Protein AF-E2ACQ6-F1 (afdb_monomer_lite)

pLDDT: mean 73.55, std 26.19, range [20.95, 98.81]

Structure (mmCIF, N/CA/C/O backbone):
data_AF-E2ACQ6-F1
#
_entry.id   AF-E2ACQ6-F1
#
loop_
_atom_site.group_PDB
_atom_site.id
_atom_site.type_symbol
_atom_site.label_atom_id
_atom_site.label_alt_id
_atom_site.label_comp_id
_atom_site.label_asym_id
_atom_site.label_entity_id
_atom_site.label_seq_id
_atom_site.pdbx_PDB_ins_code
_atom_site.Cartn_x
_atom_site.Cartn_y
_atom_site.Cartn_z
_atom_site.occupancy
_atom_site.B_iso_or_equiv
_atom_site.auth_seq_id
_atom_site.auth_comp_id
_atom_site.auth_asym_id
_atom_site.auth_atom_id
_atom_site.pdbx_PDB_model_num
ATOM 1 N N . MET A 1 1 ? 16.899 -20.285 -3.193 1.00 39.41 1 MET A N 1
ATOM 2 C CA . MET A 1 1 ? 17.274 -19.202 -4.132 1.00 39.41 1 MET A CA 1
ATOM 3 C C . MET A 1 1 ? 16.996 -17.847 -3.493 1.00 39.41 1 MET A C 1
ATOM 5 O O . MET A 1 1 ? 17.863 -16.987 -3.509 1.00 39.41 1 MET A O 1
ATOM 9 N N . ASP A 1 2 ? 15.837 -17.694 -2.857 1.00 50.16 2 ASP A N 1
ATOM 10 C CA . ASP A 1 2 ? 15.382 -16.462 -2.199 1.00 50.16 2 ASP A CA 1
ATOM 11 C C . ASP A 1 2 ? 16.262 -16.017 -1.019 1.00 50.16 2 ASP A C 1
ATOM 13 O O . ASP A 1 2 ? 16.439 -14.825 -0.810 1.00 50.16 2 ASP A O 1
ATOM 17 N N . GLU A 1 3 ? 16.922 -16.945 -0.321 1.00 45.78 3 GLU A N 1
ATOM 18 C CA . GLU A 1 3 ? 17.909 -16.608 0.717 1.00 45.78 3 GLU A CA 1
ATOM 19 C C . GLU A 1 3 ? 19.062 -15.728 0.199 1.00 45.78 3 GLU A C 1
ATOM 21 O O . GLU A 1 3 ? 19.448 -14.768 0.864 1.00 45.78 3 GLU A O 1
ATOM 26 N N . LEU A 1 4 ? 19.560 -15.985 -1.020 1.00 48.28 4 LEU A N 1
ATOM 27 C CA . LEU A 1 4 ? 20.562 -15.117 -1.649 1.00 48.28 4 LEU A CA 1
ATOM 28 C C . LEU A 1 4 ? 19.979 -13.739 -1.989 1.00 48.28 4 LEU A C 1
ATOM 30 O O . LEU A 1 4 ? 20.682 -12.736 -1.843 1.00 48.28 4 LEU A O 1
ATOM 34 N N . LYS A 1 5 ? 18.707 -13.686 -2.423 1.00 57.31 5 LYS A N 1
ATOM 35 C CA . LYS A 1 5 ? 18.014 -12.428 -2.749 1.00 57.31 5 LYS A CA 1
ATOM 36 C C . LYS A 1 5 ? 17.922 -11.506 -1.528 1.00 57.31 5 LYS A C 1
ATOM 38 O O . LYS A 1 5 ? 18.097 -10.305 -1.670 1.00 57.31 5 LYS A O 1
ATOM 43 N N . LEU A 1 6 ? 17.689 -12.074 -0.345 1.00 57.91 6 LEU A N 1
ATOM 44 C CA . LEU A 1 6 ? 17.493 -11.318 0.896 1.00 57.91 6 LEU A CA 1
ATOM 45 C C . LEU A 1 6 ? 18.795 -10.920 1.606 1.00 57.91 6 LEU A C 1
ATOM 47 O O . LEU A 1 6 ? 18.829 -9.876 2.253 1.00 57.91 6 LEU A O 1
ATOM 51 N N . LYS A 1 7 ? 19.859 -11.734 1.506 1.00 50.78 7 LYS A N 1
ATOM 52 C CA . LYS A 1 7 ? 21.101 -11.525 2.277 1.00 50.78 7 LYS A CA 1
ATOM 53 C C . LYS A 1 7 ? 22.162 -10.675 1.566 1.00 50.78 7 LYS A C 1
ATOM 55 O O . LYS A 1 7 ? 22.770 -9.831 2.213 1.00 50.78 7 LYS A O 1
ATOM 60 N N . GLU A 1 8 ? 22.395 -10.873 0.265 1.00 49.66 8 GLU A N 1
ATOM 61 C CA . GLU A 1 8 ? 23.574 -10.297 -0.428 1.00 49.66 8 GLU A CA 1
ATOM 62 C C . GLU A 1 8 ? 23.274 -9.678 -1.807 1.00 49.66 8 GLU A C 1
ATOM 64 O O . GLU A 1 8 ? 24.173 -9.188 -2.491 1.00 49.66 8 GLU A O 1
ATOM 69 N N . THR A 1 9 ? 22.017 -9.702 -2.247 1.00 54.69 9 THR A N 1
ATOM 70 C CA . THR A 1 9 ? 21.634 -9.291 -3.602 1.00 54.69 9 THR A CA 1
ATOM 71 C C . THR A 1 9 ? 21.101 -7.865 -3.618 1.00 54.69 9 THR A C 1
ATOM 73 O O . THR A 1 9 ? 20.171 -7.541 -2.884 1.00 54.69 9 THR A O 1
ATOM 76 N N . TYR A 1 10 ? 21.627 -7.035 -4.519 1.00 55.59 10 TYR A N 1
ATOM 77 C CA . TYR A 1 10 ? 20.922 -5.828 -4.944 1.00 55.59 10 TYR A CA 1
ATOM 78 C C . TYR A 1 10 ? 20.079 -6.205 -6.162 1.00 55.59 10 TYR A C 1
ATOM 80 O O . TYR A 1 10 ? 20.540 -6.951 -7.032 1.00 55.59 10 TYR A O 1
ATOM 88 N N . LEU A 1 11 ? 18.862 -5.680 -6.248 1.00 61.53 11 LEU A N 1
ATOM 89 C CA . LEU A 1 11 ? 18.052 -5.794 -7.458 1.00 61.53 11 LEU A CA 1
ATOM 90 C C . LEU A 1 11 ? 17.912 -4.425 -8.101 1.00 61.53 11 LEU A C 1
ATOM 92 O O . LEU A 1 11 ? 17.827 -3.418 -7.398 1.00 61.53 11 LEU A O 1
ATOM 96 N N . VAL A 1 12 ? 17.864 -4.392 -9.428 1.00 56.94 12 VAL A N 1
ATOM 97 C CA . VAL A 1 12 ? 17.440 -3.196 -10.155 1.00 56.94 12 VAL A CA 1
ATOM 98 C C . VAL A 1 12 ? 16.163 -3.522 -10.900 1.00 56.94 12 VAL A C 1
ATOM 100 O O . VAL A 1 12 ? 16.130 -4.475 -11.678 1.00 56.94 12 VAL A O 1
ATOM 103 N N . LEU A 1 13 ? 15.130 -2.722 -10.641 1.00 61.12 13 LEU A N 1
ATOM 104 C CA . LEU A 1 13 ? 13.957 -2.634 -11.501 1.00 61.12 13 LEU A CA 1
ATOM 105 C C . LEU A 1 13 ? 14.277 -1.593 -12.572 1.00 61.12 13 LEU A C 1
ATOM 107 O O . LEU A 1 13 ? 14.559 -0.443 -12.225 1.00 61.12 13 LEU A O 1
ATOM 111 N N . PHE A 1 14 ? 14.224 -1.966 -13.846 1.00 62.31 14 PHE A N 1
ATOM 112 C CA . PHE A 1 14 ? 14.268 -1.023 -14.963 1.00 62.31 14 PHE A CA 1
ATOM 113 C C . PHE A 1 14 ? 12.875 -0.873 -15.572 1.00 62.31 14 PHE A C 1
ATOM 115 O O . PHE A 1 14 ? 12.254 -1.865 -15.963 1.00 62.31 14 PHE A O 1
ATOM 122 N N . LYS A 1 15 ? 12.400 0.371 -15.698 1.00 60.16 15 LYS A N 1
ATOM 123 C CA . LYS A 1 15 ? 11.162 0.692 -16.417 1.00 60.16 15 LYS A CA 1
ATOM 124 C C . LYS A 1 15 ? 11.495 1.179 -17.822 1.00 60.16 15 LYS A C 1
ATOM 126 O O . LYS A 1 15 ? 12.148 2.207 -17.995 1.00 60.16 15 LYS A O 1
ATOM 131 N N . ILE A 1 16 ? 11.000 0.459 -18.820 1.00 55.34 16 ILE A N 1
ATOM 132 C CA . ILE A 1 16 ? 10.985 0.872 -20.228 1.00 55.34 16 ILE A CA 1
ATOM 133 C C . ILE A 1 16 ? 9.507 1.034 -20.621 1.00 55.34 16 ILE A C 1
ATOM 135 O O . ILE A 1 16 ? 8.648 0.403 -20.011 1.00 55.34 16 ILE A O 1
ATOM 139 N N . CYS A 1 17 ? 9.184 1.879 -21.605 1.00 41.31 17 CYS A N 1
ATOM 140 C CA . CYS A 1 17 ? 7.843 2.449 -21.842 1.00 41.31 17 CYS A CA 1
ATOM 141 C C . CYS A 1 17 ? 6.632 1.484 -21.821 1.00 41.31 17 CYS A C 1
ATOM 143 O O . CYS A 1 17 ? 5.514 1.941 -21.597 1.00 41.31 17 CYS A O 1
ATOM 145 N N . GLN A 1 18 ? 6.819 0.176 -22.045 1.00 35.56 18 GLN A N 1
ATOM 146 C CA . GLN A 1 18 ? 5.760 -0.842 -21.943 1.00 35.56 18 GLN A CA 1
ATOM 147 C C . GLN A 1 18 ? 6.164 -2.116 -21.159 1.00 35.56 18 GLN A C 1
ATOM 149 O O . GLN A 1 18 ? 5.490 -3.140 -21.275 1.00 35.56 18 GLN A O 1
ATOM 154 N N . GLY A 1 19 ? 7.239 -2.094 -20.358 1.00 42.75 19 GLY A N 1
ATOM 155 C CA . GLY A 1 19 ? 7.732 -3.286 -19.653 1.00 42.75 19 GLY A CA 1
ATOM 156 C C . GLY A 1 19 ? 8.602 -3.017 -18.418 1.00 42.75 19 GLY A C 1
ATOM 157 O O . GLY A 1 19 ? 9.327 -2.025 -18.348 1.00 42.75 19 GLY A O 1
ATOM 158 N N . LEU A 1 20 ? 8.530 -3.947 -17.461 1.00 43.78 20 LEU A N 1
ATOM 159 C CA . LEU A 1 20 ? 9.431 -4.051 -16.310 1.00 43.78 20 LEU A CA 1
ATOM 160 C C . LEU A 1 20 ? 10.479 -5.133 -16.576 1.00 43.78 20 LEU A C 1
ATOM 162 O O . LEU A 1 20 ? 10.138 -6.200 -17.091 1.00 43.78 20 LEU A O 1
ATOM 166 N N . PHE A 1 21 ? 11.722 -4.867 -16.184 1.00 49.78 21 PHE A N 1
ATOM 167 C CA . PHE A 1 21 ? 12.794 -5.857 -16.132 1.00 49.78 21 PHE A CA 1
ATOM 168 C C . PHE A 1 21 ? 13.445 -5.844 -14.748 1.00 49.78 21 PHE A C 1
ATOM 170 O O . PHE A 1 21 ? 13.995 -4.824 -14.330 1.00 49.78 21 PHE A O 1
ATOM 177 N N . ASP A 1 22 ? 13.412 -6.998 -14.083 1.00 43.91 22 ASP A N 1
ATOM 178 C CA . ASP A 1 22 ? 13.878 -7.195 -12.712 1.00 43.91 22 ASP A CA 1
ATOM 179 C C . ASP A 1 22 ? 15.041 -8.205 -12.728 1.00 43.91 22 ASP A C 1
ATOM 181 O O . ASP A 1 22 ? 14.831 -9.384 -13.025 1.00 43.91 22 ASP A O 1
ATOM 185 N N . GLU A 1 23 ? 16.267 -7.782 -12.397 1.00 47.97 23 GLU A N 1
ATOM 186 C CA . GLU A 1 23 ? 17.427 -8.692 -12.326 1.00 47.97 23 GLU A CA 1
ATOM 187 C C . GLU A 1 23 ? 18.035 -8.750 -10.915 1.00 47.97 23 GLU A C 1
ATOM 189 O O . GLU A 1 23 ? 18.249 -7.730 -10.256 1.00 47.97 23 GLU A O 1
ATOM 194 N N . ALA A 1 24 ? 18.319 -9.969 -10.446 1.00 47.28 24 ALA A N 1
ATOM 195 C CA . ALA A 1 24 ? 18.793 -10.261 -9.096 1.00 47.28 24 ALA A CA 1
ATOM 196 C C . ALA A 1 24 ? 20.322 -10.428 -9.060 1.00 47.28 24 ALA A C 1
ATOM 198 O O . ALA A 1 24 ? 20.832 -11.519 -9.322 1.00 47.28 24 ALA A O 1
ATOM 199 N N . LEU A 1 25 ? 21.061 -9.359 -8.733 1.00 51.75 25 LEU A N 1
ATOM 200 C CA . LEU A 1 25 ? 22.525 -9.336 -8.812 1.00 51.75 25 LEU A CA 1
ATOM 201 C C . LEU A 1 25 ? 23.232 -9.449 -7.452 1.00 51.75 25 LEU A C 1
ATOM 203 O O . LEU A 1 25 ? 23.317 -8.493 -6.679 1.00 51.75 25 LEU A O 1
ATOM 207 N N . SER A 1 26 ? 23.884 -10.589 -7.220 1.00 44.91 26 SER A N 1
ATOM 208 C CA . SER A 1 26 ? 24.782 -10.814 -6.071 1.00 44.91 26 SER A CA 1
ATOM 209 C C . SER A 1 26 ? 26.111 -10.044 -6.149 1.00 44.91 26 SER A C 1
ATOM 211 O O . SER A 1 26 ? 26.920 -10.098 -5.225 1.00 44.91 26 SER A O 1
ATOM 213 N N . ARG A 1 27 ? 26.382 -9.340 -7.261 1.00 54.47 27 ARG A N 1
ATOM 214 C CA . ARG A 1 27 ? 27.607 -8.544 -7.488 1.00 54.47 27 ARG A CA 1
ATOM 215 C C . ARG A 1 27 ? 27.341 -7.229 -8.223 1.00 54.47 27 ARG A C 1
ATOM 217 O O . ARG A 1 27 ? 28.129 -6.827 -9.074 1.00 54.47 27 ARG A O 1
ATOM 224 N N . PHE A 1 28 ? 26.245 -6.558 -7.874 1.00 59.03 28 PHE A N 1
ATOM 225 C CA . PHE A 1 28 ? 25.757 -5.328 -8.508 1.00 59.03 28 PHE A CA 1
ATOM 226 C C . PHE A 1 28 ? 26.843 -4.331 -8.942 1.00 59.03 28 PHE A C 1
ATOM 228 O O . PHE A 1 28 ? 26.914 -4.017 -10.121 1.00 59.03 28 PHE A O 1
ATOM 235 N N . PHE A 1 29 ? 27.757 -3.915 -8.057 1.00 59.25 29 PHE A N 1
ATOM 236 C CA . PHE A 1 29 ? 28.816 -2.943 -8.388 1.00 59.25 29 PHE A CA 1
ATOM 237 C C . PHE A 1 29 ? 29.813 -3.376 -9.487 1.00 59.25 29 PHE A C 1
ATOM 239 O O . PHE A 1 29 ? 30.601 -2.549 -9.944 1.00 59.25 29 PHE A O 1
ATOM 246 N N . PHE A 1 30 ? 29.796 -4.641 -9.917 1.00 65.19 30 PHE A N 1
ATOM 247 C CA . PHE A 1 30 ? 30.743 -5.222 -10.875 1.00 65.19 30 PHE A CA 1
ATOM 248 C C . PHE A 1 30 ? 30.092 -5.750 -12.165 1.00 65.19 30 PHE A C 1
ATOM 250 O O . PHE A 1 30 ? 30.806 -6.267 -13.024 1.00 65.19 30 PHE A O 1
ATOM 257 N N . GLN A 1 31 ? 28.769 -5.639 -12.318 1.00 70.75 31 GLN A N 1
ATOM 258 C CA . GLN A 1 31 ? 28.032 -6.190 -13.458 1.00 70.75 31 GLN A CA 1
ATOM 259 C C . GLN A 1 31 ? 27.314 -5.078 -14.229 1.00 70.75 31 GLN A C 1
ATOM 261 O O . GLN A 1 31 ? 26.467 -4.377 -13.689 1.00 70.75 31 GLN A O 1
ATOM 266 N N . ALA A 1 32 ? 27.672 -4.912 -15.502 1.00 79.31 32 ALA A N 1
ATOM 267 C CA . ALA A 1 32 ? 26.996 -4.000 -16.417 1.00 79.31 32 ALA A CA 1
ATOM 268 C C . ALA A 1 32 ? 25.812 -4.695 -17.097 1.00 79.31 32 ALA A C 1
ATOM 270 O O . ALA A 1 32 ? 25.926 -5.855 -17.495 1.00 79.31 32 ALA A O 1
ATOM 271 N N . TYR A 1 33 ? 24.721 -3.961 -17.296 1.00 83.19 33 TYR A N 1
ATOM 272 C CA . TYR A 1 33 ? 23.581 -4.424 -18.083 1.00 83.19 33 TYR A CA 1
ATOM 273 C C . TYR A 1 33 ? 23.808 -4.092 -19.560 1.00 83.19 33 TYR A C 1
ATOM 275 O O . TYR A 1 33 ? 24.227 -2.977 -19.888 1.00 83.19 33 TYR A O 1
ATOM 283 N N . LEU A 1 34 ? 23.520 -5.050 -20.440 1.00 87.88 34 LEU A N 1
ATOM 284 C CA . LEU A 1 34 ? 23.541 -4.893 -21.894 1.00 87.88 34 LEU A CA 1
ATOM 285 C C . LEU A 1 34 ? 22.098 -4.883 -22.408 1.00 87.88 34 LEU A C 1
ATOM 287 O O . LEU A 1 34 ? 21.354 -5.830 -22.168 1.00 87.88 34 LEU A O 1
ATOM 291 N N . VAL A 1 35 ? 21.718 -3.824 -23.121 1.00 89.25 35 VAL A N 1
ATOM 292 C CA . VAL A 1 35 ? 20.423 -3.710 -23.803 1.00 89.25 35 VAL A CA 1
ATOM 293 C C . VAL A 1 35 ? 20.677 -3.745 -25.306 1.00 89.25 35 VAL A C 1
ATOM 295 O O . VAL A 1 35 ? 21.198 -2.775 -25.853 1.00 89.25 35 VAL A O 1
ATOM 298 N N . ASP A 1 36 ? 20.329 -4.852 -25.961 1.00 91.38 36 ASP A N 1
ATOM 299 C CA . ASP A 1 36 ? 20.443 -5.029 -27.415 1.00 91.38 36 ASP A CA 1
ATOM 300 C C . ASP A 1 36 ? 19.121 -4.651 -28.112 1.00 91.38 36 ASP A C 1
ATOM 302 O O . ASP A 1 36 ? 18.038 -5.055 -27.683 1.00 91.38 36 ASP A O 1
ATOM 306 N N . TYR A 1 37 ? 19.194 -3.896 -29.212 1.00 90.25 37 TYR A N 1
ATOM 307 C CA . TYR A 1 37 ? 18.022 -3.388 -29.938 1.00 90.25 37 TYR A CA 1
ATOM 308 C C . TYR A 1 37 ? 17.845 -4.092 -31.283 1.00 90.25 37 TYR A C 1
ATOM 310 O O . TYR A 1 37 ? 18.748 -4.112 -32.127 1.00 90.25 37 TYR A O 1
ATOM 318 N N . TYR A 1 38 ? 16.637 -4.604 -31.517 1.00 91.19 38 TYR A N 1
ATOM 319 C CA . TYR A 1 38 ? 16.274 -5.354 -32.715 1.00 91.19 38 TYR A CA 1
ATOM 320 C C . TYR A 1 38 ? 15.112 -4.677 -33.443 1.00 91.19 38 TYR A C 1
ATOM 322 O O . TYR A 1 38 ? 14.120 -4.311 -32.819 1.00 91.19 38 TYR A O 1
ATOM 330 N N . VAL A 1 39 ? 15.218 -4.523 -34.766 1.00 88.88 39 VAL A N 1
ATOM 331 C CA . VAL A 1 39 ? 14.211 -3.840 -35.595 1.00 88.88 39 VAL A CA 1
ATOM 332 C C . VAL A 1 39 ? 13.865 -4.676 -36.827 1.00 88.88 39 VAL A C 1
ATOM 334 O O . VAL A 1 39 ? 14.745 -5.165 -37.543 1.00 88.88 39 VAL A O 1
ATOM 337 N N . TYR A 1 40 ? 12.568 -4.842 -37.091 1.00 89.31 40 TYR A N 1
ATOM 338 C CA . TYR A 1 40 ? 12.080 -5.442 -38.332 1.00 89.31 40 TYR A CA 1
ATOM 339 C C . TYR A 1 40 ? 12.304 -4.490 -39.513 1.00 89.31 40 TYR A C 1
ATOM 341 O O . TYR A 1 40 ? 12.095 -3.283 -39.415 1.00 89.31 40 TYR A O 1
ATOM 349 N N . SER A 1 41 ? 12.722 -5.039 -40.653 1.00 83.56 41 SER A N 1
ATOM 350 C CA . SER A 1 41 ? 12.793 -4.277 -41.902 1.00 83.56 41 SER A CA 1
ATOM 351 C C . SER A 1 41 ? 11.391 -3.829 -42.322 1.00 83.56 41 SER A C 1
ATOM 353 O O . SER A 1 41 ? 10.463 -4.631 -42.279 1.00 83.56 41 SER A O 1
ATOM 355 N N . SER A 1 42 ? 11.238 -2.617 -42.864 1.00 81.19 42 SER A N 1
ATOM 356 C CA . SER A 1 42 ? 9.979 -2.156 -43.486 1.00 81.19 42 SER A CA 1
ATOM 357 C C . SER A 1 42 ? 9.575 -2.938 -44.751 1.00 81.19 42 SER A C 1
ATOM 359 O O . SER A 1 42 ? 8.589 -2.613 -45.408 1.00 81.19 42 SER A O 1
ATOM 361 N N . LYS A 1 43 ? 10.350 -3.970 -45.106 1.00 83.88 43 LYS A N 1
ATOM 362 C CA . LYS A 1 43 ? 10.097 -4.937 -46.181 1.00 83.88 43 LYS A CA 1
ATOM 363 C C . LYS A 1 43 ? 10.148 -6.391 -45.687 1.00 83.88 43 LYS A C 1
ATOM 365 O O . LYS A 1 43 ? 10.417 -7.273 -46.495 1.00 83.88 43 LYS A O 1
ATOM 370 N N . CYS A 1 44 ? 9.987 -6.640 -44.383 1.00 82.38 44 CYS A N 1
ATOM 371 C CA . CYS A 1 44 ? 10.094 -7.992 -43.837 1.00 82.38 44 CYS A CA 1
ATOM 372 C C . CYS A 1 44 ? 8.980 -8.918 -44.348 1.00 82.38 44 CYS A C 1
ATOM 374 O O . CYS A 1 44 ? 7.814 -8.523 -44.441 1.00 82.38 44 CYS A O 1
ATOM 376 N N . PHE A 1 45 ? 9.329 -10.171 -44.621 1.00 82.62 45 PHE A N 1
ATOM 377 C CA . PHE A 1 45 ? 8.367 -11.227 -44.923 1.00 82.62 45 PHE A CA 1
ATOM 378 C C . PHE A 1 45 ? 7.863 -11.905 -43.633 1.00 82.62 45 PHE A C 1
ATOM 380 O O . PHE A 1 45 ? 8.591 -11.953 -42.637 1.00 82.62 45 PHE A O 1
ATOM 387 N N . PRO A 1 46 ? 6.636 -12.467 -43.620 1.00 82.31 46 PRO A N 1
ATOM 388 C CA . PRO A 1 46 ? 6.117 -13.190 -42.460 1.00 82.31 46 PRO A CA 1
ATOM 389 C C . PRO A 1 46 ? 7.048 -14.337 -42.035 1.00 82.31 46 PRO A C 1
ATOM 391 O O . PRO A 1 46 ? 7.246 -15.292 -42.783 1.00 82.31 46 PRO A O 1
ATOM 394 N N . GLY A 1 47 ? 7.604 -14.237 -40.824 1.00 83.62 47 GLY A N 1
ATOM 395 C CA . GLY A 1 47 ? 8.547 -15.211 -40.264 1.00 83.62 47 GLY A CA 1
ATOM 396 C C . GLY A 1 47 ? 10.031 -14.832 -40.362 1.00 83.62 47 GLY A C 1
ATOM 397 O O . GLY A 1 47 ? 10.860 -15.564 -39.825 1.00 83.62 47 GLY A O 1
ATOM 398 N N . GLU A 1 48 ? 10.396 -13.705 -40.985 1.00 89.62 48 GLU A N 1
ATOM 399 C CA . GLU A 1 48 ? 11.763 -13.176 -40.874 1.00 89.62 48 GLU A CA 1
ATOM 400 C C . GLU A 1 48 ? 12.026 -12.607 -39.464 1.00 89.62 48 GLU A C 1
ATOM 402 O O . GLU A 1 48 ? 11.186 -11.869 -38.944 1.00 89.62 48 GLU A O 1
ATOM 407 N N . PRO A 1 49 ? 13.178 -12.903 -38.831 1.00 89.25 49 PRO A N 1
ATOM 408 C CA . PRO A 1 49 ? 13.534 -12.344 -37.529 1.00 89.25 49 PRO A CA 1
ATOM 409 C C . PRO A 1 49 ? 13.944 -10.859 -37.627 1.00 89.25 49 PRO A C 1
ATOM 411 O O . PRO A 1 49 ? 14.399 -10.404 -38.681 1.00 89.25 49 PRO A O 1
ATOM 414 N N . PRO A 1 50 ? 13.845 -10.088 -36.528 1.00 92.06 50 PRO A N 1
ATOM 415 C CA . PRO A 1 50 ? 14.268 -8.692 -36.507 1.00 92.06 50 PRO A CA 1
ATOM 416 C C . PRO A 1 50 ? 15.801 -8.574 -36.502 1.00 92.06 50 PRO A C 1
ATOM 418 O O . PRO A 1 50 ? 16.516 -9.407 -35.945 1.00 92.06 50 PRO A O 1
ATOM 421 N N . ASN A 1 51 ? 16.325 -7.509 -37.108 1.00 90.25 51 ASN A N 1
ATOM 422 C CA . ASN A 1 51 ? 17.763 -7.290 -37.254 1.00 90.25 51 ASN A CA 1
ATOM 423 C C . ASN A 1 51 ? 18.333 -6.558 -36.035 1.00 90.25 51 ASN A C 1
ATOM 425 O O . ASN A 1 51 ? 17.801 -5.521 -35.644 1.00 90.25 51 ASN A O 1
ATOM 429 N N . HIS A 1 52 ? 19.451 -7.040 -35.486 1.00 93.62 52 HIS A N 1
ATOM 430 C CA . HIS A 1 52 ? 20.206 -6.332 -34.447 1.00 93.62 52 HIS A CA 1
ATOM 431 C C . HIS A 1 52 ? 20.815 -5.039 -35.023 1.00 93.62 52 HIS A C 1
ATOM 433 O O . HIS A 1 52 ? 21.682 -5.090 -35.900 1.00 93.62 52 HIS A O 1
ATOM 439 N N . ILE A 1 53 ? 20.359 -3.878 -34.544 1.00 93.75 53 ILE A N 1
ATOM 440 C CA . ILE A 1 53 ? 20.810 -2.563 -35.034 1.00 93.75 53 ILE A CA 1
ATOM 441 C C . ILE A 1 53 ? 21.922 -1.947 -34.175 1.00 93.75 53 ILE A C 1
ATOM 443 O O . ILE A 1 53 ? 22.767 -1.214 -34.700 1.00 93.75 53 ILE A O 1
ATOM 447 N N . GLY A 1 54 ? 21.964 -2.263 -32.882 1.00 94.69 54 GLY A N 1
ATOM 448 C CA . GLY A 1 54 ? 22.905 -1.708 -31.914 1.00 94.69 54 GLY A CA 1
ATOM 449 C C . GLY A 1 54 ? 22.563 -2.096 -30.481 1.00 94.69 54 GLY A C 1
ATOM 450 O O . GLY A 1 54 ? 21.614 -2.840 -30.259 1.00 94.69 54 GLY A O 1
ATOM 451 N N . PHE A 1 55 ? 23.309 -1.539 -29.530 1.00 94.62 55 PHE A N 1
ATOM 452 C CA . PHE A 1 55 ? 23.282 -1.885 -28.112 1.00 94.62 55 PHE A CA 1
ATOM 453 C C . PHE A 1 55 ? 23.544 -0.674 -27.196 1.00 94.62 55 PHE A C 1
ATOM 455 O O . PHE A 1 55 ? 24.082 0.351 -27.627 1.00 94.62 55 PHE A O 1
ATOM 462 N N . SER A 1 56 ? 23.217 -0.800 -25.910 1.00 92.88 56 SER A N 1
ATOM 463 C CA . SER A 1 56 ? 23.550 0.154 -24.842 1.00 92.88 56 SER A CA 1
ATOM 464 C C . SER A 1 56 ? 24.098 -0.573 -23.617 1.00 92.88 56 SER A C 1
ATOM 466 O O . SER A 1 56 ? 23.624 -1.651 -23.275 1.00 92.88 56 SER A O 1
ATOM 468 N N . TYR A 1 57 ? 25.049 0.054 -22.921 1.00 90.69 57 TYR A N 1
ATOM 469 C CA . TYR A 1 57 ? 25.528 -0.403 -21.615 1.00 90.69 57 TYR A CA 1
ATOM 470 C C . TYR A 1 57 ? 25.013 0.514 -20.506 1.00 90.69 57 TYR A C 1
ATOM 472 O O . TYR A 1 57 ? 25.256 1.721 -20.555 1.00 90.69 57 TYR A O 1
ATOM 480 N N . ILE A 1 58 ? 24.376 -0.058 -19.483 1.00 89.31 58 ILE A N 1
ATOM 481 C CA . ILE A 1 58 ? 24.076 0.634 -18.222 1.00 89.31 58 ILE A CA 1
ATOM 482 C C . ILE A 1 58 ? 25.080 0.136 -17.180 1.00 89.31 58 ILE A C 1
ATOM 484 O O . ILE A 1 58 ? 25.138 -1.055 -16.871 1.00 89.31 58 ILE A O 1
ATOM 488 N N . LEU A 1 59 ? 25.910 1.047 -16.666 1.00 87.62 59 LEU A N 1
ATOM 489 C CA . LEU A 1 59 ? 26.956 0.731 -15.691 1.00 87.62 59 LEU A CA 1
ATOM 490 C C . LEU A 1 59 ? 26.458 1.015 -14.263 1.00 87.62 59 LEU A C 1
ATOM 492 O O . LEU A 1 59 ? 25.853 2.069 -14.057 1.00 87.62 59 LEU A O 1
ATOM 496 N N . PRO A 1 60 ? 26.780 0.187 -13.252 1.00 83.88 60 PRO A N 1
ATOM 497 C CA . PRO A 1 60 ? 26.386 0.427 -11.857 1.00 83.88 60 PRO A CA 1
ATOM 498 C C . PRO A 1 60 ? 26.792 1.808 -11.320 1.00 83.88 60 PRO A C 1
ATOM 500 O O . PRO A 1 60 ? 26.065 2.415 -10.545 1.00 83.88 60 PRO A O 1
ATOM 503 N N . SER A 1 61 ? 27.914 2.360 -11.793 1.00 86.19 61 SER A N 1
ATOM 504 C CA . SER A 1 61 ? 28.395 3.709 -11.455 1.00 86.19 61 SER A CA 1
ATOM 505 C C . SER A 1 61 ? 27.505 4.863 -11.951 1.00 86.19 61 SER A C 1
ATOM 507 O O . SER A 1 61 ? 27.695 6.005 -11.528 1.00 86.19 61 SER A O 1
ATOM 509 N N . THR A 1 62 ? 26.536 4.587 -12.830 1.00 86.88 62 THR A N 1
ATOM 510 C CA . THR A 1 62 ? 25.503 5.551 -13.258 1.00 86.88 62 THR A CA 1
ATOM 511 C C . THR A 1 62 ? 24.253 5.522 -12.370 1.00 86.88 62 THR A C 1
ATOM 513 O O . THR A 1 62 ? 23.463 6.463 -12.396 1.00 86.88 62 THR A O 1
ATOM 516 N N . LEU A 1 63 ? 24.098 4.486 -11.538 1.00 87.25 63 LEU A N 1
ATOM 517 C CA . LEU A 1 63 ? 22.936 4.249 -10.679 1.00 87.25 63 LEU A CA 1
ATOM 518 C C . LEU A 1 63 ? 23.228 4.761 -9.256 1.00 87.25 63 LEU A C 1
ATOM 520 O O . LEU A 1 63 ? 23.454 3.990 -8.325 1.00 87.25 63 LEU A O 1
ATOM 524 N N . GLN A 1 64 ? 23.343 6.086 -9.121 1.00 81.56 64 GLN A N 1
ATOM 525 C CA . GLN A 1 64 ? 23.907 6.739 -7.928 1.00 81.56 64 GLN A CA 1
ATOM 526 C C . GLN A 1 64 ? 22.929 6.844 -6.746 1.00 81.56 64 GLN A C 1
ATOM 528 O O . GLN A 1 64 ? 23.351 6.788 -5.591 1.00 81.56 64 GLN A O 1
ATOM 533 N N . SER A 1 65 ? 21.634 7.003 -7.020 1.00 86.88 65 SER A N 1
ATOM 534 C CA . SER A 1 65 ? 20.556 7.078 -6.027 1.00 86.88 65 SER A CA 1
ATOM 535 C C . SER A 1 65 ? 19.796 5.747 -5.931 1.00 86.88 65 SER A C 1
ATOM 537 O O . SER A 1 65 ? 19.975 4.857 -6.757 1.00 86.88 65 SER A O 1
ATOM 539 N N . SER A 1 66 ? 18.928 5.576 -4.926 1.00 88.75 66 SER A N 1
ATOM 540 C CA . SER A 1 66 ? 18.053 4.387 -4.868 1.00 88.75 66 SER A CA 1
ATOM 541 C C . SER A 1 66 ? 16.909 4.421 -5.885 1.00 88.75 66 SER A C 1
ATOM 543 O O . SER A 1 66 ? 16.366 3.375 -6.217 1.00 88.75 66 SER A O 1
ATOM 545 N N . VAL A 1 67 ? 16.541 5.604 -6.377 1.00 89.38 67 VAL A N 1
ATOM 546 C CA . VAL A 1 67 ? 15.573 5.814 -7.463 1.00 89.38 67 VAL A CA 1
ATOM 547 C C . VAL A 1 67 ? 16.126 6.914 -8.357 1.00 89.38 67 VAL A C 1
ATOM 549 O O . VAL A 1 67 ? 16.663 7.898 -7.839 1.00 89.38 67 VAL A O 1
ATOM 552 N N . GLY A 1 68 ? 16.017 6.781 -9.675 1.00 88.81 68 GLY A N 1
ATOM 553 C CA . GLY A 1 68 ? 16.486 7.823 -10.580 1.00 88.81 68 GLY A CA 1
ATOM 554 C C . GLY A 1 68 ? 16.188 7.569 -12.050 1.00 88.81 68 GLY A C 1
ATOM 555 O O . GLY A 1 68 ? 15.535 6.597 -12.423 1.00 88.81 68 GLY A O 1
ATOM 556 N N . LEU A 1 69 ? 16.708 8.471 -12.878 1.00 90.50 69 LEU A N 1
ATOM 557 C CA . LEU A 1 69 ? 16.666 8.403 -14.332 1.00 90.50 69 LEU A CA 1
ATOM 558 C C . LEU A 1 69 ? 18.098 8.247 -14.853 1.00 90.50 69 LEU A C 1
ATOM 560 O O . LEU A 1 69 ? 18.993 8.966 -14.407 1.00 90.50 69 LEU A O 1
ATOM 564 N N . VAL A 1 70 ? 18.325 7.331 -15.792 1.00 90.62 70 VAL A N 1
ATOM 565 C CA . VAL A 1 70 ? 19.616 7.171 -16.474 1.00 90.62 70 VAL A CA 1
ATOM 566 C C . VAL A 1 70 ? 19.427 7.301 -17.984 1.00 90.62 70 VAL A C 1
ATOM 568 O O . VAL A 1 70 ? 18.528 6.685 -18.552 1.00 90.62 70 VAL A O 1
ATOM 571 N N . THR A 1 71 ? 20.276 8.094 -18.642 1.00 91.88 71 THR A N 1
ATOM 572 C CA . THR A 1 71 ? 20.313 8.209 -20.108 1.00 91.88 71 THR A CA 1
ATOM 573 C C . THR A 1 71 ? 21.645 7.678 -20.627 1.00 91.88 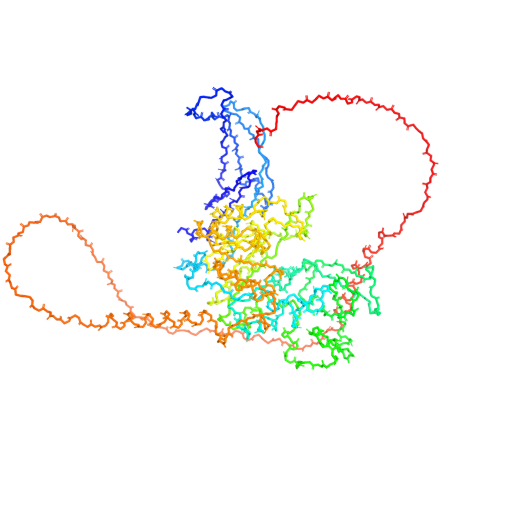71 THR A C 1
ATOM 575 O O . THR A 1 71 ? 22.707 8.144 -20.216 1.00 91.88 71 THR A O 1
ATOM 578 N N . VAL A 1 72 ? 21.592 6.704 -21.535 1.00 91.81 72 VAL A N 1
ATOM 579 C CA . VAL A 1 72 ? 22.758 6.038 -22.137 1.00 91.81 72 VAL A CA 1
ATOM 580 C C . VAL A 1 72 ? 22.677 6.078 -23.668 1.00 91.81 72 VAL A C 1
ATOM 582 O O . VAL A 1 72 ? 21.581 6.018 -24.229 1.00 91.81 72 VAL A O 1
ATOM 585 N N . PRO A 1 73 ? 23.805 6.177 -24.395 1.00 94.06 73 PRO A N 1
ATOM 586 C CA . PRO A 1 73 ? 23.783 6.186 -25.854 1.00 94.06 73 PRO A CA 1
ATOM 587 C C . PRO A 1 73 ? 23.399 4.814 -26.424 1.00 94.06 73 PRO A C 1
ATOM 589 O O . PRO A 1 73 ? 23.841 3.769 -25.936 1.00 94.06 73 PRO A O 1
ATOM 592 N N . ILE A 1 74 ? 22.635 4.815 -27.516 1.00 94.19 74 ILE A N 1
ATOM 593 C CA . ILE A 1 74 ? 22.414 3.633 -28.356 1.00 94.19 74 ILE A CA 1
ATOM 594 C C . ILE A 1 74 ? 23.536 3.587 -29.389 1.00 94.19 74 ILE A C 1
ATOM 596 O O . ILE A 1 74 ? 23.641 4.456 -30.258 1.00 94.19 74 ILE A O 1
ATOM 600 N N . THR A 1 75 ? 24.392 2.576 -29.285 1.00 95.69 75 THR A N 1
ATOM 601 C CA . THR A 1 75 ? 25.577 2.382 -30.122 1.00 95.69 75 THR A CA 1
ATOM 602 C C . THR A 1 75 ? 25.295 1.324 -31.177 1.00 95.69 75 THR A C 1
ATOM 604 O O . THR A 1 75 ? 25.087 0.160 -30.861 1.00 95.69 75 THR A O 1
ATOM 607 N N . SER A 1 76 ? 25.302 1.706 -32.451 1.00 95.50 76 SER A N 1
ATOM 608 C CA . SER A 1 76 ? 25.100 0.768 -33.562 1.00 95.50 76 SER A CA 1
ATOM 609 C C . SER A 1 76 ? 26.145 -0.351 -33.605 1.00 95.50 76 SER A C 1
ATOM 611 O O . SER A 1 76 ? 27.278 -0.185 -33.152 1.00 95.50 76 SER A O 1
ATOM 613 N N . THR A 1 77 ? 25.824 -1.436 -34.315 1.00 92.31 77 THR A N 1
ATOM 614 C CA . THR A 1 77 ? 26.761 -2.524 -34.683 1.00 92.31 77 THR A CA 1
ATOM 615 C C . THR A 1 77 ? 28.010 -2.068 -35.464 1.00 92.31 77 THR A C 1
ATOM 617 O O . THR A 1 77 ? 28.902 -2.867 -35.732 1.00 92.31 77 THR A O 1
ATOM 620 N N . LYS A 1 78 ? 28.106 -0.779 -35.826 1.00 93.06 78 LYS A N 1
ATOM 621 C CA . LYS A 1 78 ? 29.272 -0.130 -36.455 1.00 93.06 78 LYS A CA 1
ATOM 622 C C . LYS A 1 78 ? 29.975 0.872 -35.521 1.00 93.06 78 LYS A C 1
ATOM 624 O O . LYS A 1 78 ? 30.690 1.749 -36.003 1.00 93.06 78 LYS A O 1
ATOM 629 N N . HIS A 1 79 ? 29.738 0.772 -34.210 1.00 90.81 79 HIS A N 1
ATOM 630 C CA . HIS A 1 79 ? 30.277 1.631 -33.146 1.00 90.81 79 HIS A CA 1
ATOM 631 C C . HIS A 1 79 ? 30.028 3.138 -33.345 1.00 90.81 79 HIS A C 1
ATOM 633 O O . HIS A 1 79 ? 30.851 3.975 -32.981 1.00 90.81 79 HIS A O 1
ATOM 639 N N . ARG A 1 80 ? 28.876 3.499 -33.925 1.00 93.69 80 ARG A N 1
ATOM 640 C CA . ARG A 1 80 ? 28.408 4.893 -34.044 1.00 93.69 80 ARG A CA 1
ATOM 641 C C . ARG A 1 80 ? 27.164 5.108 -33.182 1.00 93.69 80 ARG A C 1
ATOM 643 O O . ARG A 1 80 ? 26.303 4.223 -33.220 1.00 93.69 80 ARG A O 1
ATOM 650 N N . PRO A 1 81 ? 27.017 6.242 -32.477 1.00 93.31 81 PRO A N 1
ATOM 651 C CA . PRO A 1 81 ? 25.760 6.576 -31.817 1.00 93.31 81 PRO A CA 1
ATOM 652 C C . PRO A 1 81 ? 24.645 6.716 -32.864 1.00 93.31 81 PRO A C 1
ATOM 654 O O . PRO A 1 81 ? 24.856 7.312 -33.920 1.00 93.31 81 PRO A O 1
ATOM 657 N N . ILE A 1 82 ? 23.481 6.139 -32.574 1.00 94.69 82 ILE A N 1
ATOM 658 C CA . ILE A 1 82 ? 22.272 6.182 -33.421 1.00 94.69 82 ILE A CA 1
ATOM 659 C C . ILE A 1 82 ? 21.021 6.649 -32.662 1.00 94.69 82 ILE A C 1
ATOM 661 O O . ILE A 1 82 ? 19.961 6.789 -33.260 1.00 94.69 82 ILE A O 1
ATOM 665 N N . GLY A 1 83 ? 21.142 6.904 -31.360 1.00 92.56 83 GLY A N 1
ATOM 666 C CA . GLY A 1 83 ? 20.065 7.375 -30.496 1.00 92.56 83 GLY A CA 1
ATOM 667 C C . GLY A 1 83 ? 20.509 7.398 -29.035 1.00 92.56 83 GLY A C 1
ATOM 668 O O . GLY A 1 83 ? 21.696 7.240 -28.735 1.00 92.56 83 GLY A O 1
ATOM 669 N N . GLN A 1 84 ? 19.549 7.549 -28.129 1.00 91.44 84 GLN A N 1
ATOM 670 C CA . GLN A 1 84 ? 19.741 7.438 -26.684 1.00 91.44 84 GLN A CA 1
ATOM 671 C C . GLN A 1 84 ? 18.577 6.650 -26.078 1.00 91.44 84 GLN A C 1
ATOM 673 O O . GLN A 1 84 ? 17.444 6.784 -26.534 1.00 91.44 84 GLN A O 1
ATOM 678 N N . LEU A 1 85 ? 18.865 5.850 -25.057 1.00 88.56 85 LEU A N 1
ATOM 679 C CA . LEU A 1 85 ? 17.872 5.217 -24.201 1.00 88.56 85 LEU A CA 1
ATOM 680 C C . LEU A 1 85 ? 17.840 5.980 -22.880 1.00 88.56 85 LEU A C 1
ATOM 682 O O . LEU A 1 85 ? 18.883 6.189 -22.265 1.00 88.56 85 LEU A O 1
ATOM 686 N N . THR A 1 86 ? 16.642 6.349 -22.443 1.00 89.25 86 THR A N 1
ATOM 687 C CA . THR A 1 86 ? 16.375 6.897 -21.112 1.00 89.25 86 THR A CA 1
ATOM 688 C C . THR A 1 86 ? 15.552 5.871 -20.338 1.00 89.25 86 THR A C 1
ATOM 690 O O . THR A 1 86 ? 14.568 5.364 -20.873 1.00 89.25 86 THR A O 1
ATOM 693 N N . VAL A 1 87 ? 15.958 5.550 -19.109 1.00 85.88 87 VAL A N 1
ATOM 694 C CA . VAL A 1 87 ? 15.342 4.507 -18.271 1.00 85.88 87 VAL A CA 1
ATOM 695 C C . VAL A 1 87 ? 15.126 5.044 -16.861 1.00 85.88 87 VAL A C 1
ATOM 697 O O . VAL A 1 87 ? 16.052 5.605 -16.271 1.00 85.88 87 VAL A O 1
ATOM 700 N N . GLU A 1 88 ? 13.935 4.843 -16.301 1.00 87.50 88 GLU A N 1
ATOM 701 C CA . GLU A 1 88 ? 13.735 4.962 -14.853 1.00 87.50 88 GLU A CA 1
ATOM 702 C C . GLU A 1 88 ? 14.225 3.689 -14.164 1.00 87.50 88 GLU A C 1
ATOM 704 O O . GLU A 1 88 ? 13.966 2.578 -14.637 1.00 87.50 88 GLU A O 1
ATOM 709 N N . TYR A 1 89 ? 14.902 3.840 -13.029 1.00 87.19 89 TYR A N 1
ATOM 710 C CA . TYR A 1 89 ? 15.434 2.717 -12.269 1.00 87.19 89 TYR A CA 1
ATOM 711 C C . TYR A 1 89 ? 15.131 2.819 -10.773 1.00 87.19 89 TYR A C 1
ATOM 713 O O . TYR A 1 89 ? 15.053 3.912 -10.206 1.00 87.19 89 TYR A O 1
ATOM 721 N N . VAL A 1 90 ? 15.033 1.655 -10.127 1.00 89.00 90 VAL A N 1
ATOM 722 C CA . VAL A 1 90 ? 14.957 1.509 -8.667 1.00 89.00 90 VAL A CA 1
ATOM 723 C C . VAL A 1 90 ? 16.018 0.505 -8.218 1.00 89.00 90 VAL A C 1
ATOM 725 O O . VAL A 1 90 ? 15.934 -0.669 -8.569 1.00 89.00 90 VAL A O 1
ATOM 728 N N . VAL A 1 91 ? 17.015 0.956 -7.449 1.00 88.75 91 VAL A N 1
ATOM 729 C CA . VAL A 1 91 ? 18.046 0.104 -6.832 1.00 88.75 91 VAL A CA 1
ATOM 730 C C . VAL A 1 91 ? 17.567 -0.347 -5.454 1.00 88.75 91 VAL A C 1
ATOM 732 O O . VAL A 1 91 ? 17.561 0.418 -4.485 1.00 88.75 91 VAL A O 1
ATOM 735 N N . ILE A 1 92 ? 17.201 -1.618 -5.361 1.00 88.69 92 ILE A N 1
ATOM 736 C CA . ILE A 1 92 ? 16.740 -2.284 -4.147 1.00 88.69 92 ILE A CA 1
ATOM 737 C C . ILE A 1 92 ? 17.948 -2.871 -3.421 1.00 88.69 92 ILE A C 1
ATOM 739 O O . ILE A 1 92 ? 18.744 -3.604 -4.007 1.00 88.69 92 ILE A O 1
ATOM 743 N N . LYS A 1 93 ? 18.071 -2.548 -2.136 1.00 88.25 93 LYS A N 1
ATOM 744 C CA . LYS A 1 93 ? 19.140 -3.000 -1.237 1.00 88.25 93 LYS A CA 1
ATOM 745 C C . LYS A 1 93 ? 18.566 -4.021 -0.239 1.00 88.25 93 LYS A C 1
ATOM 747 O O . LYS A 1 93 ? 17.397 -3.870 0.140 1.00 88.25 93 LYS A O 1
ATOM 752 N N . PRO A 1 94 ? 19.331 -5.032 0.208 1.00 87.38 94 PRO A N 1
ATOM 753 C CA . PRO A 1 94 ? 18.903 -5.901 1.303 1.00 87.38 94 PRO A CA 1
ATOM 754 C C . PRO A 1 94 ? 18.773 -5.086 2.599 1.00 87.38 94 PRO A C 1
ATOM 756 O O . PRO A 1 94 ? 19.493 -4.102 2.778 1.00 87.38 94 PRO A O 1
ATOM 759 N N . ILE A 1 95 ? 17.868 -5.483 3.501 1.00 90.56 95 ILE A N 1
ATOM 760 C CA . ILE A 1 95 ? 17.683 -4.790 4.788 1.00 90.56 95 ILE A CA 1
ATOM 761 C C . ILE A 1 95 ? 18.969 -4.947 5.629 1.00 90.56 95 ILE A C 1
ATOM 763 O O . ILE A 1 95 ? 19.330 -6.086 5.941 1.00 90.56 95 ILE A O 1
ATOM 767 N N . PRO A 1 96 ? 19.650 -3.855 6.041 1.00 87.00 96 PRO A N 1
ATOM 768 C CA . PRO A 1 96 ? 20.917 -3.951 6.765 1.00 87.00 96 PRO A CA 1
ATOM 769 C C . PRO A 1 96 ? 20.792 -4.691 8.099 1.00 87.00 96 PRO A C 1
ATOM 771 O O . PRO A 1 96 ? 19.880 -4.416 8.888 1.00 87.00 96 PRO A O 1
ATOM 774 N N . ASP A 1 97 ? 21.737 -5.603 8.339 1.00 84.25 97 ASP A N 1
ATOM 775 C CA . ASP A 1 97 ? 21.949 -6.352 9.586 1.00 84.25 97 ASP A CA 1
ATOM 776 C C . ASP A 1 97 ? 20.732 -7.153 10.097 1.00 84.25 97 ASP A C 1
ATOM 778 O O . ASP A 1 97 ? 20.643 -7.470 11.284 1.00 84.25 97 ASP A O 1
ATOM 782 N N . TYR A 1 98 ? 19.782 -7.501 9.218 1.00 86.31 98 TYR A N 1
ATOM 783 C CA . TYR A 1 98 ? 18.597 -8.269 9.608 1.00 86.31 98 TYR A CA 1
ATOM 784 C C . TYR A 1 98 ? 18.857 -9.796 9.620 1.00 86.31 98 TYR A C 1
ATOM 786 O O . TYR A 1 98 ? 19.354 -10.341 8.627 1.00 86.31 98 TYR A O 1
ATOM 794 N N . PRO A 1 99 ? 18.504 -10.527 10.700 1.00 86.31 99 PRO A N 1
ATOM 795 C CA . PRO A 1 99 ? 18.734 -11.968 10.817 1.00 86.31 99 PRO A CA 1
ATOM 796 C C . PRO A 1 99 ? 17.690 -12.781 10.028 1.00 86.31 99 PRO A C 1
ATOM 798 O O . PRO A 1 99 ? 16.759 -13.353 10.590 1.00 86.31 99 PRO A O 1
ATOM 801 N N . TRP A 1 100 ? 17.847 -12.836 8.705 1.00 84.81 100 TRP A N 1
ATOM 802 C CA . TRP A 1 100 ? 16.931 -13.545 7.804 1.00 84.81 100 TRP A CA 1
ATOM 803 C C . TRP A 1 100 ? 16.846 -15.058 8.059 1.00 84.81 100 TRP A C 1
ATOM 805 O O . TRP A 1 100 ? 17.753 -15.811 7.679 1.00 84.81 100 TRP A O 1
ATOM 815 N N . ASP A 1 101 ? 15.699 -15.493 8.590 1.00 80.81 101 ASP A N 1
ATOM 816 C CA . ASP A 1 101 ? 15.195 -16.857 8.426 1.00 80.81 101 ASP A CA 1
ATOM 817 C C . ASP A 1 101 ? 14.438 -16.991 7.095 1.00 80.81 101 ASP A C 1
ATOM 819 O O . ASP A 1 101 ? 13.544 -16.209 6.758 1.00 80.81 101 ASP A O 1
ATOM 823 N N . THR A 1 102 ? 14.813 -18.011 6.331 1.00 80.62 102 THR A N 1
ATOM 824 C CA . THR A 1 102 ? 14.231 -18.361 5.032 1.00 80.62 102 THR A CA 1
ATOM 825 C C . THR A 1 102 ? 13.821 -19.832 4.961 1.00 80.62 102 THR A C 1
ATOM 827 O O . THR A 1 102 ? 13.656 -20.374 3.869 1.00 80.62 102 THR A O 1
ATOM 830 N N . SER A 1 103 ? 13.662 -20.486 6.118 1.00 80.94 103 SER A N 1
ATOM 831 C CA . SER A 1 103 ? 13.130 -21.847 6.246 1.00 80.94 103 SER A CA 1
ATOM 832 C C . SER A 1 103 ? 11.673 -21.958 5.776 1.00 80.94 103 SER A C 1
ATOM 834 O O . SER A 1 103 ? 11.267 -22.994 5.249 1.00 80.94 103 SER A O 1
ATOM 836 N N . ILE A 1 104 ? 10.904 -20.873 5.920 1.00 79.12 104 ILE A N 1
ATOM 837 C CA . ILE A 1 104 ? 9.507 -20.738 5.499 1.00 79.12 104 ILE A CA 1
ATOM 838 C C . ILE A 1 104 ? 9.350 -19.448 4.674 1.00 79.12 104 ILE A C 1
ATOM 840 O O . ILE A 1 104 ? 10.058 -18.458 4.870 1.00 79.12 104 ILE A O 1
ATOM 844 N N . SER A 1 105 ? 8.414 -19.452 3.724 1.00 84.31 105 SER A N 1
ATOM 845 C CA . SER A 1 105 ? 8.011 -18.275 2.951 1.00 84.31 105 SER A CA 1
ATOM 846 C C . SER A 1 105 ? 6.495 -18.272 2.792 1.00 84.31 105 SER A C 1
ATOM 848 O O . SER A 1 105 ? 5.924 -19.262 2.335 1.00 84.31 105 SER A O 1
ATOM 850 N N . TYR A 1 106 ? 5.850 -17.158 3.142 1.00 86.94 106 TYR A N 1
ATOM 851 C CA . TYR A 1 106 ? 4.411 -16.955 2.940 1.00 86.94 106 TYR A CA 1
ATOM 852 C C . TYR A 1 106 ? 4.116 -15.898 1.865 1.00 86.94 106 TYR A C 1
ATOM 854 O O . TYR A 1 106 ? 2.957 -15.558 1.647 1.00 86.94 106 TYR A O 1
ATOM 862 N N . ALA A 1 107 ? 5.131 -15.418 1.133 1.00 84.88 107 ALA A N 1
ATOM 863 C CA . ALA A 1 107 ? 4.988 -14.393 0.089 1.00 84.88 107 ALA A CA 1
ATOM 864 C C . ALA A 1 107 ? 3.953 -14.729 -1.013 1.00 84.88 107 ALA A C 1
ATOM 866 O O . ALA A 1 107 ? 3.468 -13.827 -1.696 1.00 84.88 107 ALA A O 1
ATOM 867 N N . LYS A 1 108 ? 3.601 -16.016 -1.169 1.00 88.56 108 LYS A N 1
ATOM 868 C CA . LYS A 1 108 ? 2.558 -16.533 -2.076 1.00 88.56 108 LYS A CA 1
ATOM 869 C C . LYS A 1 108 ? 1.479 -17.384 -1.386 1.00 88.56 108 LYS A C 1
ATOM 871 O O . LYS A 1 108 ? 0.715 -18.068 -2.059 1.00 88.56 108 LYS A O 1
ATOM 876 N N . HIS A 1 109 ? 1.433 -17.394 -0.057 1.00 90.50 109 HIS A N 1
ATOM 877 C CA . HIS A 1 109 ? 0.513 -18.238 0.703 1.00 90.50 109 HIS A CA 1
ATOM 878 C C . HIS A 1 109 ? -0.831 -17.536 0.917 1.00 90.50 109 HIS A C 1
ATOM 880 O O . HIS A 1 109 ? -0.895 -16.443 1.478 1.00 90.50 109 HIS A O 1
ATOM 886 N N . TRP A 1 110 ? -1.899 -18.213 0.506 1.00 93.56 110 TRP A N 1
ATOM 887 C CA . TRP A 1 110 ? -3.283 -17.856 0.784 1.00 93.56 110 TRP A CA 1
ATOM 888 C C . TRP A 1 110 ? -4.094 -19.148 0.875 1.00 93.56 110 TRP A C 1
ATOM 890 O O . TRP A 1 110 ? -4.037 -19.960 -0.049 1.00 93.56 110 TRP A O 1
ATOM 900 N N . GLU A 1 111 ? -4.814 -19.373 1.973 1.00 91.44 111 GLU A N 1
ATOM 901 C CA . GLU A 1 111 ? -5.599 -20.601 2.120 1.00 91.44 111 GLU A CA 1
ATOM 902 C C . GLU A 1 111 ? -6.871 -20.561 1.272 1.00 91.44 111 GLU A C 1
ATOM 904 O O . GLU A 1 111 ? -7.561 -19.545 1.191 1.00 91.44 111 GLU A O 1
ATOM 909 N N . GLN A 1 112 ? -7.237 -21.700 0.679 1.00 86.50 112 GLN A N 1
ATOM 910 C CA . GLN A 1 112 ? -8.392 -21.792 -0.225 1.00 86.50 112 GLN A CA 1
ATOM 911 C C . GLN A 1 112 ? -9.728 -21.441 0.465 1.00 86.50 112 GLN A C 1
ATOM 913 O O . GLN A 1 112 ? -10.677 -21.015 -0.195 1.00 86.50 112 GLN A O 1
ATOM 918 N N . ARG A 1 113 ? -9.798 -21.599 1.796 1.00 87.12 113 ARG A N 1
ATOM 919 C CA . ARG A 1 113 ? -10.956 -21.236 2.633 1.00 87.12 113 ARG A CA 1
ATOM 920 C C . ARG A 1 113 ? -11.045 -19.740 2.970 1.00 87.12 113 ARG A C 1
ATOM 922 O O . ARG A 1 113 ? -12.113 -19.289 3.374 1.00 87.12 113 ARG A O 1
ATOM 929 N N . TRP A 1 114 ? -9.986 -18.951 2.764 1.00 92.94 114 TRP A N 1
ATOM 930 C CA . TRP A 1 114 ? -10.005 -17.498 2.977 1.00 92.94 114 TRP A CA 1
ATOM 931 C C . TRP A 1 114 ? -10.636 -16.795 1.767 1.00 92.94 114 TRP A C 1
ATOM 933 O O . TRP A 1 114 ? -9.956 -16.315 0.859 1.00 92.94 114 TRP A O 1
ATOM 943 N N . SER A 1 115 ? -11.966 -16.772 1.726 1.00 93.06 115 SER A N 1
ATOM 944 C CA . SER A 1 115 ? -12.739 -16.156 0.647 1.00 93.06 115 SER A CA 1
ATOM 945 C C . SER A 1 115 ? -13.884 -15.329 1.216 1.00 93.06 115 SER A C 1
ATOM 947 O O . SER A 1 115 ? -14.545 -15.744 2.167 1.00 93.06 115 SER A O 1
ATOM 949 N N . GLY A 1 116 ? -14.118 -14.148 0.644 1.00 95.19 116 GLY A N 1
ATOM 950 C CA . GLY A 1 116 ? -15.081 -13.184 1.159 1.00 95.19 116 GLY A CA 1
ATOM 951 C C . GLY A 1 116 ? -14.776 -12.698 2.579 1.00 95.19 116 GLY A C 1
ATOM 952 O O . GLY A 1 116 ? -15.721 -12.521 3.347 1.00 95.19 116 GLY A O 1
ATOM 953 N N . LEU A 1 117 ? -13.504 -12.492 2.939 1.00 96.31 117 LEU A N 1
ATOM 954 C CA . LEU A 1 117 ? -13.121 -11.944 4.247 1.00 96.31 117 LEU A CA 1
ATOM 955 C C . LEU A 1 117 ? -13.702 -10.539 4.479 1.00 96.31 117 LEU A C 1
ATOM 957 O O . LEU A 1 117 ? -13.859 -9.753 3.540 1.00 96.31 117 LEU A O 1
ATOM 961 N N . ASP A 1 118 ? -13.988 -10.225 5.741 1.00 97.06 118 ASP A N 1
ATOM 962 C CA . ASP A 1 118 ? -14.399 -8.898 6.206 1.00 97.06 118 ASP A CA 1
ATOM 963 C C . ASP A 1 118 ? -13.182 -8.104 6.677 1.00 97.06 118 ASP A C 1
ATOM 965 O O . ASP A 1 118 ? -12.504 -8.524 7.619 1.00 97.06 118 ASP A O 1
ATOM 969 N N . VAL A 1 119 ? -12.904 -6.965 6.034 1.00 98.06 119 VAL A N 1
ATOM 970 C CA . VAL A 1 119 ? -11.732 -6.137 6.345 1.00 98.06 119 VAL A CA 1
ATOM 971 C C . VAL A 1 119 ? -12.146 -4.725 6.741 1.00 98.06 119 VAL A C 1
ATOM 973 O O . VAL A 1 119 ? -12.800 -4.018 5.976 1.00 98.06 119 VAL A O 1
ATOM 976 N N . GLY A 1 120 ? -11.769 -4.318 7.951 1.00 97.88 120 GLY A N 1
ATOM 977 C CA . GLY A 1 120 ? -12.142 -3.016 8.500 1.00 97.88 120 GLY A CA 1
ATOM 978 C C . GLY A 1 120 ? -11.252 -1.899 7.975 1.00 97.88 120 GLY A C 1
ATOM 979 O O . GLY A 1 120 ? -10.095 -1.822 8.384 1.00 97.88 120 GLY A O 1
ATOM 980 N N . HIS A 1 121 ? -11.783 -1.043 7.097 1.00 97.75 121 HIS A N 1
ATOM 981 C CA . HIS A 1 121 ? -11.087 0.138 6.569 1.00 97.75 121 HIS A CA 1
ATOM 982 C C . HIS A 1 121 ? -10.679 1.056 7.730 1.00 97.75 121 HIS A C 1
ATOM 984 O O . HIS A 1 121 ? -11.544 1.528 8.465 1.00 97.75 121 HIS A O 1
ATOM 990 N N . ARG A 1 122 ? -9.383 1.299 7.951 1.00 96.38 122 ARG A N 1
ATOM 991 C CA . ARG A 1 122 ? -8.860 2.113 9.075 1.00 96.38 122 ARG A CA 1
ATOM 992 C C . ARG A 1 122 ? -9.420 1.687 10.449 1.00 96.38 122 ARG A C 1
ATOM 994 O O . ARG A 1 122 ? -9.592 2.519 11.353 1.00 96.38 122 ARG A O 1
ATOM 1001 N N . GLY A 1 123 ? -9.785 0.407 10.582 1.00 95.44 123 GLY A N 1
ATOM 1002 C CA . GLY A 1 123 ? -10.658 -0.133 11.632 1.00 95.44 123 GLY A CA 1
ATOM 1003 C C . GLY A 1 123 ? -12.154 -0.029 11.290 1.00 95.44 123 GLY A C 1
ATOM 1004 O O . GLY A 1 123 ? -12.653 -0.785 10.464 1.00 95.44 123 GLY A O 1
ATOM 1005 N N . LEU A 1 124 ? -12.901 0.852 11.964 1.00 91.62 124 LEU A N 1
ATOM 1006 C CA . LEU A 1 124 ? -14.343 1.062 11.749 1.00 91.62 124 LEU A CA 1
ATOM 1007 C C . LEU A 1 124 ? -14.694 2.045 10.617 1.00 91.62 124 LEU A C 1
ATOM 1009 O O . LEU A 1 124 ? -15.873 2.341 10.422 1.00 91.62 124 LEU A O 1
ATOM 1013 N N . GLY A 1 125 ? -13.724 2.539 9.855 1.00 87.94 125 GLY A N 1
ATOM 1014 C CA . GLY A 1 125 ? -13.959 3.377 8.682 1.00 87.94 125 GLY A CA 1
ATOM 1015 C C . GLY A 1 125 ? -13.642 4.858 8.842 1.00 87.94 125 GLY A C 1
ATOM 1016 O O . GLY A 1 125 ? -13.245 5.338 9.903 1.00 87.94 125 GLY A O 1
ATOM 1017 N N . THR A 1 126 ? -13.837 5.599 7.751 1.00 83.44 126 THR A N 1
ATOM 1018 C CA . THR A 1 126 ? -13.560 7.041 7.661 1.00 83.44 126 THR A CA 1
ATOM 1019 C C . THR A 1 126 ? -14.390 7.858 8.655 1.00 83.44 126 THR A C 1
ATOM 1021 O O . THR A 1 126 ? -15.611 7.719 8.725 1.00 83.44 126 THR A O 1
ATOM 1024 N N . SER A 1 127 ? -13.764 8.788 9.374 1.00 71.38 127 SER A N 1
ATOM 1025 C CA . SER A 1 127 ? -14.441 9.639 10.369 1.00 71.38 127 SER A CA 1
ATOM 1026 C C . SER A 1 127 ? -14.937 10.977 9.823 1.00 71.38 127 SER A C 1
ATOM 1028 O O . SER A 1 127 ? -15.796 11.610 10.439 1.00 71.38 127 SER A O 1
ATOM 1030 N N . PHE A 1 128 ? -14.428 11.404 8.666 1.00 66.50 128 PHE A N 1
ATOM 1031 C CA . PHE A 1 128 ? -14.699 12.715 8.075 1.00 66.50 128 PHE A CA 1
ATOM 1032 C C . PHE A 1 128 ? -15.203 12.568 6.631 1.00 66.50 128 PHE A C 1
ATOM 1034 O O . PHE A 1 128 ? -14.424 12.437 5.692 1.00 66.50 128 PHE A O 1
ATOM 1041 N N . LYS A 1 129 ? -16.529 12.591 6.457 1.00 61.91 129 LYS A N 1
ATOM 1042 C CA . LYS A 1 129 ? -17.229 12.638 5.163 1.00 61.91 129 LYS A CA 1
ATOM 1043 C C . LYS A 1 129 ? -18.267 13.762 5.199 1.00 61.91 129 LYS A C 1
ATOM 1045 O O . LYS A 1 129 ? -18.814 14.054 6.260 1.00 61.91 129 LYS A O 1
ATOM 1050 N N . PHE A 1 130 ? -18.559 14.365 4.042 1.00 53.91 130 PHE A N 1
ATOM 1051 C CA . PHE A 1 130 ? -19.527 15.470 3.907 1.00 53.91 130 PHE A CA 1
ATOM 1052 C C . PHE A 1 130 ? -20.897 15.127 4.522 1.00 53.91 130 PHE A C 1
ATOM 1054 O O . PHE A 1 130 ? -21.502 15.929 5.228 1.00 53.91 130 PHE A O 1
ATOM 1061 N N . GLU A 1 131 ? -21.364 13.892 4.326 1.00 55.19 131 GLU A N 1
ATOM 1062 C CA . GLU A 1 131 ? -22.530 13.370 5.032 1.00 55.19 131 GLU A CA 1
ATOM 1063 C C . GLU A 1 131 ? -22.124 12.713 6.364 1.00 55.19 131 GLU A C 1
ATOM 1065 O O . GLU A 1 131 ? -21.758 11.539 6.401 1.00 55.19 131 GLU A O 1
ATOM 1070 N N . MET A 1 132 ? -22.293 13.426 7.485 1.00 57.59 132 MET A N 1
ATOM 1071 C CA . MET A 1 132 ? -21.946 12.978 8.856 1.00 57.59 132 MET A CA 1
ATOM 1072 C C . MET A 1 132 ? -22.657 11.694 9.363 1.00 57.59 132 MET A C 1
ATOM 1074 O O . MET A 1 132 ? -22.446 11.282 10.510 1.00 57.59 132 MET A O 1
ATOM 1078 N N . LYS A 1 133 ? -23.533 11.095 8.546 1.00 60.06 133 LYS A N 1
ATOM 1079 C CA . LYS A 1 133 ? -24.190 9.785 8.739 1.00 60.06 133 LYS A CA 1
ATOM 1080 C C . LYS A 1 133 ? -23.358 8.609 8.186 1.00 60.06 133 LYS A C 1
ATOM 1082 O O . LYS A 1 133 ? -23.501 7.487 8.666 1.00 60.06 133 LYS A O 1
ATOM 1087 N N . ASN A 1 134 ? -22.486 8.881 7.210 1.00 66.06 134 ASN A N 1
ATOM 1088 C CA . ASN A 1 134 ? -21.628 7.900 6.538 1.00 66.06 134 ASN A CA 1
ATOM 1089 C C . ASN A 1 134 ? -20.271 7.750 7.252 1.00 66.06 134 ASN A C 1
ATOM 1091 O O . ASN A 1 134 ? -19.504 6.856 6.916 1.00 66.06 134 ASN A O 1
ATOM 1095 N N . CYS A 1 135 ? -19.974 8.615 8.227 1.00 70.94 135 CYS A N 1
ATOM 1096 C CA . CYS A 1 135 ? -18.791 8.502 9.075 1.00 70.94 135 CYS A CA 1
ATOM 1097 C C . CYS A 1 135 ? -18.886 7.313 10.041 1.00 70.94 135 CYS A C 1
ATOM 1099 O O . CYS A 1 135 ? -19.970 6.989 10.533 1.00 70.94 135 CYS A O 1
ATOM 1101 N N . ALA A 1 136 ? -17.732 6.751 10.386 1.00 72.38 136 ALA A N 1
ATOM 1102 C CA . ALA A 1 136 ? -17.566 5.858 11.523 1.00 72.38 136 ALA A CA 1
ATOM 1103 C C . ALA A 1 136 ? -17.889 6.550 12.862 1.00 72.38 136 ALA A C 1
ATOM 1105 O O . ALA A 1 136 ? -17.780 7.773 13.010 1.00 72.38 136 ALA A O 1
ATOM 1106 N N . ASN A 1 137 ? -18.266 5.738 13.851 1.00 73.75 137 ASN A N 1
ATOM 1107 C CA . ASN A 1 137 ? -18.508 6.182 15.223 1.00 73.75 137 ASN A CA 1
ATOM 1108 C C . ASN A 1 137 ? -17.178 6.543 15.922 1.00 73.75 137 ASN A C 1
ATOM 1110 O O . ASN A 1 137 ? -16.976 7.692 16.332 1.00 73.75 137 ASN A O 1
ATOM 1114 N N . VAL A 1 138 ? -16.256 5.575 15.980 1.00 79.94 138 VAL A N 1
ATOM 1115 C CA . VAL A 1 138 ? -14.882 5.717 16.497 1.00 79.94 138 VAL A CA 1
ATOM 1116 C C . VAL A 1 138 ? -13.968 6.362 15.441 1.00 79.94 138 VAL A C 1
ATOM 1118 O O . VAL A 1 138 ? -14.231 6.262 14.242 1.00 79.94 138 VAL A O 1
ATOM 1121 N N . ARG A 1 139 ? -12.897 7.039 15.877 1.00 82.00 139 ARG A N 1
ATOM 1122 C CA . ARG A 1 139 ? -11.941 7.707 14.984 1.00 82.00 139 ARG A CA 1
ATOM 1123 C C . ARG A 1 139 ? -11.094 6.714 14.169 1.00 82.00 139 ARG A C 1
ATOM 1125 O O . ARG A 1 139 ? -10.398 5.888 14.749 1.00 82.00 139 ARG A O 1
ATOM 1132 N N . GLU A 1 140 ? -11.061 6.881 12.850 1.00 87.06 140 GLU A N 1
ATOM 1133 C CA . GLU A 1 140 ? -10.184 6.188 11.897 1.00 87.06 140 GLU A CA 1
ATOM 1134 C C . GLU A 1 140 ? -8.716 6.130 12.354 1.00 87.06 140 GLU A C 1
ATOM 1136 O O . GLU A 1 140 ? -8.193 7.103 12.908 1.00 87.06 140 GLU A O 1
ATOM 1141 N N . ASN A 1 141 ? -8.031 5.018 12.064 1.00 92.75 141 ASN A N 1
ATOM 1142 C CA . ASN A 1 141 ? -6.592 4.857 12.317 1.00 92.75 141 ASN A CA 1
ATOM 1143 C C . ASN A 1 141 ? -6.181 5.121 13.787 1.00 92.75 141 ASN A C 1
ATOM 1145 O O . ASN A 1 141 ? -5.099 5.635 14.068 1.00 92.75 141 ASN A O 1
ATOM 1149 N N . THR A 1 142 ? -7.053 4.751 14.731 1.00 93.25 142 THR A N 1
ATOM 1150 C CA . THR A 1 142 ? -6.773 4.698 16.179 1.00 93.25 142 THR A CA 1
ATOM 1151 C C . THR A 1 142 ? -6.797 3.257 16.680 1.00 93.25 142 THR A C 1
ATOM 1153 O O . THR A 1 142 ? -7.443 2.398 16.072 1.00 93.25 142 THR A O 1
ATOM 1156 N N . ILE A 1 143 ? -6.141 2.988 17.813 1.00 94.56 143 ILE A N 1
ATOM 1157 C CA . ILE A 1 143 ? -6.147 1.658 18.438 1.00 94.56 143 ILE A CA 1
ATOM 1158 C C . ILE A 1 143 ? -7.587 1.227 18.761 1.00 94.56 143 ILE A C 1
ATOM 1160 O O . ILE A 1 143 ? -7.984 0.116 18.408 1.00 94.56 143 ILE A O 1
ATOM 1164 N N . ALA A 1 144 ? -8.405 2.138 19.303 1.00 91.94 144 ALA A N 1
ATOM 1165 C CA . ALA A 1 144 ? -9.825 1.913 19.569 1.00 91.94 144 ALA A CA 1
ATOM 1166 C C . ALA A 1 144 ? -10.601 1.452 18.323 1.00 91.94 144 ALA A C 1
ATOM 1168 O O . ALA A 1 144 ? -11.385 0.505 18.387 1.00 91.94 144 ALA A O 1
ATOM 1169 N N . SER A 1 145 ? -10.394 2.106 17.174 1.00 93.62 145 SER A N 1
ATOM 1170 C CA . SER A 1 145 ? -11.065 1.759 15.910 1.00 93.62 145 SER A CA 1
ATOM 1171 C C . SER A 1 145 ? -10.701 0.352 15.435 1.00 93.62 145 SER A C 1
ATOM 1173 O O . SER A 1 145 ? -11.572 -0.417 15.024 1.00 93.62 145 SER A O 1
ATOM 1175 N N . LEU A 1 146 ? -9.423 -0.012 15.552 1.00 96.88 146 LEU A N 1
ATOM 1176 C CA . LEU A 1 146 ? -8.903 -1.313 15.140 1.00 96.88 146 LEU A CA 1
ATOM 1177 C C . LEU A 1 146 ? -9.372 -2.436 16.091 1.00 96.88 146 LEU A C 1
ATOM 1179 O O . LEU A 1 146 ? -9.894 -3.454 15.629 1.00 96.88 146 LEU A O 1
ATOM 1183 N N . LYS A 1 147 ? -9.296 -2.224 17.416 1.00 95.25 147 LYS A N 1
ATOM 1184 C CA . LYS A 1 147 ? -9.840 -3.144 18.435 1.00 95.25 147 LYS A CA 1
ATOM 1185 C C . LYS A 1 147 ? -11.361 -3.319 18.287 1.00 95.25 147 LYS A C 1
ATOM 1187 O O . LYS A 1 147 ? -11.854 -4.445 18.340 1.00 95.25 147 LYS A O 1
ATOM 1192 N N . THR A 1 148 ? -12.116 -2.246 18.020 1.00 92.94 148 THR A N 1
ATOM 1193 C CA . THR A 1 148 ? -13.583 -2.332 17.855 1.00 92.94 148 THR A CA 1
ATOM 1194 C C . THR A 1 148 ? -13.981 -3.055 16.565 1.00 92.94 148 THR A C 1
ATOM 1196 O O . THR A 1 148 ? -14.933 -3.834 16.578 1.00 92.94 148 THR A O 1
ATOM 1199 N N . ALA A 1 149 ? -13.246 -2.873 15.462 1.00 94.88 149 ALA A N 1
ATOM 1200 C CA . ALA A 1 149 ? -13.488 -3.625 14.229 1.00 94.88 149 ALA A CA 1
ATOM 1201 C C . ALA A 1 149 ? -13.270 -5.139 14.423 1.00 94.88 149 ALA A C 1
ATOM 1203 O O . ALA A 1 149 ? -14.126 -5.930 14.018 1.00 94.88 149 ALA A O 1
ATOM 1204 N N . SER A 1 150 ? -12.201 -5.540 15.130 1.00 94.12 150 SER A N 1
ATOM 1205 C CA . SER A 1 150 ? -12.006 -6.931 15.581 1.00 94.12 150 SER A CA 1
ATOM 1206 C C . SER A 1 150 ? -13.201 -7.426 16.405 1.00 94.12 150 SER A C 1
ATOM 1208 O O . SER A 1 150 ? -13.846 -8.413 16.048 1.00 94.12 150 SER A O 1
ATOM 1210 N N . TYR A 1 151 ? -13.595 -6.675 17.441 1.00 92.56 151 TYR A N 1
ATOM 1211 C CA . TYR A 1 151 ? -14.738 -7.011 18.298 1.00 92.56 151 TYR A CA 1
ATOM 1212 C C . TYR A 1 151 ? -16.091 -7.039 17.553 1.00 92.56 151 TYR A C 1
ATOM 1214 O O . TYR A 1 151 ? -17.087 -7.563 18.061 1.00 92.56 151 TYR A O 1
ATOM 1222 N N . HIS A 1 152 ? -16.163 -6.511 16.327 1.00 93.44 152 HIS A N 1
ATOM 1223 C CA . HIS A 1 152 ? -17.309 -6.635 15.424 1.00 93.44 152 HIS A CA 1
ATOM 1224 C C . HIS A 1 152 ? -17.122 -7.654 14.286 1.00 93.44 152 HIS A C 1
ATOM 1226 O O . HIS A 1 152 ? -17.946 -7.721 13.377 1.00 93.44 152 HIS A O 1
ATOM 1232 N N . GLY A 1 153 ? -16.139 -8.550 14.407 1.00 93.19 153 GLY A N 1
ATOM 1233 C CA . GLY A 1 153 ? -15.989 -9.744 13.573 1.00 93.19 153 GLY A CA 1
ATOM 1234 C C . GLY A 1 153 ? -15.261 -9.507 12.251 1.00 93.19 153 GLY A C 1
ATOM 1235 O O . GLY A 1 153 ? -15.489 -10.260 11.298 1.00 93.19 153 GLY A O 1
ATOM 1236 N N . ALA A 1 154 ? -14.428 -8.467 12.168 1.00 95.56 154 ALA A N 1
ATOM 1237 C CA . ALA A 1 154 ? -13.459 -8.329 11.086 1.00 95.56 154 ALA A CA 1
ATOM 1238 C C . ALA A 1 154 ? -12.466 -9.506 11.114 1.00 95.56 154 ALA A C 1
ATOM 1240 O O . ALA A 1 154 ? -11.968 -9.870 12.177 1.00 95.56 154 ALA A O 1
ATOM 1241 N N . ASP A 1 155 ? -12.158 -10.097 9.958 1.00 95.75 155 ASP A N 1
ATOM 1242 C CA . ASP A 1 155 ? -11.068 -11.080 9.857 1.00 95.75 155 ASP A CA 1
ATOM 1243 C C . ASP A 1 155 ? -9.712 -10.364 9.856 1.00 95.75 155 ASP A C 1
ATOM 1245 O O . ASP A 1 155 ? -8.739 -10.832 10.452 1.00 95.75 155 ASP A O 1
ATOM 1249 N N . MET A 1 156 ? -9.661 -9.199 9.204 1.00 97.75 156 MET A N 1
ATOM 1250 C CA . MET A 1 156 ? -8.494 -8.325 9.170 1.00 97.75 156 MET A CA 1
ATOM 1251 C C . MET A 1 156 ? -8.902 -6.875 9.438 1.00 97.75 156 MET A C 1
ATOM 1253 O O . MET A 1 156 ? -10.015 -6.461 9.121 1.00 97.75 156 MET A O 1
ATOM 1257 N N . VAL A 1 157 ? -7.979 -6.070 9.945 1.00 98.31 157 VAL A N 1
ATOM 1258 C CA . VAL A 1 157 ? -8.086 -4.608 9.900 1.00 98.31 157 VAL A CA 1
ATOM 1259 C C . VAL A 1 157 ? -7.119 -4.054 8.863 1.00 98.31 157 VAL A C 1
ATOM 1261 O O . VAL A 1 157 ? -6.007 -4.552 8.707 1.00 98.31 157 VAL A O 1
ATOM 1264 N N . GLU A 1 158 ? -7.557 -3.050 8.121 1.00 98.62 158 GLU A N 1
ATOM 1265 C CA . GLU A 1 158 ? -6.719 -2.262 7.226 1.00 98.62 158 GLU A CA 1
ATOM 1266 C C . GLU A 1 158 ? -6.300 -0.970 7.941 1.00 98.62 158 GLU A C 1
ATOM 1268 O O . GLU A 1 158 ? -7.061 -0.452 8.764 1.00 98.62 158 GLU A O 1
ATOM 1273 N N . PHE A 1 159 ? -5.081 -0.493 7.677 1.00 98.56 159 PHE A N 1
ATOM 1274 C CA . PHE A 1 159 ? -4.626 0.826 8.115 1.00 98.56 159 PHE A CA 1
ATOM 1275 C C . PHE A 1 159 ? -3.414 1.358 7.325 1.00 98.56 159 PHE A C 1
ATOM 1277 O O . PHE A 1 159 ? -2.541 0.605 6.878 1.00 98.56 159 PHE A O 1
ATOM 1284 N N . ASP A 1 160 ? -3.330 2.688 7.251 1.00 98.31 160 ASP A N 1
ATOM 1285 C CA . ASP A 1 160 ? -2.301 3.459 6.546 1.00 98.31 160 ASP A CA 1
ATOM 1286 C C . ASP A 1 160 ? -1.016 3.668 7.368 1.00 98.31 160 ASP A C 1
ATOM 1288 O O . ASP A 1 160 ? -1.083 4.190 8.478 1.00 98.31 160 ASP A O 1
ATOM 1292 N N . VAL A 1 161 ? 0.165 3.396 6.807 1.00 98.56 161 VAL A N 1
ATOM 1293 C CA . VAL A 1 161 ? 1.481 3.661 7.422 1.00 98.56 161 VAL A CA 1
ATOM 1294 C C . VAL A 1 161 ? 2.274 4.698 6.631 1.00 98.56 161 VAL A C 1
ATOM 1296 O O . VAL A 1 161 ? 2.508 4.535 5.432 1.00 98.56 161 VAL A O 1
ATOM 1299 N N . GLN A 1 162 ? 2.807 5.698 7.336 1.00 97.06 162 GLN A N 1
ATOM 1300 C CA . GLN A 1 162 ? 3.850 6.599 6.831 1.00 97.06 162 GLN A CA 1
ATOM 1301 C C . GLN A 1 162 ? 4.877 6.947 7.922 1.00 97.06 162 GLN A C 1
ATOM 1303 O O . GLN A 1 162 ? 4.641 6.683 9.100 1.00 97.06 162 GLN A O 1
ATOM 1308 N N . LEU A 1 163 ? 6.033 7.511 7.548 1.00 97.12 163 LEU A N 1
ATOM 1309 C CA . LEU A 1 163 ? 7.045 7.960 8.518 1.00 97.12 163 LEU A CA 1
ATOM 1310 C C . LEU A 1 163 ? 6.853 9.425 8.935 1.00 97.12 163 LEU A C 1
ATOM 1312 O O . LEU A 1 163 ? 6.653 10.302 8.091 1.00 97.12 163 LEU A O 1
ATOM 1316 N N . SER A 1 164 ? 7.017 9.684 10.231 1.00 96.62 164 SER A N 1
ATOM 1317 C CA . SER 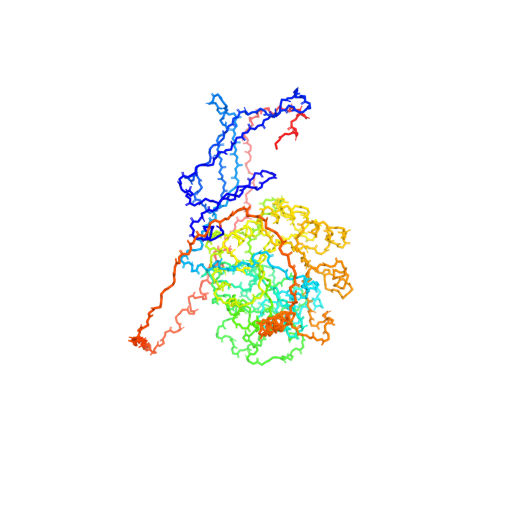A 1 164 ? 7.246 11.016 10.799 1.00 96.62 164 SER A CA 1
ATOM 1318 C C . SER A 1 164 ? 8.650 11.561 10.465 1.00 96.62 164 SER A C 1
ATOM 1320 O O . SER A 1 164 ? 9.505 10.866 9.907 1.00 96.62 164 SER A O 1
ATOM 1322 N N . LYS A 1 165 ? 8.922 12.815 10.843 1.00 96.00 165 LYS A N 1
ATOM 1323 C CA . LYS A 1 165 ? 10.222 13.501 10.673 1.00 96.00 165 LYS A CA 1
ATOM 1324 C C . LYS A 1 165 ? 11.389 12.803 11.370 1.00 96.00 165 LYS A C 1
ATOM 1326 O O . LYS A 1 165 ? 12.504 12.783 10.859 1.00 96.00 165 LYS A O 1
ATOM 1331 N N . ASP A 1 166 ? 11.118 12.249 12.545 1.00 96.75 166 ASP A N 1
ATOM 1332 C CA . ASP A 1 166 ? 12.012 11.430 13.368 1.00 96.75 166 ASP A CA 1
ATOM 1333 C C . ASP A 1 166 ? 12.027 9.946 12.941 1.00 96.75 166 ASP A C 1
ATOM 1335 O O . ASP A 1 166 ? 12.572 9.101 13.645 1.00 96.75 166 ASP A O 1
ATOM 1339 N N . LEU A 1 167 ? 11.501 9.648 11.743 1.00 96.81 167 LEU A N 1
ATOM 1340 C CA . LEU A 1 167 ? 11.516 8.343 11.076 1.00 96.81 167 LEU A CA 1
ATOM 1341 C C . LEU A 1 167 ? 10.755 7.234 11.822 1.00 96.81 167 LEU A C 1
ATOM 1343 O O . LEU A 1 167 ? 11.079 6.056 11.679 1.00 96.81 167 LEU A O 1
ATOM 1347 N N . ILE A 1 168 ? 9.719 7.586 12.585 1.00 98.12 168 ILE A N 1
ATOM 1348 C CA . ILE A 1 168 ? 8.874 6.618 13.292 1.00 98.12 168 ILE A CA 1
ATOM 1349 C C . ILE A 1 168 ? 7.653 6.280 12.415 1.00 98.12 168 ILE A C 1
ATOM 1351 O O . ILE A 1 168 ? 6.976 7.197 11.943 1.00 98.12 168 ILE A O 1
ATOM 1355 N N . PRO A 1 169 ? 7.335 4.989 12.179 1.00 98.44 169 PRO A N 1
ATOM 1356 C CA . PRO A 1 169 ? 6.110 4.603 11.485 1.00 98.44 169 PRO A CA 1
ATOM 1357 C C . PRO A 1 169 ? 4.860 4.948 12.308 1.00 98.44 169 PRO A C 1
ATOM 1359 O O . PRO A 1 169 ? 4.603 4.342 13.353 1.00 98.44 169 PRO A O 1
ATOM 1362 N N . VAL A 1 170 ? 4.073 5.900 11.813 1.00 98.19 170 VAL A N 1
ATOM 1363 C CA . VAL A 1 170 ? 2.802 6.357 12.393 1.00 98.19 170 VAL A CA 1
ATOM 1364 C C . VAL A 1 170 ? 1.625 5.906 11.539 1.00 98.19 170 VAL A C 1
ATOM 1366 O O . VAL A 1 170 ? 1.726 5.864 10.309 1.00 98.19 170 VAL A O 1
ATOM 1369 N N . ILE A 1 171 ? 0.498 5.595 12.185 1.00 97.94 171 ILE A N 1
ATOM 1370 C CA . ILE A 1 171 ? -0.728 5.245 11.468 1.00 97.94 171 ILE A CA 1
ATOM 1371 C C . ILE A 1 171 ? -1.538 6.501 11.148 1.00 97.94 171 ILE A C 1
ATOM 1373 O O . ILE A 1 171 ? -2.095 7.136 12.049 1.00 97.94 171 ILE A O 1
ATOM 1377 N N . TYR A 1 172 ? -1.606 6.868 9.866 1.00 94.38 172 TYR A N 1
ATOM 1378 C CA . TYR A 1 172 ? -2.380 8.017 9.389 1.00 94.38 172 TYR A CA 1
ATOM 1379 C C . TYR A 1 172 ? -2.526 8.026 7.857 1.00 94.38 172 TYR A C 1
ATOM 1381 O O . TYR A 1 172 ? -1.550 7.802 7.143 1.00 94.38 172 TYR A O 1
ATOM 1389 N N . HIS A 1 173 ? -3.725 8.348 7.358 1.00 93.19 173 HIS A N 1
ATOM 1390 C CA . HIS A 1 173 ? -4.068 8.272 5.930 1.00 93.19 173 HIS A CA 1
ATOM 1391 C C . HIS A 1 173 ? -3.462 9.384 5.070 1.00 93.19 173 HIS A C 1
ATOM 1393 O O . HIS A 1 173 ? -2.854 9.121 4.036 1.00 93.19 173 HIS A O 1
ATOM 1399 N N . ASP A 1 174 ? -3.683 10.639 5.453 1.00 90.25 174 ASP A N 1
ATOM 1400 C CA . ASP A 1 174 ? -3.423 11.770 4.564 1.00 90.25 174 ASP A CA 1
ATOM 1401 C C . ASP A 1 174 ? -1.935 12.145 4.611 1.00 90.25 174 ASP A C 1
ATOM 1403 O O . ASP A 1 174 ? -1.315 12.110 5.671 1.00 90.25 174 ASP A O 1
ATOM 1407 N N . PHE A 1 175 ? -1.332 12.554 3.493 1.00 92.31 175 PHE A N 1
ATOM 1408 C CA . PHE A 1 175 ? 0.066 13.018 3.503 1.00 92.31 175 PHE A CA 1
ATOM 1409 C C . PHE A 1 175 ? 0.275 14.307 4.325 1.00 92.31 175 PHE A C 1
ATOM 1411 O O . PHE A 1 175 ? 1.402 14.622 4.715 1.00 92.31 175 PHE A O 1
ATOM 1418 N N . TYR A 1 176 ? -0.808 15.039 4.602 1.00 89.19 176 TYR A N 1
ATOM 1419 C CA . TYR A 1 176 ? -0.826 16.340 5.266 1.00 89.19 176 TYR A CA 1
ATOM 1420 C C . TYR A 1 176 ? -1.763 16.341 6.479 1.00 89.19 176 TYR A C 1
ATOM 1422 O O . TYR A 1 176 ? -2.817 15.703 6.488 1.00 89.19 176 TYR A O 1
ATOM 1430 N N . VAL A 1 177 ? -1.410 17.132 7.490 1.00 85.50 177 VAL A N 1
ATOM 1431 C CA . VAL A 1 177 ? -2.299 17.533 8.583 1.00 85.50 177 VAL A CA 1
ATOM 1432 C C . VAL A 1 177 ? -2.691 18.998 8.410 1.00 85.50 177 VAL A C 1
ATOM 1434 O O . VAL A 1 177 ? -1.831 19.873 8.327 1.00 85.50 177 VAL A O 1
ATOM 1437 N N . SER A 1 178 ? -3.995 19.275 8.373 1.00 78.69 178 SER A N 1
ATOM 1438 C CA . SER A 1 178 ? -4.536 20.636 8.451 1.00 78.69 178 SER A CA 1
ATOM 1439 C C . SER A 1 178 ? -4.565 21.076 9.916 1.00 78.69 178 SER A C 1
ATOM 1441 O O . SER A 1 178 ? -5.352 20.549 10.702 1.00 78.69 178 SER A O 1
ATOM 1443 N N . ILE A 1 179 ? -3.711 22.028 10.296 1.00 76.00 179 ILE A N 1
ATOM 1444 C CA . ILE A 1 179 ? -3.594 22.543 11.669 1.00 76.00 179 ILE A CA 1
ATOM 1445 C C . ILE A 1 179 ? -4.156 23.964 11.737 1.00 76.00 179 ILE A C 1
ATOM 1447 O O . ILE A 1 179 ? -3.845 24.799 10.889 1.00 76.00 179 ILE A O 1
ATOM 1451 N N . SER A 1 180 ? -4.928 24.281 12.781 1.00 68.62 180 SER A N 1
ATOM 1452 C CA . SER A 1 180 ? -5.280 25.671 13.100 1.00 68.62 180 SER A CA 1
ATOM 1453 C C . SER A 1 180 ? -4.615 26.175 14.377 1.00 68.62 180 SER A C 1
ATOM 1455 O O . SER A 1 180 ? -4.708 25.561 15.439 1.00 68.62 180 SER A O 1
ATOM 1457 N N . MET A 1 181 ? -4.009 27.360 14.275 1.00 64.81 181 MET A N 1
ATOM 1458 C CA . MET A 1 181 ? -3.334 28.060 15.376 1.00 64.81 181 MET A CA 1
ATOM 1459 C C . MET A 1 181 ? -4.265 29.007 16.162 1.00 64.81 181 MET A C 1
ATOM 1461 O O . MET A 1 181 ? -3.790 29.786 16.988 1.00 64.81 181 MET A O 1
ATOM 1465 N N . LYS A 1 182 ? -5.581 29.025 15.884 1.00 58.38 182 LYS A N 1
ATOM 1466 C CA . LYS A 1 182 ? -6.528 29.994 16.475 1.00 58.38 182 LYS A CA 1
ATOM 1467 C C . LYS A 1 182 ? -7.859 29.340 16.851 1.00 58.38 182 LYS A C 1
ATOM 1469 O O . LYS A 1 182 ? -8.589 28.867 15.985 1.00 58.38 182 LYS A O 1
ATOM 1474 N N . ARG A 1 183 ? -8.266 29.445 18.122 1.00 50.44 183 ARG A N 1
ATOM 1475 C CA . ARG A 1 183 ? -9.655 29.164 18.541 1.00 50.44 183 ARG A CA 1
ATOM 1476 C C . ARG A 1 183 ? -10.603 30.286 18.104 1.00 50.44 183 ARG A C 1
ATOM 1478 O O . ARG A 1 183 ? -10.959 31.159 18.895 1.00 50.44 183 ARG A O 1
ATOM 1485 N N . LYS A 1 184 ? -11.028 30.263 16.841 1.00 48.72 184 LYS A N 1
ATOM 1486 C CA . LYS A 1 184 ? -12.183 31.032 16.350 1.00 48.72 184 LYS A CA 1
ATOM 1487 C C . LYS A 1 184 ? -13.441 30.155 16.393 1.00 48.72 184 LYS A C 1
ATOM 1489 O O . LYS A 1 184 ? -13.347 28.946 16.277 1.00 48.72 184 LYS A O 1
ATOM 1494 N N . LYS A 1 185 ? -14.641 30.743 16.490 1.00 47.28 185 LYS A N 1
ATOM 1495 C CA . LYS A 1 185 ? -15.904 29.981 16.319 1.00 47.28 185 LYS A CA 1
ATOM 1496 C C . LYS A 1 185 ? -16.174 29.557 14.868 1.00 47.28 185 LYS A C 1
ATOM 1498 O O . LYS A 1 185 ? -16.985 28.669 14.643 1.00 47.28 185 LYS A O 1
ATOM 1503 N N . GLN A 1 186 ? -15.499 30.199 13.919 1.00 49.47 186 GLN A N 1
ATOM 1504 C CA . GLN A 1 186 ? -15.439 29.848 12.504 1.00 49.47 186 GLN A CA 1
ATOM 1505 C C . GLN A 1 186 ? -13.973 29.974 12.087 1.00 49.47 186 GLN A C 1
ATOM 1507 O O . GLN A 1 186 ? -13.380 31.038 12.266 1.00 49.47 186 GLN A O 1
ATOM 1512 N N . ILE A 1 187 ? -13.386 28.893 11.582 1.00 55.12 187 ILE A N 1
ATOM 1513 C CA . ILE A 1 187 ? -12.066 28.907 10.949 1.00 55.12 187 ILE A CA 1
ATOM 1514 C C . ILE A 1 187 ? -12.293 29.213 9.469 1.00 55.12 187 ILE A C 1
ATOM 1516 O O . ILE A 1 187 ? -13.032 28.496 8.798 1.00 55.12 187 ILE A O 1
ATOM 1520 N N . GLU A 1 188 ? -11.680 30.280 8.962 1.00 56.34 188 GLU A N 1
ATOM 1521 C CA . GLU A 1 188 ? -11.611 30.519 7.520 1.00 56.34 188 GLU A CA 1
ATOM 1522 C C . GLU A 1 188 ? -10.458 29.694 6.935 1.00 56.34 188 GLU A C 1
ATOM 1524 O O . GLU A 1 188 ? -9.494 29.394 7.638 1.00 56.34 188 GLU A O 1
ATOM 1529 N N . ALA A 1 189 ? -10.493 29.369 5.638 1.00 57.44 189 ALA A N 1
ATOM 1530 C CA . ALA A 1 189 ? -9.424 28.579 5.013 1.00 57.44 189 ALA A CA 1
ATOM 1531 C C . ALA A 1 189 ? -8.021 29.210 5.185 1.00 57.44 189 ALA A C 1
ATOM 1533 O O . ALA A 1 189 ? -7.033 28.496 5.299 1.00 57.44 189 ALA A O 1
ATOM 1534 N N . MET A 1 190 ? -7.944 30.542 5.296 1.00 58.03 190 MET A N 1
ATOM 1535 C CA . MET A 1 190 ? -6.709 31.299 5.561 1.00 58.03 190 MET A CA 1
ATOM 1536 C C . MET A 1 190 ? -6.206 31.255 7.023 1.00 58.03 190 MET A C 1
ATOM 1538 O O . MET A 1 190 ? -5.136 31.784 7.317 1.00 58.03 190 MET A O 1
ATOM 1542 N N . ASP A 1 191 ? -6.949 30.636 7.949 1.00 63.62 191 ASP A N 1
ATOM 1543 C CA . ASP A 1 191 ? -6.501 30.339 9.321 1.00 63.62 191 ASP A CA 1
ATOM 1544 C C . ASP A 1 191 ? -5.976 28.896 9.490 1.00 63.62 191 ASP A C 1
ATOM 1546 O O . ASP A 1 191 ? -5.608 28.513 10.608 1.00 63.62 191 ASP A O 1
ATOM 1550 N N . MET A 1 192 ? -5.972 28.094 8.418 1.00 69.44 192 MET A N 1
ATOM 1551 C CA . MET A 1 192 ? -5.453 26.723 8.400 1.00 69.44 192 MET A CA 1
ATOM 1552 C C . MET A 1 192 ? -4.060 26.680 7.768 1.00 69.44 192 MET A C 1
ATOM 1554 O O . MET A 1 192 ? -3.772 27.409 6.821 1.00 69.44 192 MET A O 1
ATOM 1558 N N . LEU A 1 193 ? -3.201 25.811 8.295 1.00 79.38 193 LEU A N 1
ATOM 1559 C CA . LEU A 1 193 ? -1.874 25.522 7.766 1.00 79.38 193 LEU A CA 1
ATOM 1560 C C . LEU A 1 193 ? -1.759 24.017 7.527 1.00 79.38 193 LEU A C 1
ATOM 1562 O O . LEU A 1 193 ? -1.832 23.232 8.471 1.00 79.38 193 LEU A O 1
ATOM 1566 N N . GLU A 1 194 ? -1.570 23.623 6.272 1.00 83.94 194 GLU A N 1
ATOM 1567 C CA . GLU A 1 194 ? -1.284 22.238 5.905 1.00 83.94 194 GLU A CA 1
ATOM 1568 C C . GLU A 1 194 ? 0.211 21.958 6.076 1.00 83.94 194 GLU A C 1
ATOM 1570 O O . GLU A 1 194 ? 1.051 22.613 5.458 1.00 83.94 194 GLU A O 1
ATOM 1575 N N . ILE A 1 195 ? 0.547 20.983 6.922 1.00 89.81 195 ILE A N 1
ATOM 1576 C CA . ILE A 1 195 ? 1.926 20.526 7.141 1.00 89.81 195 ILE A CA 1
ATOM 1577 C C . ILE A 1 195 ? 2.007 19.040 6.776 1.00 89.81 195 ILE A C 1
ATOM 1579 O O . ILE A 1 195 ? 1.172 18.269 7.253 1.00 89.81 195 ILE A O 1
ATOM 1583 N N . PRO A 1 196 ? 2.982 18.592 5.965 1.00 93.38 196 PRO A N 1
ATOM 1584 C CA . PRO A 1 196 ? 3.200 17.169 5.741 1.00 93.38 196 PRO A CA 1
ATOM 1585 C C . PRO A 1 196 ? 3.511 16.417 7.040 1.00 93.38 196 PRO A C 1
ATOM 1587 O O . PRO A 1 196 ? 4.316 16.883 7.847 1.00 93.38 196 PRO A O 1
ATOM 1590 N N . VAL A 1 197 ? 2.955 15.215 7.216 1.00 93.31 197 VAL A N 1
ATOM 1591 C CA . VAL A 1 197 ? 3.202 14.367 8.407 1.00 93.31 197 VAL A CA 1
ATOM 1592 C C . VAL A 1 197 ? 4.704 14.123 8.613 1.00 93.31 197 VAL A C 1
ATOM 1594 O O . VAL A 1 197 ? 5.216 14.224 9.726 1.00 93.31 197 VAL A O 1
ATOM 1597 N N . LYS A 1 198 ? 5.429 13.916 7.509 1.00 93.50 198 LYS A N 1
ATOM 1598 C CA . LYS A 1 198 ? 6.889 13.748 7.448 1.00 93.50 198 LYS A CA 1
ATOM 1599 C C . LYS A 1 198 ? 7.733 14.933 7.956 1.00 93.50 198 LYS A C 1
ATOM 1601 O O . LYS A 1 198 ? 8.943 14.781 8.081 1.00 93.50 198 LYS A O 1
ATOM 1606 N N . ASP A 1 199 ? 7.143 16.109 8.193 1.00 94.81 199 ASP A N 1
ATOM 1607 C CA . ASP A 1 199 ? 7.857 17.310 8.667 1.00 94.81 199 ASP A CA 1
ATOM 1608 C C . ASP A 1 199 ? 7.632 17.589 10.168 1.00 94.81 199 ASP A C 1
ATOM 1610 O O . ASP A 1 199 ? 8.246 18.507 10.730 1.00 94.81 199 ASP A O 1
ATOM 1614 N N . LEU A 1 200 ? 6.813 16.756 10.825 1.00 94.38 200 LEU A N 1
ATOM 1615 C CA . LEU A 1 200 ? 6.518 16.764 12.259 1.00 94.38 200 LEU A CA 1
ATOM 1616 C C . LEU A 1 200 ? 7.118 15.528 12.948 1.00 94.38 200 LEU A C 1
ATOM 1618 O O . LEU A 1 200 ? 7.124 14.435 12.380 1.00 94.38 200 LEU A O 1
ATOM 1622 N N . THR A 1 201 ? 7.638 15.688 14.167 1.00 96.06 201 THR A N 1
ATOM 1623 C CA . THR A 1 201 ? 8.072 14.553 15.008 1.00 96.06 201 THR A CA 1
ATOM 1624 C C . THR A 1 201 ? 6.879 13.794 15.593 1.00 96.06 201 THR A C 1
ATOM 1626 O O . THR A 1 201 ? 5.764 14.319 15.616 1.00 96.06 201 THR A O 1
ATOM 1629 N N . LEU A 1 202 ? 7.099 12.589 16.130 1.00 94.69 202 LEU A N 1
ATOM 1630 C CA . LEU A 1 202 ? 6.046 11.837 16.820 1.00 94.69 202 LEU A CA 1
ATOM 1631 C C . LEU A 1 202 ? 5.427 12.645 17.975 1.00 94.69 202 LEU A C 1
ATOM 1633 O O . LEU A 1 202 ? 4.204 12.730 18.060 1.00 94.69 202 LEU A O 1
ATOM 1637 N N . GLU A 1 203 ? 6.240 13.310 18.811 1.00 91.81 203 GLU A N 1
ATOM 1638 C CA . GLU A 1 203 ? 5.710 14.172 19.886 1.00 91.81 203 GLU A CA 1
ATOM 1639 C C . GLU A 1 203 ? 4.852 15.311 19.310 1.00 91.81 203 GLU A C 1
ATOM 1641 O O . GLU A 1 203 ? 3.758 15.577 19.807 1.00 91.81 203 GLU A O 1
ATOM 1646 N N . GLN A 1 204 ? 5.302 15.961 18.230 1.00 89.44 204 GLN A N 1
ATOM 1647 C CA . GLN A 1 204 ? 4.541 17.034 17.585 1.00 89.44 204 GLN A CA 1
ATOM 1648 C C . GLN A 1 204 ? 3.198 16.540 17.032 1.00 89.44 204 GLN A C 1
ATOM 1650 O O . GLN A 1 204 ? 2.201 17.246 17.176 1.00 89.44 204 GLN A O 1
ATOM 1655 N N . LEU A 1 205 ? 3.150 15.334 16.459 1.00 90.25 205 LEU A N 1
ATOM 1656 C CA . LEU A 1 205 ? 1.914 14.690 16.003 1.00 90.25 205 LEU A CA 1
ATOM 1657 C C . LEU A 1 205 ? 0.992 14.338 17.183 1.00 90.25 205 LEU A C 1
ATOM 1659 O O . LEU A 1 205 ? -0.204 14.616 17.127 1.00 90.25 205 LEU A O 1
ATOM 1663 N N . HIS A 1 206 ? 1.530 13.812 18.287 1.00 87.44 206 HIS A N 1
ATOM 1664 C CA . HIS A 1 206 ? 0.754 13.485 19.492 1.00 87.44 206 HIS A CA 1
ATOM 1665 C C . HIS A 1 206 ? 0.208 14.711 20.238 1.00 87.44 206 HIS A C 1
ATOM 1667 O O . HIS A 1 206 ? -0.778 14.580 20.967 1.00 87.44 206 HIS A O 1
ATOM 1673 N N . LEU A 1 207 ? 0.769 15.908 20.036 1.00 81.94 207 LEU A N 1
ATOM 1674 C CA . LEU A 1 207 ? 0.202 17.173 20.532 1.00 81.94 207 LEU A CA 1
ATOM 1675 C C . LEU A 1 207 ? -1.006 17.673 19.713 1.00 81.94 207 LEU A C 1
ATOM 1677 O O . LEU A 1 207 ? -1.756 18.530 20.195 1.00 81.94 207 LEU A O 1
ATOM 1681 N N . LEU A 1 208 ? -1.233 17.138 18.509 1.00 78.94 208 LEU A N 1
ATOM 1682 C CA . LEU A 1 208 ? -2.413 17.445 17.699 1.00 78.94 208 LEU A CA 1
ATOM 1683 C C . LEU A 1 208 ? -3.613 16.621 18.174 1.00 78.94 208 LEU A C 1
ATOM 1685 O O . LEU A 1 208 ? -3.562 15.393 18.215 1.00 78.94 208 LEU A O 1
ATOM 1689 N N . LYS A 1 209 ? -4.719 17.296 18.496 1.00 71.25 209 LYS A N 1
ATOM 1690 C CA . LYS A 1 209 ? -5.997 16.664 18.865 1.00 71.25 209 LYS A CA 1
ATOM 1691 C C . LYS A 1 209 ? -7.093 17.060 17.876 1.00 71.25 209 LYS A C 1
ATOM 1693 O O . LYS A 1 209 ? -6.986 18.092 17.209 1.00 71.25 209 LYS A O 1
ATOM 1698 N N . ASP A 1 210 ? -8.152 16.258 17.788 1.00 61.94 210 ASP A N 1
ATOM 1699 C CA . ASP A 1 210 ? -9.332 16.634 17.004 1.00 61.94 210 ASP A CA 1
ATOM 1700 C C . ASP A 1 210 ? -10.006 17.881 17.570 1.00 61.94 210 ASP A C 1
ATOM 1702 O O . ASP A 1 210 ? -10.150 18.047 18.784 1.00 61.94 210 ASP A O 1
ATOM 1706 N N . TYR A 1 211 ? -10.498 18.726 16.665 1.00 52.66 211 TYR A N 1
ATOM 1707 C CA . TYR A 1 211 ? -11.416 19.798 17.013 1.00 52.66 211 TYR A CA 1
ATOM 1708 C C . TYR A 1 211 ? -12.621 19.777 16.072 1.00 52.66 211 TYR A C 1
ATOM 1710 O O . TYR A 1 211 ? -12.616 20.365 14.992 1.00 52.66 211 TYR A O 1
ATOM 1718 N N . CYS A 1 212 ? -13.676 19.078 16.494 1.00 46.09 212 CYS A N 1
ATOM 1719 C CA . CYS A 1 212 ? -14.912 18.973 15.727 1.00 46.09 212 CYS A CA 1
ATOM 1720 C C . CYS A 1 212 ? -15.622 20.336 15.638 1.00 46.09 212 CYS A C 1
ATOM 1722 O O . CYS A 1 212 ? -16.251 20.782 16.601 1.00 46.09 212 CYS A O 1
ATOM 1724 N N . TYR A 1 213 ? -15.580 20.969 14.465 1.00 47.72 213 TYR A N 1
ATOM 1725 C CA . TYR A 1 213 ? -16.479 22.074 14.126 1.00 47.72 213 TYR A CA 1
ATOM 1726 C C . TYR A 1 213 ? -17.849 21.546 13.665 1.00 47.72 213 TYR A C 1
ATOM 1728 O O . TYR A 1 213 ? -17.941 20.434 13.141 1.00 47.72 213 TYR A O 1
ATOM 1736 N N . PRO A 1 214 ? -18.939 22.306 13.874 1.00 40.00 214 PRO A N 1
ATOM 1737 C CA . PRO A 1 214 ? -20.265 21.921 13.410 1.00 40.00 214 PRO A CA 1
ATOM 1738 C C . PRO A 1 214 ? -20.475 22.261 11.924 1.00 40.00 214 PRO A C 1
ATOM 1740 O O . PRO A 1 214 ? -20.219 23.387 11.513 1.00 40.00 214 PRO A O 1
ATOM 1743 N N . ALA A 1 215 ? -21.048 21.307 11.183 1.00 45.16 215 ALA A N 1
ATOM 1744 C CA . ALA A 1 215 ? -21.700 21.425 9.866 1.00 45.16 215 ALA A CA 1
ATOM 1745 C C . ALA A 1 215 ? -20.883 21.931 8.654 1.00 45.16 215 ALA A C 1
ATOM 1747 O O . ALA A 1 215 ? -20.931 21.289 7.609 1.00 45.16 215 ALA A O 1
ATOM 1748 N N . ASP A 1 216 ? -20.154 23.042 8.762 1.00 44.78 216 ASP A N 1
ATOM 1749 C CA . ASP A 1 216 ? -19.707 23.829 7.597 1.00 44.78 216 ASP A CA 1
ATOM 1750 C C . ASP A 1 216 ? -18.242 23.565 7.174 1.00 44.78 216 ASP A C 1
ATOM 1752 O O . ASP A 1 216 ? -17.712 24.218 6.273 1.00 44.78 216 ASP A O 1
ATOM 1756 N N . SER A 1 217 ? -17.548 22.629 7.829 1.00 46.84 217 SER A N 1
ATOM 1757 C CA . SER A 1 217 ? -16.124 22.349 7.591 1.00 46.84 217 SER A CA 1
ATOM 1758 C C . SER A 1 217 ? -15.910 21.286 6.510 1.00 46.84 217 SER A C 1
ATOM 1760 O O . SER A 1 217 ? -16.171 20.106 6.721 1.00 46.84 217 SER A O 1
ATOM 1762 N N . LEU A 1 218 ? -15.349 21.699 5.370 1.00 43.62 218 LEU A N 1
ATOM 1763 C CA . LEU A 1 218 ? -15.046 20.844 4.209 1.00 43.62 218 LEU A CA 1
ATOM 1764 C C . LEU A 1 218 ? -13.849 19.882 4.395 1.00 43.62 218 LEU A C 1
ATOM 1766 O O . LEU A 1 218 ? -13.425 19.254 3.429 1.00 43.62 218 LEU A O 1
ATOM 1770 N N . GLY A 1 219 ? -13.284 19.759 5.601 1.00 48.78 219 GLY A N 1
ATOM 1771 C CA . GLY A 1 219 ? -12.077 18.966 5.835 1.00 48.78 219 GLY A CA 1
ATOM 1772 C C . GLY A 1 219 ? -11.775 18.668 7.306 1.00 48.78 219 GLY A C 1
ATOM 1773 O O . GLY A 1 219 ? -12.406 19.189 8.225 1.00 48.78 219 GLY A O 1
ATOM 1774 N N . LYS A 1 220 ? -10.782 17.798 7.497 1.00 58.00 220 LYS A N 1
ATOM 1775 C CA . LYS A 1 220 ? -10.292 17.250 8.769 1.00 58.00 220 LYS A CA 1
ATOM 1776 C C . LYS A 1 220 ? -9.289 18.214 9.414 1.00 58.00 220 LYS A C 1
ATOM 1778 O O . LYS A 1 220 ? -8.119 18.234 9.042 1.00 58.00 220 LYS A O 1
ATOM 1783 N N . VAL A 1 221 ? -9.758 19.036 10.357 1.00 55.53 221 VAL A N 1
ATOM 1784 C CA . VAL A 1 221 ? -8.945 20.072 11.021 1.00 55.53 221 VAL A CA 1
ATOM 1785 C C . VAL A 1 221 ? -8.513 19.620 12.414 1.00 55.53 221 VAL A C 1
ATOM 1787 O O . VAL A 1 221 ? -9.344 19.328 13.275 1.00 55.53 221 VAL A O 1
ATOM 1790 N N . LEU A 1 222 ? -7.202 19.612 12.645 1.00 61.41 222 LEU A N 1
ATOM 1791 C CA . LEU A 1 222 ? -6.584 19.336 13.937 1.00 61.41 222 LEU A CA 1
ATOM 1792 C C . LEU A 1 222 ? -6.219 20.644 14.653 1.00 61.41 222 LEU A C 1
ATOM 1794 O O . LEU A 1 222 ? -5.947 21.677 14.033 1.00 61.41 222 LEU A O 1
ATOM 1798 N N . TYR A 1 223 ? -6.196 20.595 15.982 1.00 56.34 223 TYR A N 1
ATOM 1799 C CA . TYR A 1 223 ? -5.862 21.732 16.834 1.00 56.34 223 TYR A CA 1
ATOM 1800 C C . TYR A 1 223 ? -4.696 21.389 17.768 1.00 56.34 223 TYR A C 1
ATOM 1802 O O . TYR A 1 223 ? -4.660 20.316 18.373 1.00 56.34 223 TYR A O 1
ATOM 1810 N N . PHE A 1 224 ? -3.747 22.319 17.899 1.00 54.19 224 PHE A N 1
ATOM 1811 C CA . PHE A 1 224 ? -2.606 22.195 18.805 1.00 54.19 224 PHE A CA 1
ATOM 1812 C C . PHE A 1 224 ? -3.021 22.545 20.242 1.00 54.19 224 PHE A C 1
ATOM 1814 O O . PHE A 1 224 ? -3.365 23.693 20.532 1.00 54.19 224 PHE A O 1
ATOM 1821 N N . VAL A 1 225 ? -2.992 21.569 21.153 1.00 53.69 225 VAL A N 1
ATOM 1822 C CA . VAL A 1 225 ? -3.375 21.778 22.559 1.00 53.69 225 VAL A CA 1
ATOM 1823 C C . VAL A 1 225 ? -2.136 22.039 23.414 1.00 53.69 225 VAL A C 1
ATOM 1825 O O . VAL A 1 225 ? -1.340 21.136 23.660 1.00 53.69 225 VAL A O 1
ATOM 1828 N N . ASP A 1 226 ? -2.007 23.266 23.922 1.00 48.91 226 ASP A N 1
ATOM 1829 C CA . ASP A 1 226 ? -0.996 23.617 24.924 1.00 48.91 226 ASP A CA 1
ATOM 1830 C C . ASP A 1 226 ? -1.192 22.773 26.204 1.00 48.91 226 ASP A C 1
ATOM 1832 O O . ASP A 1 226 ? -2.308 22.665 26.729 1.00 48.91 226 ASP A O 1
ATOM 1836 N N . LYS A 1 227 ? -0.098 22.197 26.731 1.00 47.97 227 LYS A N 1
ATOM 1837 C CA . LYS A 1 227 ? -0.074 21.429 27.990 1.00 47.97 227 LYS A CA 1
ATOM 1838 C C . LYS A 1 227 ? -0.653 22.254 29.163 1.00 47.97 227 LYS A C 1
ATOM 1840 O O . LYS A 1 227 ? -1.300 21.688 30.042 1.00 47.97 227 LYS A O 1
ATOM 1845 N N . ALA A 1 228 ? -0.529 23.586 29.149 1.00 46.72 228 ALA A N 1
ATOM 1846 C CA . ALA A 1 228 ? -1.129 24.479 30.146 1.00 46.72 228 ALA A CA 1
ATOM 1847 C C . ALA A 1 228 ? -2.673 24.540 30.096 1.00 46.72 228 ALA A C 1
ATOM 1849 O O . ALA A 1 228 ? -3.318 24.779 31.120 1.00 46.72 228 ALA A O 1
ATOM 1850 N N . GLU A 1 229 ? -3.287 24.301 28.933 1.00 43.91 229 GLU A N 1
ATOM 1851 C CA . GLU A 1 229 ? -4.740 24.405 28.726 1.00 43.91 229 GLU A CA 1
ATOM 1852 C C . GLU A 1 229 ? -5.502 23.084 28.919 1.00 43.91 229 GLU A C 1
ATOM 1854 O O . GLU A 1 229 ? -6.737 23.085 28.959 1.00 43.91 229 GLU A O 1
ATOM 1859 N N . GLN A 1 230 ? -4.790 21.963 29.092 1.00 44.34 230 GLN A N 1
ATOM 1860 C CA . GLN A 1 230 ? -5.373 20.628 29.304 1.00 44.34 230 GLN A CA 1
ATOM 1861 C C . GLN A 1 230 ? -6.371 20.576 30.476 1.00 44.34 230 GLN A C 1
ATOM 1863 O O . GLN A 1 230 ? -7.299 19.776 30.468 1.00 44.34 230 GLN A O 1
ATOM 1868 N N . ARG A 1 231 ? -6.236 21.470 31.465 1.00 40.66 231 ARG A N 1
ATOM 1869 C CA . ARG A 1 231 ? -7.120 21.550 32.643 1.00 40.66 231 ARG A CA 1
ATOM 1870 C C . ARG A 1 231 ? -8.507 22.158 32.379 1.00 40.66 231 ARG A C 1
ATOM 1872 O O . ARG A 1 231 ? -9.281 22.277 33.325 1.00 40.66 231 ARG A O 1
ATOM 1879 N N . VAL A 1 232 ? -8.809 22.609 31.155 1.00 38.69 232 VAL A N 1
ATOM 1880 C CA . VAL A 1 232 ? -9.971 23.486 30.888 1.00 38.69 232 VAL A CA 1
ATOM 1881 C C . VAL A 1 232 ? -10.980 22.916 29.884 1.00 38.69 232 VAL A C 1
ATOM 1883 O O . VAL A 1 232 ? -12.163 23.239 29.985 1.00 38.69 232 VAL A O 1
ATOM 1886 N N . ASN A 1 233 ? -10.565 22.092 28.916 1.00 42.62 233 ASN A N 1
ATOM 1887 C CA . ASN A 1 233 ? -11.411 21.749 27.766 1.00 42.62 233 ASN A CA 1
ATOM 1888 C C . ASN A 1 233 ? -11.677 20.249 27.611 1.00 42.62 233 ASN A C 1
ATOM 1890 O O . ASN A 1 233 ? -10.765 19.429 27.646 1.00 42.62 233 ASN A O 1
ATOM 1894 N N . LYS A 1 234 ? -12.946 19.919 27.345 1.00 46.94 234 LYS A N 1
ATOM 1895 C CA . LYS A 1 234 ? -13.400 18.577 26.979 1.00 46.94 234 LYS A CA 1
ATOM 1896 C C . LYS A 1 234 ? -12.905 18.231 25.572 1.00 46.94 234 LYS A C 1
ATOM 1898 O O . LYS A 1 234 ? -13.447 18.736 24.590 1.00 46.94 234 LYS A O 1
ATOM 1903 N N . LEU A 1 235 ? -11.878 17.389 25.496 1.00 52.25 235 LEU A N 1
ATOM 1904 C CA . LEU A 1 235 ? -11.441 16.750 24.255 1.00 52.25 235 LEU A CA 1
ATOM 1905 C C . LEU A 1 235 ? -12.584 15.873 23.708 1.00 52.25 235 LEU A C 1
ATOM 1907 O O . LEU A 1 235 ? -13.356 15.303 24.479 1.00 52.25 235 LEU A O 1
ATOM 1911 N N . VAL A 1 236 ? -12.730 15.827 22.382 1.00 52.16 236 VAL A N 1
ATOM 1912 C CA . VAL A 1 236 ? -13.777 15.057 21.692 1.00 52.16 236 VAL A CA 1
ATOM 1913 C C . VAL A 1 236 ? -13.090 13.937 20.927 1.00 52.16 236 VAL A C 1
ATOM 1915 O O . VAL A 1 236 ? -12.486 14.184 19.888 1.00 52.16 236 VAL A O 1
ATOM 1918 N N . TYR A 1 237 ? -13.171 12.721 21.462 1.00 54.53 237 TYR A N 1
ATOM 1919 C CA . TYR A 1 237 ? -12.472 11.546 20.933 1.00 54.53 237 TYR A CA 1
ATOM 1920 C C . TYR A 1 237 ? -13.303 10.779 19.900 1.00 54.53 237 TYR A C 1
ATOM 1922 O O . TYR A 1 237 ? -12.780 10.034 19.072 1.00 54.53 237 TYR A O 1
ATOM 1930 N N . HIS A 1 238 ? -14.618 10.979 19.941 1.00 57.72 238 HIS A N 1
ATOM 1931 C CA . HIS A 1 238 ? -15.593 10.247 19.152 1.00 57.72 238 HIS A CA 1
ATOM 1932 C C . HIS A 1 238 ? -16.623 11.229 18.580 1.00 57.72 238 HIS A C 1
ATOM 1934 O O . HIS A 1 238 ? -17.183 12.050 19.312 1.00 57.72 238 HIS A O 1
ATOM 1940 N N . THR A 1 239 ? -16.923 11.163 17.274 1.00 57.41 239 THR A N 1
ATOM 1941 C CA . THR A 1 239 ? -17.678 12.247 16.601 1.00 57.41 239 THR A CA 1
ATOM 1942 C C . THR A 1 239 ? -19.099 12.436 17.148 1.00 57.41 239 THR A C 1
ATOM 1944 O O . THR A 1 239 ? -19.667 13.519 17.018 1.00 57.41 239 THR A O 1
ATOM 1947 N N . ALA A 1 240 ? -19.683 11.417 17.791 1.00 58.28 240 ALA A N 1
ATOM 1948 C CA . ALA A 1 240 ? -20.965 11.539 18.490 1.00 58.28 240 ALA A CA 1
ATOM 1949 C C . ALA A 1 240 ? -20.887 12.277 19.843 1.00 58.28 240 ALA A C 1
ATOM 1951 O O . ALA A 1 240 ? -21.869 12.910 20.216 1.00 58.28 240 ALA A O 1
ATOM 1952 N N . GLU A 1 241 ? -19.755 12.290 20.560 1.00 61.06 241 GLU A N 1
ATOM 1953 C CA . GLU A 1 241 ? -19.642 13.019 21.840 1.00 61.06 241 GLU A CA 1
ATOM 1954 C C . GLU A 1 241 ? -19.760 14.533 21.638 1.00 61.06 241 GLU A C 1
ATOM 1956 O O . GLU A 1 241 ? -20.388 15.227 22.437 1.00 61.06 241 GLU A O 1
ATOM 1961 N N . GLY A 1 242 ? -19.221 15.051 20.527 1.00 56.03 242 GLY A N 1
ATOM 1962 C CA . GLY A 1 242 ? -19.404 16.448 20.124 1.00 56.03 242 GLY A CA 1
ATOM 1963 C C . GLY A 1 242 ? -20.865 16.793 19.795 1.00 56.03 242 GLY A C 1
ATOM 1964 O O . GLY A 1 242 ? -21.302 17.916 20.052 1.00 56.03 242 GLY A O 1
ATOM 1965 N N . ARG A 1 243 ? -21.640 15.822 19.283 1.00 57.34 243 ARG A N 1
ATOM 1966 C CA . ARG A 1 243 ? -23.073 15.969 18.960 1.00 57.34 243 ARG A CA 1
ATOM 1967 C C . ARG A 1 243 ? -23.943 15.898 20.222 1.00 57.34 243 ARG A C 1
ATOM 1969 O O . ARG A 1 243 ? -24.781 16.765 20.449 1.00 57.34 243 ARG A O 1
ATOM 1976 N N . GLU A 1 244 ? -23.734 14.869 21.040 1.00 60.62 244 GLU A N 1
ATOM 1977 C CA . GLU A 1 244 ? -24.578 14.500 22.186 1.00 60.62 244 GLU A CA 1
ATOM 1978 C C . GLU A 1 244 ? -24.172 15.194 23.494 1.00 60.62 244 GLU A C 1
ATOM 1980 O O . GLU A 1 244 ? -24.958 15.238 24.438 1.00 60.62 244 GLU A O 1
ATOM 1985 N N . LYS A 1 245 ? -22.945 15.728 23.570 1.00 60.38 245 LYS A N 1
ATOM 1986 C CA . LYS A 1 245 ? -22.297 16.348 24.746 1.00 60.38 245 LYS A CA 1
ATOM 1987 C C . LYS A 1 245 ? -22.077 15.432 25.955 1.00 60.38 245 LYS A C 1
ATOM 1989 O O . LYS A 1 245 ? -21.322 15.812 26.856 1.00 60.38 245 LYS A O 1
ATOM 1994 N N . ASN A 1 246 ? -22.627 14.223 25.959 1.00 57.97 246 ASN A N 1
ATOM 1995 C CA . ASN A 1 246 ? -22.297 13.170 26.918 1.00 57.97 246 ASN A CA 1
ATOM 1996 C C . ASN A 1 246 ? -20.910 12.578 26.605 1.00 57.97 246 ASN A C 1
ATOM 1998 O O . ASN A 1 246 ? -20.603 12.385 25.429 1.00 57.97 246 ASN A O 1
ATOM 2002 N N . PRO A 1 247 ? -20.046 12.328 27.610 1.00 60.09 247 PRO A N 1
ATOM 2003 C CA . PRO A 1 247 ? -18.890 11.456 27.414 1.00 60.09 247 PRO A CA 1
ATOM 2004 C C . PRO A 1 247 ? -19.378 10.012 27.215 1.00 60.09 247 PRO A C 1
ATOM 2006 O O . PRO A 1 247 ? -20.378 9.618 27.822 1.00 60.09 247 PRO A O 1
ATOM 2009 N N . ARG A 1 248 ? -18.697 9.242 26.366 1.00 62.16 248 ARG A N 1
ATOM 2010 C CA . ARG A 1 248 ? -19.016 7.828 26.095 1.00 62.16 248 ARG A CA 1
ATOM 2011 C C . ARG A 1 248 ? -17.965 6.847 26.631 1.00 62.16 248 ARG A C 1
ATOM 2013 O O . ARG A 1 248 ? -18.274 5.665 26.732 1.00 62.16 248 ARG A O 1
ATOM 2020 N N . PHE A 1 249 ? -16.787 7.348 26.993 1.00 60.62 249 PHE A N 1
ATOM 2021 C CA . PHE A 1 249 ? -15.587 6.572 27.313 1.00 60.62 249 PHE A CA 1
ATOM 2022 C C . PHE A 1 249 ? -14.938 7.041 28.629 1.00 60.62 249 PHE A C 1
ATOM 2024 O O . PHE A 1 249 ? -15.235 8.140 29.112 1.00 60.62 249 PHE A O 1
ATOM 2031 N N . PHE A 1 250 ? -14.082 6.202 29.212 1.00 57.59 250 PHE A N 1
ATOM 2032 C CA . PHE A 1 250 ? -13.352 6.431 30.465 1.00 57.59 250 PHE A CA 1
ATOM 2033 C C . PHE A 1 250 ? -11.863 6.702 30.206 1.00 57.59 250 PHE A C 1
ATOM 2035 O O . PHE A 1 250 ? -11.378 6.472 29.106 1.00 57.59 250 PHE A O 1
ATOM 2042 N N . ASP A 1 251 ? -11.131 7.178 31.221 1.00 57.19 251 ASP A N 1
ATOM 2043 C CA . ASP A 1 251 ? -9.750 7.673 31.075 1.00 57.19 251 ASP A CA 1
ATOM 2044 C C . ASP A 1 251 ? -8.774 6.667 30.420 1.00 57.19 251 ASP A C 1
ATOM 2046 O O . ASP A 1 251 ? -7.890 7.089 29.679 1.00 57.19 251 ASP A O 1
ATOM 2050 N N . GLU A 1 252 ? -8.961 5.358 30.633 1.00 55.00 252 GLU A N 1
ATOM 2051 C CA . GLU A 1 252 ? -8.156 4.288 30.010 1.00 55.00 252 GLU A CA 1
ATOM 2052 C C . GLU A 1 252 ? -8.429 4.151 28.496 1.00 55.00 252 GLU A C 1
ATOM 2054 O O . GLU A 1 252 ? -7.497 3.987 27.710 1.00 55.00 252 GLU A O 1
ATOM 2059 N N . ASP A 1 253 ? -9.681 4.322 28.053 1.00 63.16 253 ASP A N 1
ATOM 2060 C CA . ASP A 1 253 ? -10.053 4.312 26.628 1.00 63.16 253 ASP A CA 1
ATOM 2061 C C . ASP A 1 253 ? -9.456 5.522 25.871 1.00 63.16 253 ASP A C 1
ATOM 2063 O O . ASP A 1 253 ? -9.285 5.500 24.648 1.00 63.16 253 ASP A O 1
ATOM 2067 N N . LEU A 1 254 ? -9.162 6.624 26.576 1.00 70.00 254 LEU A N 1
ATOM 2068 C CA . LEU A 1 254 ? -8.729 7.881 25.953 1.00 70.00 254 LEU A CA 1
ATOM 2069 C C . LEU A 1 254 ? -7.320 7.804 25.355 1.00 70.00 254 LEU A C 1
ATOM 2071 O O . LEU A 1 254 ? -6.987 8.645 24.515 1.00 70.00 254 LEU A O 1
ATOM 2075 N N . GLU A 1 255 ? -6.498 6.835 25.767 1.00 77.81 255 GLU A N 1
ATOM 2076 C CA . GLU A 1 255 ? -5.200 6.543 25.146 1.00 77.81 255 GLU A CA 1
ATOM 2077 C C . GLU A 1 255 ? -5.385 5.765 23.831 1.00 77.81 255 GLU A C 1
ATOM 2079 O O . GLU A 1 255 ? -4.852 6.157 22.791 1.00 77.81 255 GLU A O 1
ATOM 2084 N N . ASP A 1 256 ? -6.278 4.775 23.829 1.00 85.25 256 ASP A N 1
ATOM 2085 C CA . ASP A 1 256 ? -6.683 4.004 22.647 1.00 85.25 256 ASP A CA 1
ATOM 2086 C C . ASP A 1 256 ? -7.287 4.874 21.525 1.00 85.25 256 ASP A C 1
ATOM 2088 O O . ASP A 1 256 ? -7.157 4.567 20.334 1.00 85.25 256 ASP A O 1
ATOM 2092 N N . HIS A 1 257 ? -7.945 5.975 21.896 1.00 82.12 257 HIS A N 1
ATOM 2093 C CA . HIS A 1 257 ? -8.517 6.960 20.976 1.00 82.12 257 HIS A CA 1
ATOM 2094 C C . HIS A 1 257 ? -7.521 8.011 20.442 1.00 82.12 257 HIS A C 1
ATOM 2096 O O . HIS A 1 257 ? -7.928 8.886 19.669 1.00 82.12 257 HIS A O 1
ATOM 2102 N N . GLN A 1 258 ? -6.240 7.987 20.830 1.00 82.81 258 GLN A N 1
ATOM 2103 C CA . GLN A 1 258 ? -5.285 9.001 20.365 1.00 82.81 258 GLN A CA 1
ATOM 2104 C C . GLN A 1 258 ? -4.964 8.855 18.865 1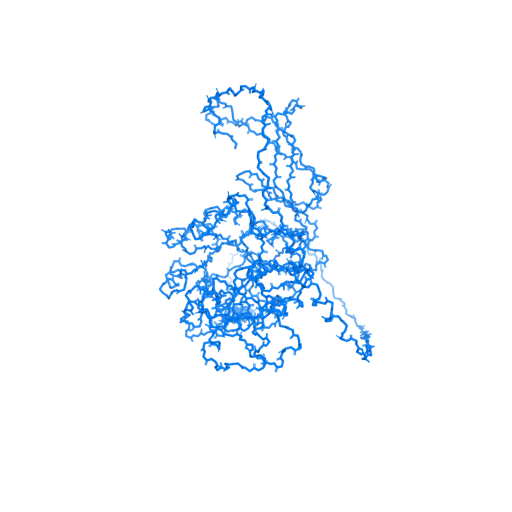.00 82.81 258 GLN A C 1
ATOM 2106 O O . GLN A 1 258 ? -4.840 7.740 18.351 1.00 82.81 258 GLN A O 1
ATOM 2111 N N . PRO A 1 259 ? -4.796 9.977 18.140 1.00 87.19 259 PRO A N 1
ATOM 2112 C CA . PRO A 1 259 ? -4.361 9.955 16.751 1.00 87.19 259 PRO A CA 1
ATOM 2113 C C . PRO A 1 259 ? -2.861 9.660 16.630 1.00 87.19 259 PRO A C 1
ATOM 2115 O O . PRO A 1 259 ? -2.086 9.933 17.546 1.00 87.19 259 PRO A O 1
ATOM 2118 N N . PHE A 1 260 ? -2.448 9.182 15.453 1.00 92.44 260 PHE A N 1
ATOM 2119 C CA . PHE A 1 260 ? -1.058 8.827 15.138 1.00 92.44 260 PHE A CA 1
ATOM 2120 C C . PHE A 1 260 ? -0.446 7.764 16.082 1.00 92.44 260 PHE A C 1
ATOM 2122 O O . PHE A 1 260 ? 0.694 7.938 16.528 1.00 92.44 260 PHE A O 1
ATOM 2129 N N . PRO A 1 261 ? -1.144 6.653 16.412 1.00 96.31 261 PRO A N 1
ATOM 2130 C CA . PRO A 1 261 ? -0.497 5.551 17.118 1.00 96.31 261 PRO A CA 1
ATOM 2131 C C . PRO A 1 261 ? 0.666 5.016 16.270 1.00 96.31 261 PRO A C 1
ATOM 2133 O O . PRO A 1 261 ? 0.638 5.095 15.037 1.00 96.31 261 PRO A O 1
ATOM 2136 N N . THR A 1 262 ? 1.707 4.481 16.909 1.00 98.38 262 THR A N 1
ATOM 2137 C CA . THR A 1 262 ? 2.825 3.903 16.152 1.00 98.38 262 THR A CA 1
ATOM 2138 C C . THR A 1 262 ? 2.445 2.530 15.602 1.00 98.38 262 THR A C 1
ATOM 2140 O O . THR A 1 262 ? 1.656 1.800 16.207 1.00 98.38 262 THR A O 1
ATOM 2143 N N . LEU A 1 263 ? 3.050 2.134 14.482 1.00 98.69 263 LEU A N 1
ATOM 2144 C CA . LEU A 1 263 ? 2.885 0.787 13.927 1.00 98.69 263 LEU A CA 1
ATOM 2145 C C . LEU A 1 263 ? 3.285 -0.311 14.923 1.00 98.69 263 LEU A C 1
ATOM 2147 O O . LEU A 1 263 ? 2.660 -1.368 14.964 1.00 98.69 263 LEU A O 1
ATOM 2151 N N . GLN A 1 264 ? 4.301 -0.045 15.746 1.00 98.38 264 GLN A N 1
ATOM 2152 C CA . GLN A 1 264 ? 4.712 -0.934 16.826 1.00 98.38 264 GLN A CA 1
ATOM 2153 C C . GLN A 1 264 ? 3.580 -1.100 17.855 1.00 98.38 264 GLN A C 1
ATOM 2155 O O . GLN A 1 264 ? 3.174 -2.229 18.118 1.00 98.38 264 GLN A O 1
ATOM 2160 N N . THR A 1 265 ? 3.024 0.005 18.367 1.00 97.69 265 THR A N 1
ATOM 2161 C CA . THR A 1 265 ? 1.887 0.013 19.310 1.00 97.69 265 THR A CA 1
ATOM 2162 C C . THR A 1 265 ? 0.728 -0.837 18.781 1.00 97.69 265 THR A C 1
ATOM 2164 O O . THR A 1 265 ? 0.260 -1.750 19.453 1.00 97.69 265 THR A O 1
ATOM 2167 N N . VAL A 1 266 ? 0.331 -0.616 17.524 1.00 98.12 266 VAL A N 1
ATOM 2168 C CA . VAL A 1 266 ? -0.765 -1.343 16.861 1.00 98.12 266 VAL A CA 1
ATOM 2169 C C . VAL A 1 266 ? -0.504 -2.848 16.780 1.00 98.12 266 VAL A C 1
ATOM 2171 O O . VAL A 1 266 ? -1.400 -3.647 17.055 1.00 98.12 266 VAL A O 1
ATOM 2174 N N . LEU A 1 267 ? 0.713 -3.257 16.414 1.00 98.25 267 LEU A N 1
ATOM 2175 C CA . LEU A 1 267 ? 1.064 -4.674 16.299 1.00 98.25 267 LEU A CA 1
ATOM 2176 C C . LEU A 1 267 ? 1.155 -5.379 17.659 1.00 98.25 267 LEU A C 1
ATOM 2178 O O . LEU A 1 267 ? 0.830 -6.567 17.725 1.00 98.25 267 LEU A O 1
ATOM 2182 N N . GLN A 1 268 ? 1.561 -4.657 18.711 1.00 96.69 268 GLN A N 1
ATOM 2183 C CA . GLN A 1 268 ? 1.657 -5.158 20.086 1.00 96.69 268 GLN A CA 1
ATOM 2184 C C . GLN A 1 268 ? 0.297 -5.240 20.799 1.00 96.69 268 GLN A C 1
ATOM 2186 O O . GLN A 1 268 ? 0.098 -6.152 21.599 1.00 96.69 268 GLN A O 1
ATOM 2191 N N . GLU A 1 269 ? -0.629 -4.316 20.527 1.00 95.50 269 GLU A N 1
ATOM 2192 C CA . GLU A 1 269 ? -1.905 -4.216 21.253 1.00 95.50 269 GLU A CA 1
ATOM 2193 C C . GLU A 1 269 ? -3.097 -4.918 20.597 1.00 95.50 269 GLU A C 1
ATOM 2195 O O . GLU A 1 269 ? -4.055 -5.270 21.288 1.00 95.50 269 GLU A O 1
ATOM 2200 N N . LEU A 1 270 ? -3.083 -5.127 19.278 1.00 95.25 270 LEU A N 1
ATOM 2201 C CA . LEU A 1 270 ? -4.131 -5.915 18.631 1.00 95.25 270 LEU A CA 1
ATOM 2202 C C . LEU A 1 270 ? -3.985 -7.394 18.985 1.00 95.25 270 LEU A C 1
ATOM 2204 O O . LEU A 1 270 ? -2.891 -7.954 18.932 1.00 95.25 270 LEU A O 1
ATOM 2208 N N . GLU A 1 271 ? -5.096 -8.076 19.254 1.00 91.81 271 GLU A N 1
ATOM 2209 C CA . GLU A 1 271 ? -5.079 -9.510 19.547 1.00 91.81 271 GLU A CA 1
ATOM 2210 C C . GLU A 1 271 ? -4.433 -10.288 18.389 1.00 91.81 271 GLU A C 1
ATOM 2212 O O . GLU A 1 271 ? -4.760 -10.065 17.222 1.00 91.81 271 GLU A O 1
ATOM 2217 N N . GLN A 1 272 ? -3.502 -11.200 18.691 1.00 91.69 272 GLN A N 1
ATOM 2218 C CA . GLN A 1 272 ? -2.588 -11.828 17.715 1.00 91.69 272 GLN A CA 1
ATOM 2219 C C . GLN A 1 272 ? -3.279 -12.518 16.518 1.00 91.69 272 GLN A C 1
ATOM 2221 O O . GLN A 1 272 ? -2.663 -12.748 15.478 1.00 91.69 272 GLN A O 1
ATOM 2226 N N . HIS A 1 273 ? -4.559 -12.858 16.672 1.00 90.62 273 HIS A N 1
ATOM 2227 C CA . HIS A 1 273 ? -5.372 -13.587 15.706 1.00 90.62 273 HIS A CA 1
ATOM 2228 C C . HIS A 1 273 ? -6.137 -12.700 14.705 1.00 90.62 273 HIS A C 1
ATOM 2230 O O . HIS A 1 273 ? -6.793 -13.227 13.804 1.00 90.62 273 HIS A O 1
ATOM 2236 N N . VAL A 1 274 ? -6.096 -11.376 14.875 1.00 94.06 274 VAL A N 1
ATOM 2237 C CA . VAL A 1 274 ? -6.665 -10.394 13.939 1.00 94.06 274 VAL A CA 1
ATOM 2238 C C . VAL A 1 274 ? -5.644 -10.148 12.837 1.00 94.06 274 VAL A C 1
ATOM 2240 O O . VAL A 1 274 ? -4.493 -9.816 13.136 1.00 94.06 274 VAL A O 1
ATOM 2243 N N . GLY A 1 275 ? -6.028 -10.321 11.571 1.00 96.75 275 GLY A N 1
ATOM 2244 C CA . GLY A 1 275 ? -5.123 -10.032 10.459 1.00 96.75 275 GLY A CA 1
ATOM 2245 C C . GLY A 1 275 ? -4.908 -8.531 10.246 1.00 96.75 275 GLY A C 1
ATOM 2246 O O . GLY A 1 275 ? -5.737 -7.720 10.654 1.00 96.75 275 GLY A O 1
ATOM 2247 N N . CYS A 1 276 ? -3.829 -8.154 9.558 1.00 98.38 276 CYS A N 1
ATOM 2248 C CA . CYS A 1 276 ? -3.593 -6.761 9.154 1.00 98.38 276 CYS A CA 1
ATOM 2249 C C . CYS A 1 276 ? -3.392 -6.650 7.640 1.00 98.38 276 CYS A C 1
ATOM 2251 O O . CYS A 1 276 ? -2.571 -7.378 7.082 1.00 98.38 276 CYS A O 1
ATOM 2253 N N . ASN A 1 277 ? -4.088 -5.718 6.988 1.00 98.62 277 ASN A N 1
ATOM 2254 C CA . ASN A 1 277 ? -3.672 -5.160 5.702 1.00 98.62 277 ASN A CA 1
ATOM 2255 C C . ASN A 1 277 ? -2.954 -3.834 5.970 1.00 98.62 277 ASN A C 1
ATOM 2257 O O . ASN A 1 277 ? -3.580 -2.873 6.405 1.00 98.62 277 ASN A O 1
ATOM 2261 N N . ILE A 1 278 ? -1.648 -3.796 5.737 1.00 98.81 278 ILE A N 1
ATOM 2262 C CA . ILE A 1 278 ? -0.812 -2.631 6.030 1.00 98.81 278 ILE A CA 1
ATOM 2263 C C . ILE A 1 278 ? -0.597 -1.864 4.725 1.00 98.81 278 ILE A C 1
ATOM 2265 O O . ILE A 1 278 ? 0.207 -2.303 3.896 1.00 98.81 278 ILE A O 1
ATOM 2269 N N . GLU A 1 279 ? -1.303 -0.746 4.526 1.00 98.75 279 GLU A N 1
ATOM 2270 C CA . GLU A 1 279 ? -1.063 0.128 3.373 1.00 98.75 279 GLU A CA 1
ATOM 2271 C C . GLU A 1 279 ? 0.167 1.005 3.640 1.00 98.75 279 GLU A C 1
ATOM 2273 O O . GLU A 1 279 ? 0.140 1.885 4.495 1.00 98.75 279 GLU A O 1
ATOM 2278 N N . ILE A 1 280 ? 1.259 0.803 2.902 1.00 98.56 280 ILE A N 1
ATOM 2279 C CA . ILE A 1 280 ? 2.426 1.691 2.962 1.00 98.56 280 ILE A CA 1
ATOM 2280 C C . ILE A 1 280 ? 2.191 2.871 2.017 1.00 98.56 280 ILE A C 1
ATOM 2282 O O . ILE A 1 280 ? 2.237 2.724 0.792 1.00 98.56 280 ILE A O 1
ATOM 2286 N N . LYS A 1 281 ? 1.975 4.061 2.588 1.00 96.62 281 LYS A N 1
ATOM 2287 C CA . LYS A 1 281 ? 1.792 5.296 1.818 1.00 96.62 281 LYS A CA 1
ATOM 2288 C C . LYS A 1 281 ? 3.121 5.728 1.210 1.00 96.62 281 LYS A C 1
ATOM 2290 O O . LYS A 1 281 ? 4.134 5.829 1.907 1.00 96.62 281 LYS A O 1
ATOM 2295 N N . TRP A 1 282 ? 3.103 6.030 -0.082 1.00 95.12 282 TRP A N 1
ATOM 2296 C CA . TRP A 1 282 ? 4.188 6.693 -0.798 1.00 95.12 282 TRP A CA 1
ATOM 2297 C C . TRP A 1 282 ? 3.612 7.457 -1.988 1.00 95.12 282 TRP A C 1
ATOM 2299 O O . TRP A 1 282 ? 2.676 6.972 -2.621 1.00 95.12 282 TRP A O 1
ATOM 2309 N N . THR A 1 283 ? 4.171 8.629 -2.290 1.00 92.44 283 THR A N 1
ATOM 2310 C CA . THR A 1 283 ? 3.669 9.499 -3.363 1.00 92.44 283 THR A CA 1
ATOM 2311 C C . THR A 1 283 ? 3.595 8.811 -4.728 1.00 92.44 283 THR A C 1
ATOM 2313 O O . THR A 1 283 ? 4.482 8.056 -5.140 1.00 92.44 283 THR A O 1
ATOM 2316 N N . MET A 1 284 ? 2.577 9.197 -5.485 1.00 92.88 284 MET A N 1
ATOM 2317 C CA . MET A 1 284 ? 2.454 8.973 -6.918 1.00 92.88 284 MET A CA 1
ATOM 2318 C C . MET A 1 284 ? 2.542 10.287 -7.695 1.00 92.88 284 MET A C 1
ATOM 2320 O O . MET A 1 284 ? 2.271 11.367 -7.162 1.00 92.88 284 MET A O 1
ATOM 2324 N N . GLN A 1 285 ? 2.915 10.181 -8.971 1.00 92.62 285 GLN A N 1
ATOM 2325 C CA . GLN A 1 285 ? 2.747 11.260 -9.940 1.00 92.62 285 GLN A CA 1
ATOM 2326 C C . GLN A 1 285 ? 1.346 11.173 -10.558 1.00 92.62 285 GLN A C 1
ATOM 2328 O O . GLN A 1 285 ? 0.909 10.094 -10.973 1.00 92.62 285 GLN A O 1
ATOM 2333 N N . LEU A 1 286 ? 0.650 12.302 -10.646 1.00 93.69 286 LEU A N 1
ATOM 2334 C CA . LEU A 1 286 ? -0.636 12.438 -11.324 1.00 93.69 286 LEU A CA 1
ATOM 2335 C C . LEU A 1 286 ? -0.431 12.689 -12.826 1.00 93.69 286 LEU A C 1
ATOM 2337 O O . LEU A 1 286 ? 0.622 13.147 -13.269 1.00 93.69 286 LEU A O 1
ATOM 2341 N N . LYS A 1 287 ? -1.446 12.392 -13.641 1.00 91.25 287 LYS A N 1
ATOM 2342 C CA . LYS A 1 287 ? -1.385 12.489 -15.112 1.00 91.25 287 LYS A CA 1
ATOM 2343 C C . LYS A 1 287 ? -1.232 13.921 -15.660 1.00 91.25 287 LYS A C 1
ATOM 2345 O O . LYS A 1 287 ? -0.943 14.082 -16.842 1.00 91.25 287 LYS A O 1
ATOM 2350 N N . ASP A 1 288 ? -1.392 14.946 -14.824 1.00 91.88 288 ASP A N 1
ATOM 2351 C CA . ASP A 1 288 ? -1.065 16.347 -15.140 1.00 91.88 288 ASP A CA 1
ATOM 2352 C C . ASP A 1 288 ? 0.415 16.711 -14.881 1.00 91.88 288 ASP A C 1
ATOM 2354 O O . ASP A 1 288 ? 0.842 17.826 -15.179 1.00 91.88 288 ASP A O 1
ATOM 2358 N N . GLY A 1 289 ? 1.205 15.768 -14.356 1.00 90.88 289 GLY A N 1
ATOM 2359 C CA . GLY A 1 289 ? 2.620 15.922 -14.027 1.00 90.88 289 GLY A CA 1
ATOM 2360 C C . GLY A 1 289 ? 2.903 16.294 -12.567 1.00 90.88 289 GLY A C 1
ATOM 2361 O O . GLY A 1 289 ? 4.069 16.250 -12.167 1.00 90.88 289 GLY A O 1
ATOM 2362 N N . THR A 1 290 ? 1.880 16.627 -11.771 1.00 92.44 290 THR A N 1
ATOM 2363 C CA . THR A 1 290 ? 2.019 16.944 -10.337 1.00 92.44 290 THR A CA 1
ATOM 2364 C C . THR A 1 290 ? 2.265 15.691 -9.484 1.00 92.44 290 THR A C 1
ATOM 2366 O O . THR A 1 290 ? 2.153 14.565 -9.965 1.00 92.44 290 THR A O 1
ATOM 2369 N N . PHE A 1 291 ? 2.628 15.870 -8.211 1.00 91.88 291 PHE A N 1
ATOM 2370 C CA . PHE A 1 291 ? 2.860 14.789 -7.245 1.00 91.88 291 PHE A CA 1
ATOM 2371 C C . PHE A 1 291 ? 2.013 15.004 -5.990 1.00 91.88 291 PHE A C 1
ATOM 2373 O O . PHE A 1 291 ? 1.840 16.143 -5.558 1.00 91.88 291 PHE A O 1
ATOM 2380 N N . GLU A 1 292 ? 1.538 13.914 -5.383 1.00 92.06 292 GLU A N 1
ATOM 2381 C CA . GLU A 1 292 ? 0.762 13.952 -4.132 1.00 92.06 292 GLU A CA 1
ATOM 2382 C C . GLU A 1 292 ? 1.582 14.487 -2.944 1.00 92.06 292 GLU A C 1
ATOM 2384 O O . GLU A 1 292 ? 1.051 15.215 -2.108 1.00 92.06 292 GLU A O 1
ATOM 2389 N N . LEU A 1 293 ? 2.873 14.136 -2.863 1.00 91.44 293 LEU A N 1
ATOM 2390 C CA . LEU A 1 293 ? 3.808 14.633 -1.853 1.00 91.44 293 LEU A CA 1
ATOM 2391 C C . LEU A 1 293 ? 5.261 14.595 -2.360 1.00 91.44 293 LEU A C 1
ATOM 2393 O O . LEU A 1 293 ? 5.735 13.585 -2.865 1.00 91.44 293 LEU A O 1
ATOM 2397 N N . ASN A 1 294 ? 6.042 15.646 -2.105 1.00 85.31 294 ASN A N 1
ATOM 2398 C CA . ASN A 1 294 ? 7.497 15.595 -2.296 1.00 85.31 294 ASN A CA 1
ATOM 2399 C C . ASN A 1 294 ? 8.176 14.894 -1.102 1.00 85.31 294 ASN A C 1
ATOM 2401 O O . ASN A 1 294 ? 8.348 15.512 -0.049 1.00 85.31 294 ASN A O 1
ATOM 2405 N N . HIS A 1 295 ? 8.581 13.626 -1.240 1.00 77.75 295 HIS A N 1
ATOM 2406 C CA . HIS A 1 295 ? 9.318 12.903 -0.190 1.00 77.75 295 HIS A CA 1
ATOM 2407 C C . HIS A 1 295 ? 10.820 13.276 -0.143 1.00 77.75 295 HIS A C 1
ATOM 2409 O O . HIS A 1 295 ? 11.472 13.298 -1.184 1.00 77.75 295 HIS A O 1
ATOM 2415 N N . PRO A 1 296 ? 11.404 13.486 1.057 1.00 75.50 296 PRO A N 1
ATOM 2416 C CA . PRO A 1 296 ? 12.843 13.682 1.258 1.00 75.50 296 PRO A CA 1
ATOM 2417 C C . PRO A 1 296 ? 13.594 12.374 1.579 1.00 75.50 296 PRO A C 1
ATOM 2419 O O . PRO A 1 296 ? 14.810 12.392 1.757 1.00 75.50 296 PRO A O 1
ATOM 2422 N N . PHE A 1 297 ? 12.878 11.256 1.732 1.00 87.19 297 PHE A N 1
ATOM 2423 C CA . PHE A 1 297 ? 13.429 9.987 2.205 1.00 87.19 297 PHE A CA 1
ATOM 2424 C C . PHE A 1 297 ? 13.984 9.139 1.054 1.00 87.19 297 PHE A C 1
ATOM 2426 O O . PHE A 1 297 ? 13.415 9.099 -0.035 1.00 87.19 297 PHE A O 1
ATOM 2433 N N . ASP A 1 298 ? 15.062 8.397 1.312 1.00 92.75 298 ASP A N 1
ATOM 2434 C CA . ASP A 1 298 ? 15.504 7.328 0.415 1.00 92.75 298 ASP A CA 1
ATOM 2435 C C . ASP A 1 298 ? 14.541 6.132 0.507 1.00 92.75 298 ASP A C 1
ATOM 2437 O O . ASP A 1 298 ? 14.182 5.696 1.603 1.00 92.75 298 ASP A O 1
ATOM 2441 N N . LEU A 1 299 ? 14.143 5.587 -0.646 1.00 93.31 299 LEU A N 1
ATOM 2442 C CA . LEU A 1 299 ? 13.114 4.548 -0.738 1.00 93.31 299 LEU A CA 1
ATOM 2443 C C . LEU A 1 299 ? 13.506 3.224 -0.054 1.00 93.31 299 LEU A C 1
ATOM 2445 O O . LEU A 1 299 ? 12.633 2.491 0.410 1.00 93.31 299 LEU A O 1
ATOM 2449 N N . ASN A 1 300 ? 14.807 2.919 0.059 1.00 94.50 300 ASN A N 1
ATOM 2450 C CA . ASN A 1 300 ? 15.258 1.787 0.868 1.00 94.50 300 ASN A CA 1
ATOM 2451 C C . ASN A 1 300 ? 15.126 2.103 2.355 1.00 94.50 300 ASN A C 1
ATOM 2453 O O . ASN A 1 300 ? 14.528 1.307 3.063 1.00 94.50 300 ASN A O 1
ATOM 2457 N N . ILE A 1 301 ? 15.607 3.265 2.816 1.00 95.31 301 ILE A N 1
ATOM 2458 C CA . ILE A 1 301 ? 15.535 3.652 4.238 1.00 95.31 301 ILE A CA 1
ATOM 2459 C C . ILE A 1 301 ? 14.079 3.661 4.728 1.00 95.31 301 ILE A C 1
ATOM 2461 O O . ILE A 1 301 ? 13.785 3.117 5.790 1.00 95.31 301 ILE A O 1
ATOM 2465 N N . TYR A 1 302 ? 13.163 4.220 3.931 1.00 96.94 302 TYR A N 1
ATOM 2466 C CA . TYR A 1 302 ? 11.736 4.279 4.253 1.00 96.94 302 TYR A CA 1
ATOM 2467 C C . TYR A 1 302 ? 11.128 2.886 4.478 1.00 96.94 302 TYR A C 1
ATOM 2469 O O . TYR A 1 302 ? 10.491 2.635 5.502 1.00 96.94 302 TYR A O 1
ATOM 2477 N N . LEU A 1 303 ? 11.371 1.958 3.545 1.00 97.31 303 LEU A N 1
ATOM 2478 C CA . LEU A 1 303 ? 10.863 0.591 3.648 1.00 97.31 303 LEU A CA 1
ATOM 2479 C C . LEU A 1 303 ? 11.598 -0.244 4.697 1.00 97.31 303 LEU A C 1
ATOM 2481 O O . LEU A 1 303 ? 10.947 -1.002 5.404 1.00 97.31 303 LEU A O 1
ATOM 2485 N N . ASP A 1 304 ? 12.913 -0.110 4.846 1.00 97.19 304 ASP A N 1
ATOM 2486 C CA . ASP A 1 304 ? 13.698 -0.896 5.805 1.00 97.19 304 ASP A CA 1
ATOM 2487 C C . ASP A 1 304 ? 13.242 -0.637 7.246 1.00 97.19 304 ASP A C 1
ATOM 2489 O O . ASP A 1 304 ? 13.185 -1.568 8.047 1.00 97.19 304 ASP A O 1
ATOM 2493 N N . ILE A 1 305 ? 12.862 0.603 7.566 1.00 97.75 305 ILE A N 1
ATOM 2494 C CA . ILE A 1 305 ? 12.322 0.979 8.878 1.00 97.75 305 ILE A CA 1
ATOM 2495 C C . ILE A 1 305 ? 10.940 0.350 9.105 1.00 97.75 305 ILE A C 1
ATOM 2497 O O . ILE A 1 305 ? 10.736 -0.330 10.112 1.00 97.75 305 ILE A O 1
ATOM 2501 N N . ILE A 1 306 ? 10.004 0.516 8.161 1.00 98.50 306 ILE A N 1
ATOM 2502 C CA . ILE A 1 306 ? 8.644 -0.038 8.287 1.00 98.50 306 ILE A CA 1
ATOM 2503 C C . ILE A 1 306 ? 8.689 -1.575 8.340 1.00 98.50 306 ILE A C 1
ATOM 2505 O O . ILE A 1 306 ? 8.064 -2.190 9.204 1.00 98.50 306 ILE A O 1
ATOM 2509 N N . LEU A 1 307 ? 9.467 -2.209 7.457 1.00 97.88 307 LEU A N 1
ATOM 2510 C CA . LEU A 1 307 ? 9.585 -3.664 7.388 1.00 97.88 307 LEU A CA 1
ATOM 2511 C C . LEU A 1 307 ? 10.247 -4.250 8.638 1.00 97.88 307 LEU A C 1
ATOM 2513 O O . LEU A 1 307 ? 9.765 -5.274 9.116 1.00 97.88 307 LEU A O 1
ATOM 2517 N N . LYS A 1 308 ? 11.276 -3.610 9.220 1.00 97.06 308 LYS A N 1
ATOM 2518 C CA . LYS A 1 308 ? 11.855 -4.062 10.500 1.00 97.06 308 LYS A CA 1
ATOM 2519 C C . LYS A 1 308 ? 10.796 -4.123 11.603 1.00 97.06 308 LYS A C 1
ATOM 2521 O O . LYS A 1 308 ? 10.662 -5.171 12.229 1.00 97.06 308 LYS A O 1
ATOM 2526 N N . VAL A 1 309 ? 9.978 -3.077 11.761 1.00 98.19 309 VAL A N 1
ATOM 2527 C CA . VAL A 1 309 ? 8.892 -3.054 12.760 1.00 98.19 309 VAL A CA 1
ATOM 2528 C C . VAL A 1 309 ? 7.876 -4.183 12.527 1.00 98.19 309 VAL A C 1
ATOM 2530 O O . VAL A 1 309 ? 7.511 -4.881 13.469 1.00 98.19 309 VAL A O 1
ATOM 2533 N N . VAL A 1 310 ? 7.449 -4.441 11.286 1.00 97.75 310 VAL A N 1
ATOM 2534 C CA . VAL A 1 310 ? 6.459 -5.505 10.998 1.00 97.75 310 VAL A CA 1
ATOM 2535 C C . VAL A 1 310 ? 7.049 -6.921 11.107 1.00 97.75 310 VAL A C 1
ATOM 2537 O O . VAL A 1 310 ? 6.345 -7.875 11.456 1.00 97.75 310 VAL A O 1
ATOM 2540 N N . LEU A 1 311 ? 8.340 -7.093 10.824 1.00 95.00 311 LEU A N 1
ATOM 2541 C CA . LEU A 1 311 ? 9.034 -8.372 10.987 1.00 95.00 311 LEU A CA 1
ATOM 2542 C C . LEU A 1 311 ? 9.281 -8.701 12.471 1.00 95.00 311 LEU A C 1
ATOM 2544 O O . LEU A 1 311 ? 9.112 -9.858 12.854 1.00 95.00 311 LEU A O 1
ATOM 2548 N N . GLU A 1 312 ? 9.617 -7.698 13.289 1.00 95.25 312 GLU A N 1
ATOM 2549 C CA . GLU A 1 312 ? 9.869 -7.814 14.734 1.00 95.25 312 GLU A CA 1
ATOM 2550 C C . GLU A 1 312 ? 8.571 -7.961 15.549 1.00 95.25 312 GLU A C 1
ATOM 2552 O O . GLU A 1 312 ? 8.405 -8.942 16.271 1.00 95.25 312 GLU A O 1
ATOM 2557 N N . TYR A 1 313 ? 7.609 -7.044 15.385 1.00 97.25 313 TYR A N 1
ATOM 2558 C CA . TYR A 1 313 ? 6.395 -6.980 16.214 1.00 97.25 313 TYR A CA 1
ATOM 2559 C C . TYR A 1 313 ? 5.189 -7.740 15.639 1.00 97.25 313 TYR A C 1
ATOM 2561 O O . TYR A 1 313 ? 4.186 -7.910 16.325 1.00 97.25 313 TYR A O 1
ATOM 2569 N N . GLY A 1 314 ? 5.257 -8.238 14.398 1.00 94.88 314 GLY A N 1
ATOM 2570 C CA . GLY A 1 314 ? 4.134 -8.953 13.775 1.00 94.88 314 GLY A CA 1
ATOM 2571 C C . GLY A 1 314 ? 3.856 -10.359 14.334 1.00 94.88 314 GLY A C 1
ATOM 2572 O O . GLY A 1 314 ? 2.741 -10.858 14.189 1.00 94.88 314 GLY A O 1
ATOM 2573 N N . GLY A 1 315 ? 4.831 -11.015 14.977 1.00 92.44 315 GLY A N 1
ATOM 2574 C CA . GLY A 1 315 ? 4.668 -12.374 15.521 1.00 92.44 315 GLY A CA 1
ATOM 2575 C C . GLY A 1 315 ? 4.185 -13.391 14.471 1.00 92.44 315 GLY A C 1
ATOM 2576 O O . GLY A 1 315 ? 4.687 -13.405 13.346 1.00 92.44 315 GLY A O 1
ATOM 2577 N N . ASP A 1 316 ? 3.185 -14.203 14.822 1.00 90.81 316 ASP A N 1
ATOM 2578 C CA . ASP A 1 316 ? 2.516 -15.179 13.937 1.00 90.81 316 ASP A CA 1
ATOM 2579 C C . ASP A 1 316 ? 1.296 -14.605 13.177 1.00 90.81 316 ASP A C 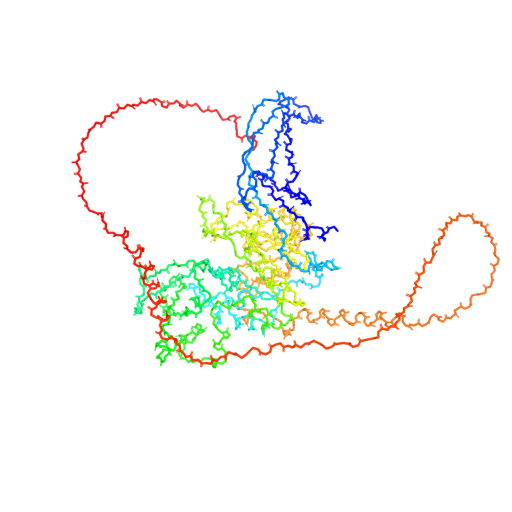1
ATOM 2581 O O . ASP A 1 316 ? 0.494 -15.348 12.604 1.00 90.81 316 ASP A O 1
ATOM 2585 N N . ARG A 1 317 ? 1.099 -13.278 13.204 1.00 93.88 317 ARG A N 1
ATOM 2586 C CA . ARG A 1 317 ? -0.104 -12.620 12.671 1.00 93.88 317 ARG A CA 1
ATOM 2587 C C . ARG A 1 317 ? -0.201 -12.807 11.156 1.00 93.88 317 ARG A C 1
ATOM 2589 O O . ARG A 1 317 ? 0.793 -12.703 10.435 1.00 93.88 317 ARG A O 1
ATOM 2596 N N . LYS A 1 318 ? -1.419 -13.009 10.646 1.00 95.19 318 LYS A N 1
ATOM 2597 C CA . LYS A 1 318 ? -1.689 -12.999 9.201 1.00 95.19 318 LYS A CA 1
ATOM 2598 C C . LYS A 1 318 ? -1.674 -11.554 8.690 1.00 95.19 318 LYS A C 1
ATOM 2600 O O . LYS A 1 318 ? -2.658 -10.829 8.807 1.00 95.19 318 LYS A O 1
ATOM 2605 N N . ILE A 1 319 ? -0.524 -11.130 8.175 1.00 97.19 319 ILE A N 1
ATOM 2606 C CA . ILE A 1 319 ? -0.294 -9.784 7.640 1.00 97.19 319 ILE A CA 1
ATOM 2607 C C . ILE A 1 319 ? -0.171 -9.859 6.117 1.00 97.19 319 ILE A C 1
ATOM 2609 O O . ILE A 1 319 ? 0.508 -10.742 5.595 1.00 97.19 319 ILE A O 1
ATOM 2613 N N . VAL A 1 320 ? -0.793 -8.912 5.421 1.00 98.19 320 VAL A N 1
ATOM 2614 C CA . VAL A 1 320 ? -0.553 -8.605 4.007 1.00 98.19 320 VAL A CA 1
ATOM 2615 C C . VAL A 1 320 ? -0.138 -7.139 3.891 1.00 98.19 320 VAL A C 1
ATOM 2617 O O . VAL A 1 320 ? -0.655 -6.284 4.609 1.00 98.19 320 VAL A O 1
ATOM 2620 N N . PHE A 1 321 ? 0.809 -6.839 3.007 1.00 98.75 321 PHE A N 1
ATOM 2621 C CA . PHE A 1 321 ? 1.153 -5.460 2.661 1.00 98.75 321 PHE A CA 1
ATOM 2622 C C . PHE A 1 321 ? 0.385 -4.995 1.430 1.00 98.75 321 PHE A C 1
ATOM 2624 O O . PHE A 1 321 ? 0.198 -5.767 0.488 1.00 98.75 321 PHE A O 1
ATOM 2631 N N . SER A 1 322 ? 0.039 -3.714 1.383 1.00 98.62 322 SER A N 1
ATOM 2632 C CA . SER A 1 322 ? -0.461 -3.063 0.176 1.00 98.62 322 SER A CA 1
ATOM 2633 C C . SER A 1 322 ? 0.167 -1.687 -0.042 1.00 98.62 322 SER A C 1
ATOM 2635 O O . SER A 1 322 ? 0.736 -1.101 0.874 1.00 98.62 322 SER A O 1
ATOM 2637 N N . ALA A 1 323 ? 0.137 -1.200 -1.282 1.00 98.44 323 ALA A N 1
ATOM 2638 C CA . ALA A 1 323 ? 0.464 0.181 -1.638 1.00 98.44 323 ALA A CA 1
ATOM 2639 C C . ALA A 1 323 ? -0.113 0.515 -3.022 1.00 98.44 323 ALA A C 1
ATOM 2641 O O . ALA A 1 323 ? -0.200 -0.364 -3.884 1.00 98.44 323 ALA A O 1
ATOM 2642 N N . PHE A 1 324 ? -0.471 1.784 -3.248 1.00 97.12 324 PHE A N 1
ATOM 2643 C CA . PHE A 1 324 ? -0.799 2.303 -4.587 1.00 97.12 324 PHE A CA 1
ATOM 2644 C C . PHE A 1 324 ? 0.438 2.477 -5.470 1.00 97.12 324 PHE A C 1
ATOM 2646 O O . PHE A 1 324 ? 0.327 2.497 -6.695 1.00 97.12 324 PHE A O 1
ATOM 2653 N N . ASN A 1 325 ? 1.622 2.599 -4.864 1.00 96.00 325 ASN A N 1
ATOM 2654 C CA . ASN A 1 325 ? 2.864 2.711 -5.606 1.00 96.00 325 ASN A CA 1
ATOM 2655 C C . ASN A 1 325 ? 3.379 1.309 -6.017 1.00 96.00 325 ASN A C 1
ATOM 2657 O O . ASN A 1 325 ? 3.704 0.494 -5.150 1.00 96.00 325 ASN A O 1
ATOM 2661 N N . PRO A 1 326 ? 3.488 1.010 -7.325 1.00 93.69 326 PRO A N 1
ATOM 2662 C CA . PRO A 1 326 ? 3.898 -0.312 -7.809 1.00 93.69 326 PRO A CA 1
ATOM 2663 C C . PRO A 1 326 ? 5.374 -0.643 -7.520 1.00 93.69 326 PRO A C 1
ATOM 2665 O O . PRO A 1 326 ? 5.730 -1.811 -7.356 1.00 93.69 326 PRO A O 1
ATOM 2668 N N . ASP A 1 327 ? 6.244 0.367 -7.410 1.00 92.62 327 ASP A N 1
ATOM 2669 C CA . ASP A 1 327 ? 7.656 0.157 -7.066 1.00 92.62 327 ASP A CA 1
ATOM 2670 C C . ASP A 1 327 ? 7.802 -0.215 -5.581 1.00 92.62 327 ASP A C 1
ATOM 2672 O O . ASP A 1 327 ? 8.555 -1.131 -5.253 1.00 92.62 327 ASP A O 1
ATOM 2676 N N . ILE A 1 328 ? 7.007 0.400 -4.691 1.00 95.75 328 ILE A N 1
ATOM 2677 C CA . ILE A 1 328 ? 6.872 -0.021 -3.285 1.00 95.75 328 ILE A CA 1
ATOM 2678 C C . ILE A 1 328 ? 6.453 -1.496 -3.201 1.00 95.75 328 ILE A C 1
ATOM 2680 O O . ILE A 1 328 ? 7.089 -2.264 -2.480 1.00 95.75 328 ILE A O 1
ATOM 2684 N N . CYS A 1 329 ? 5.431 -1.927 -3.951 1.00 96.44 329 CYS A N 1
ATOM 2685 C CA . CYS A 1 329 ? 4.974 -3.321 -3.920 1.00 96.44 329 CYS A CA 1
ATOM 2686 C C . CYS A 1 329 ? 6.067 -4.315 -4.348 1.00 96.44 329 CYS A C 1
ATOM 2688 O O . CYS A 1 329 ? 6.293 -5.311 -3.654 1.00 96.44 329 CYS A O 1
ATOM 2690 N N . ALA A 1 330 ? 6.781 -4.026 -5.441 1.00 91.50 330 ALA A N 1
ATOM 2691 C CA . ALA A 1 330 ? 7.919 -4.832 -5.887 1.00 91.50 330 ALA A CA 1
ATOM 2692 C C . ALA A 1 330 ? 9.056 -4.843 -4.845 1.00 91.50 330 ALA A C 1
ATOM 2694 O O . ALA A 1 330 ? 9.594 -5.902 -4.517 1.00 91.50 330 ALA A O 1
ATOM 2695 N N . MET A 1 331 ? 9.376 -3.691 -4.243 1.00 93.81 331 MET A N 1
ATOM 2696 C CA . MET A 1 331 ? 10.389 -3.594 -3.189 1.00 93.81 331 MET A CA 1
ATOM 2697 C C . MET A 1 331 ? 10.023 -4.390 -1.936 1.00 93.81 331 MET A C 1
ATOM 2699 O O . MET A 1 331 ? 10.882 -5.096 -1.419 1.00 93.81 331 MET A O 1
ATOM 2703 N N . ILE A 1 332 ? 8.774 -4.351 -1.464 1.00 95.44 332 ILE A N 1
ATOM 2704 C CA . ILE A 1 332 ? 8.329 -5.161 -0.316 1.00 95.44 332 ILE A CA 1
ATOM 2705 C C . ILE A 1 332 ? 8.408 -6.658 -0.647 1.00 95.44 332 ILE A C 1
ATOM 2707 O O . ILE A 1 332 ? 8.853 -7.452 0.184 1.00 95.44 332 ILE A O 1
ATOM 2711 N N . ARG A 1 333 ? 8.009 -7.060 -1.861 1.00 91.56 333 ARG A N 1
ATOM 2712 C CA . ARG A 1 333 ? 8.078 -8.461 -2.306 1.00 91.56 333 ARG A CA 1
ATOM 2713 C C . ARG A 1 333 ? 9.520 -8.970 -2.420 1.00 91.56 333 ARG A C 1
ATOM 2715 O O . ARG A 1 333 ? 9.752 -10.162 -2.221 1.00 91.56 333 ARG A O 1
ATOM 2722 N N . LEU A 1 334 ? 10.477 -8.095 -2.720 1.00 89.00 334 LEU A N 1
ATOM 2723 C CA . LEU A 1 334 ? 11.893 -8.442 -2.870 1.00 89.00 334 LEU A CA 1
ATOM 2724 C C . LEU A 1 334 ? 12.717 -8.280 -1.582 1.00 89.00 334 LEU A C 1
ATOM 2726 O O . LEU A 1 334 ? 13.700 -8.997 -1.415 1.00 89.00 334 LEU A O 1
ATOM 2730 N N . LYS A 1 335 ? 12.311 -7.395 -0.662 1.00 91.31 335 LYS A N 1
ATOM 2731 C CA . LYS A 1 335 ? 12.984 -7.162 0.628 1.00 91.31 335 LYS A CA 1
ATOM 2732 C C . LYS A 1 335 ? 12.638 -8.176 1.718 1.00 91.31 335 LYS A C 1
ATOM 2734 O O . LYS A 1 335 ? 13.345 -8.182 2.717 1.00 91.31 335 LYS A O 1
ATOM 2739 N N . GLN A 1 336 ? 11.586 -8.992 1.584 1.00 91.19 336 GLN A N 1
ATOM 2740 C CA . GLN A 1 336 ? 11.217 -10.004 2.591 1.00 91.19 336 GLN A CA 1
ATOM 2741 C C . GLN A 1 336 ? 10.435 -11.206 2.011 1.00 91.19 336 GLN A C 1
ATOM 2743 O O . GLN A 1 336 ? 9.881 -11.143 0.916 1.00 91.19 336 GLN A O 1
ATOM 2748 N N . ASN A 1 337 ? 10.395 -12.312 2.764 1.00 89.25 337 ASN A N 1
ATOM 2749 C CA . ASN A 1 337 ? 9.716 -13.586 2.448 1.00 89.25 337 ASN A CA 1
ATOM 2750 C C . ASN A 1 337 ? 8.522 -13.926 3.367 1.00 89.25 337 ASN A C 1
ATOM 2752 O O . ASN A 1 337 ? 7.769 -14.860 3.076 1.00 89.25 337 ASN A O 1
ATOM 2756 N N . LYS A 1 338 ? 8.375 -13.234 4.503 1.00 91.75 338 LYS A N 1
ATOM 2757 C CA . LYS A 1 338 ? 7.470 -13.629 5.594 1.00 91.75 338 LYS A CA 1
ATOM 2758 C C . LYS A 1 338 ? 6.003 -13.273 5.336 1.00 91.75 338 LYS A C 1
ATOM 2760 O O . LYS A 1 338 ? 5.132 -13.967 5.847 1.00 91.75 338 LYS A O 1
ATOM 2765 N N . TYR A 1 339 ? 5.721 -12.237 4.553 1.00 95.12 339 TYR A N 1
ATOM 2766 C CA . TYR A 1 339 ? 4.372 -11.715 4.343 1.00 95.12 339 TYR A CA 1
ATOM 2767 C C . TYR A 1 339 ? 4.093 -11.464 2.849 1.00 95.12 339 TYR A C 1
ATOM 2769 O O . TYR A 1 339 ? 4.971 -10.964 2.134 1.00 95.12 339 TYR A O 1
ATOM 2777 N N . PRO A 1 340 ? 2.894 -11.801 2.344 1.00 96.62 340 PRO A N 1
ATOM 2778 C CA . PRO A 1 340 ? 2.493 -11.482 0.980 1.00 96.62 340 PRO A CA 1
ATOM 2779 C C . PRO A 1 340 ? 2.237 -9.986 0.758 1.00 96.62 340 PRO A C 1
ATOM 2781 O O . PRO A 1 340 ? 2.071 -9.200 1.693 1.00 96.62 340 PRO A O 1
ATOM 2784 N N . VAL A 1 341 ? 2.163 -9.613 -0.521 1.00 98.25 341 VAL A N 1
ATOM 2785 C CA . VAL A 1 341 ? 1.868 -8.253 -0.995 1.00 98.25 341 VAL A CA 1
ATOM 2786 C C . VAL A 1 341 ? 0.657 -8.297 -1.927 1.00 98.25 341 VAL A C 1
ATOM 2788 O O . VAL A 1 341 ? 0.536 -9.236 -2.719 1.00 98.25 341 VAL A O 1
ATOM 2791 N N . ILE A 1 342 ? -0.200 -7.277 -1.877 1.00 98.06 342 ILE A N 1
ATOM 2792 C CA . ILE A 1 342 ? -1.250 -7.002 -2.867 1.00 98.06 342 ILE A CA 1
ATOM 2793 C C . ILE A 1 342 ? -1.118 -5.572 -3.404 1.00 98.06 342 ILE A C 1
ATOM 2795 O O . ILE A 1 342 ? -0.902 -4.629 -2.650 1.00 98.06 342 ILE A O 1
ATOM 2799 N N . PHE A 1 343 ? -1.240 -5.398 -4.717 1.00 98.50 343 PHE A N 1
ATOM 2800 C CA . PHE A 1 343 ? -1.082 -4.091 -5.364 1.00 98.50 343 PHE A CA 1
ATOM 2801 C C . PHE A 1 343 ? -2.415 -3.325 -5.412 1.00 98.50 343 PHE A C 1
ATOM 2803 O O . PHE A 1 343 ? -3.401 -3.849 -5.934 1.00 98.50 343 PHE A O 1
ATOM 2810 N N . LEU A 1 344 ? -2.462 -2.101 -4.872 1.00 98.19 344 LEU A N 1
ATOM 2811 C CA . LEU A 1 344 ? -3.657 -1.250 -4.919 1.00 98.19 344 LEU A CA 1
ATOM 2812 C C . LEU A 1 344 ? -3.780 -0.546 -6.273 1.00 98.19 344 LEU A C 1
ATOM 2814 O O . LEU A 1 344 ? -2.827 0.042 -6.778 1.00 98.19 344 LEU A O 1
ATOM 2818 N N . THR A 1 345 ? -4.984 -0.546 -6.842 1.00 95.19 345 THR A N 1
ATOM 2819 C CA . THR A 1 345 ? -5.299 0.196 -8.068 1.00 95.19 345 THR A CA 1
ATOM 2820 C C . THR A 1 345 ? -6.654 0.893 -7.959 1.00 95.19 345 THR A C 1
ATOM 2822 O O . THR A 1 345 ? -7.637 0.327 -7.473 1.00 95.19 345 THR A O 1
ATOM 2825 N N . GLN A 1 346 ? -6.705 2.137 -8.443 1.00 91.12 346 GLN A N 1
ATOM 2826 C CA . GLN A 1 346 ? -7.943 2.899 -8.638 1.00 91.12 346 GLN A CA 1
ATOM 2827 C C . GLN A 1 346 ? -8.763 2.399 -9.843 1.00 91.12 346 GLN A C 1
ATOM 2829 O O . GLN A 1 346 ? -9.941 2.735 -9.962 1.00 91.12 346 GLN A O 1
ATOM 2834 N N . GLY A 1 347 ? -8.151 1.608 -10.734 1.00 90.25 347 GLY A N 1
ATOM 2835 C CA . GLY A 1 347 ? -8.749 1.195 -12.000 1.00 90.25 347 GLY A CA 1
ATOM 2836 C C . GLY A 1 347 ? -9.143 2.387 -12.876 1.00 90.25 347 GLY A C 1
ATOM 2837 O O . GLY A 1 347 ? -8.538 3.459 -12.819 1.00 90.25 347 GLY A O 1
ATOM 2838 N N . VAL A 1 348 ? -10.191 2.205 -13.678 1.00 91.88 348 VAL A N 1
ATOM 2839 C CA . VAL A 1 348 ? -10.793 3.289 -14.464 1.00 91.88 348 VAL A CA 1
ATOM 2840 C C . VAL A 1 348 ? -11.886 3.963 -13.631 1.00 91.88 348 VAL A C 1
ATOM 2842 O O . VAL A 1 348 ? -12.988 3.435 -13.484 1.00 91.88 348 VAL A O 1
ATOM 2845 N N . THR A 1 349 ? -11.616 5.151 -13.099 1.00 90.75 349 THR A N 1
ATOM 2846 C CA . THR A 1 349 ? -12.571 5.919 -12.282 1.00 90.75 349 THR A CA 1
ATOM 2847 C C . THR A 1 349 ? -12.558 7.402 -12.648 1.00 90.75 349 THR A C 1
ATOM 2849 O O . THR A 1 349 ? -11.592 7.905 -13.220 1.00 90.75 349 THR A O 1
ATOM 2852 N N . LEU A 1 350 ? -13.652 8.096 -12.323 1.00 88.75 350 LEU A N 1
ATOM 2853 C CA . LEU A 1 350 ? -13.760 9.558 -12.365 1.00 88.75 350 LEU A CA 1
ATOM 2854 C C . LEU A 1 350 ? -13.766 10.185 -10.957 1.00 88.75 350 LEU A C 1
ATOM 2856 O O . LEU A 1 350 ? -13.843 11.406 -10.844 1.00 88.75 350 LEU A O 1
ATOM 2860 N N . LYS A 1 351 ? -13.694 9.375 -9.887 1.00 88.62 351 LYS A N 1
ATOM 2861 C CA . LYS A 1 351 ? -13.691 9.856 -8.493 1.00 88.62 351 LYS A CA 1
ATOM 2862 C C . LYS A 1 351 ? -12.347 10.463 -8.068 1.00 88.62 351 LYS A C 1
ATOM 2864 O O . LYS A 1 351 ? -12.325 11.305 -7.175 1.00 88.62 351 LYS A O 1
ATOM 2869 N N . TYR A 1 352 ? -11.246 10.043 -8.697 1.00 89.69 352 TYR A N 1
ATOM 2870 C CA . TYR A 1 352 ? -9.875 10.407 -8.322 1.00 89.69 352 TYR A CA 1
ATOM 2871 C C . TYR A 1 352 ? -9.045 10.834 -9.548 1.00 89.69 352 TYR A C 1
ATOM 2873 O O . TYR A 1 352 ? -9.295 10.333 -10.650 1.00 89.69 352 TYR A O 1
ATOM 2881 N N . PRO A 1 353 ? -8.049 11.730 -9.395 1.00 91.81 353 PRO A N 1
ATOM 2882 C CA . PRO A 1 353 ? -7.106 12.052 -10.464 1.00 91.81 353 PRO A CA 1
ATOM 2883 C C . PRO A 1 353 ? -6.303 10.817 -10.890 1.00 91.81 353 PRO A C 1
ATOM 2885 O O . PRO A 1 353 ? -5.707 10.137 -10.060 1.00 91.81 353 PRO A O 1
ATOM 2888 N N . THR A 1 354 ? -6.254 10.539 -12.193 1.00 92.81 354 THR A N 1
ATOM 2889 C CA . THR A 1 354 ? -5.543 9.367 -12.720 1.00 92.81 354 THR A CA 1
ATOM 2890 C C . THR A 1 354 ? -4.036 9.469 -12.469 1.00 92.81 354 THR A C 1
ATOM 2892 O O . THR A 1 354 ? -3.416 10.473 -12.827 1.00 92.81 354 THR A O 1
ATOM 2895 N N . TYR A 1 355 ? -3.422 8.407 -11.945 1.00 94.38 355 TYR A N 1
ATOM 2896 C CA . TYR A 1 355 ? -1.964 8.303 -11.843 1.00 94.38 355 TYR A CA 1
ATOM 2897 C C . TYR A 1 355 ? -1.281 8.248 -13.216 1.00 94.38 355 TYR A C 1
ATOM 2899 O O . TYR A 1 355 ? -1.783 7.629 -14.157 1.00 94.38 355 TYR A O 1
ATOM 2907 N N . HIS A 1 356 ? -0.106 8.872 -13.325 1.00 92.75 356 HIS A N 1
ATOM 2908 C CA . HIS A 1 356 ? 0.714 8.864 -14.537 1.00 92.75 356 HIS A CA 1
ATOM 2909 C C . HIS A 1 356 ? 1.199 7.447 -14.891 1.00 92.75 356 HIS A C 1
ATOM 2911 O O . HIS A 1 356 ? 1.183 7.070 -16.061 1.00 92.75 356 HIS A O 1
ATOM 2917 N N . ASP A 1 357 ? 1.550 6.637 -13.885 1.00 91.62 357 ASP A N 1
ATOM 2918 C CA . ASP A 1 357 ? 2.085 5.287 -14.081 1.00 91.62 357 ASP A CA 1
ATOM 2919 C C . ASP A 1 357 ? 1.033 4.324 -14.686 1.00 91.62 357 ASP A C 1
ATOM 2921 O O . ASP A 1 357 ? 0.003 4.053 -14.051 1.00 91.62 357 ASP A O 1
ATOM 2925 N N . PRO A 1 358 ? 1.276 3.748 -15.882 1.00 90.50 358 PRO A N 1
ATOM 2926 C CA . PRO A 1 358 ? 0.300 2.918 -16.586 1.00 90.50 358 PRO A CA 1
ATOM 2927 C C . PRO A 1 358 ? -0.014 1.594 -15.875 1.00 90.50 358 PRO A C 1
ATOM 2929 O O . PRO A 1 358 ? -1.065 1.005 -16.140 1.00 90.50 358 PRO A O 1
ATOM 2932 N N . ARG A 1 359 ? 0.834 1.129 -14.943 1.00 92.31 359 ARG A N 1
ATOM 2933 C CA . ARG A 1 359 ? 0.572 -0.072 -14.124 1.00 92.31 359 ARG A CA 1
ATOM 2934 C C . ARG A 1 359 ? -0.679 0.101 -13.259 1.00 92.31 359 ARG A C 1
ATOM 2936 O O . ARG A 1 359 ? -1.372 -0.875 -12.989 1.00 92.31 359 ARG A O 1
ATOM 2943 N N . CYS A 1 360 ? -0.990 1.340 -12.878 1.00 91.94 360 CYS A N 1
ATOM 2944 C CA . CYS A 1 360 ? -2.055 1.676 -11.935 1.00 91.94 360 CYS A CA 1
ATOM 2945 C C . CYS A 1 360 ? -3.421 1.926 -12.598 1.00 91.94 360 CYS A C 1
ATOM 2947 O O . CYS A 1 360 ? -4.427 1.952 -11.893 1.00 91.94 360 CYS A O 1
ATOM 2949 N N . GLN A 1 361 ? -3.461 2.136 -13.920 1.00 91.56 361 GLN A N 1
ATOM 2950 C CA . GLN A 1 361 ? -4.600 2.751 -14.626 1.00 91.56 361 GLN A CA 1
ATOM 2951 C C . GLN A 1 361 ? -5.745 1.793 -14.990 1.00 91.56 361 GLN A C 1
ATOM 2953 O O . GLN A 1 361 ? -6.845 2.249 -15.287 1.00 91.56 361 GLN A O 1
ATOM 2958 N N . THR A 1 362 ? -5.510 0.477 -15.025 1.00 95.50 362 THR A N 1
ATOM 2959 C CA . THR A 1 362 ? -6.552 -0.523 -15.329 1.00 95.50 362 THR A CA 1
ATOM 2960 C C . THR A 1 362 ? -6.264 -1.843 -14.616 1.00 95.50 362 THR A C 1
ATOM 2962 O O . THR A 1 362 ? -5.101 -2.196 -14.405 1.00 95.50 362 THR A O 1
ATOM 2965 N N . ILE A 1 363 ? -7.304 -2.626 -14.316 1.00 97.06 363 ILE A N 1
ATOM 2966 C CA . ILE A 1 363 ? -7.153 -3.958 -13.708 1.00 97.06 363 ILE A CA 1
ATOM 2967 C C . ILE A 1 363 ? -6.298 -4.907 -14.579 1.00 97.06 363 ILE A C 1
ATOM 2969 O O . ILE A 1 363 ? -5.397 -5.539 -14.029 1.00 97.06 363 ILE A O 1
ATOM 2973 N N . PRO A 1 364 ? -6.444 -4.975 -15.921 1.00 96.44 364 PRO A N 1
ATOM 2974 C CA . PRO A 1 364 ? -5.525 -5.739 -16.771 1.00 96.44 364 PRO A CA 1
ATOM 2975 C C . PRO A 1 364 ? -4.049 -5.316 -16.683 1.00 96.44 364 PRO A C 1
ATOM 2977 O O . PRO A 1 364 ? -3.170 -6.165 -16.838 1.00 96.44 364 PRO A O 1
ATOM 2980 N N . MET A 1 365 ? -3.744 -4.039 -16.419 1.00 95.19 365 MET A N 1
ATOM 2981 C CA . MET A 1 365 ? -2.364 -3.598 -16.166 1.00 95.19 365 MET A CA 1
ATOM 2982 C C . MET A 1 365 ? -1.891 -3.948 -14.749 1.00 95.19 365 MET A C 1
ATOM 2984 O O . MET A 1 365 ? -0.749 -4.383 -14.590 1.00 95.19 365 MET A O 1
ATOM 2988 N N . ALA A 1 366 ? -2.775 -3.873 -13.752 1.00 96.56 366 ALA A N 1
ATOM 2989 C CA . ALA A 1 366 ? -2.495 -4.319 -12.390 1.00 96.56 366 ALA A CA 1
ATOM 2990 C C . ALA A 1 366 ? -2.209 -5.832 -12.321 1.00 96.56 366 ALA A C 1
ATOM 2992 O O . ALA A 1 366 ? -1.255 -6.237 -11.660 1.00 96.56 366 ALA A O 1
ATOM 2993 N N . ILE A 1 367 ? -2.951 -6.661 -13.071 1.00 96.50 367 ILE A N 1
ATOM 2994 C CA . ILE A 1 367 ? -2.679 -8.102 -13.235 1.00 96.50 367 ILE A CA 1
ATOM 2995 C C . ILE A 1 367 ? -1.274 -8.320 -13.814 1.00 96.50 367 ILE A C 1
ATOM 2997 O O . ILE A 1 367 ? -0.492 -9.082 -13.248 1.00 96.50 367 ILE A O 1
ATOM 3001 N N . LYS A 1 368 ? -0.917 -7.636 -14.914 1.00 94.44 368 LYS A N 1
ATOM 3002 C CA . LYS A 1 368 ? 0.420 -7.759 -15.528 1.00 94.44 368 LYS A CA 1
ATOM 3003 C C . LYS A 1 368 ? 1.537 -7.381 -14.555 1.00 94.44 368 LYS A C 1
ATOM 3005 O O . LYS A 1 368 ? 2.528 -8.100 -14.479 1.00 94.44 368 LYS A O 1
ATOM 3010 N N . HIS A 1 369 ? 1.381 -6.284 -13.810 1.00 93.19 369 HIS A N 1
ATOM 3011 C CA . HIS A 1 369 ? 2.367 -5.878 -12.811 1.00 93.19 369 HIS A CA 1
ATOM 3012 C C . HIS A 1 369 ? 2.474 -6.900 -11.670 1.00 93.19 369 HIS A C 1
ATOM 3014 O O . HIS A 1 369 ? 3.586 -7.294 -11.326 1.00 93.19 369 HIS A O 1
ATOM 3020 N N . ALA A 1 370 ? 1.345 -7.382 -11.140 1.00 95.38 370 ALA A N 1
ATOM 3021 C CA . ALA A 1 370 ? 1.338 -8.353 -10.051 1.00 95.38 370 ALA A CA 1
ATOM 3022 C C . ALA A 1 370 ? 1.971 -9.701 -10.443 1.00 95.38 370 ALA A C 1
ATOM 3024 O O . ALA A 1 370 ? 2.680 -10.302 -9.638 1.00 95.38 370 ALA A O 1
ATOM 3025 N N . LEU A 1 371 ? 1.776 -10.146 -11.690 1.00 93.12 371 LEU A N 1
ATOM 3026 C CA . LEU A 1 371 ? 2.459 -11.318 -12.241 1.00 93.12 371 LEU A CA 1
ATOM 3027 C C . LEU A 1 371 ? 3.965 -11.076 -12.434 1.00 93.12 371 LEU A C 1
ATOM 3029 O O . LEU A 1 371 ? 4.763 -11.929 -12.054 1.00 93.12 371 LEU A O 1
ATOM 3033 N N . ALA A 1 372 ? 4.360 -9.930 -13.000 1.00 86.00 372 ALA A N 1
ATOM 3034 C CA . ALA A 1 372 ? 5.762 -9.622 -13.296 1.00 86.00 372 ALA A CA 1
ATOM 3035 C C . ALA A 1 372 ? 6.620 -9.449 -12.029 1.00 86.00 372 ALA A C 1
ATOM 3037 O O . ALA A 1 372 ? 7.686 -10.047 -11.928 1.00 86.00 372 ALA A O 1
ATOM 3038 N N . ALA A 1 373 ? 6.127 -8.688 -11.047 1.00 86.19 373 ALA A N 1
ATOM 3039 C CA . ALA A 1 373 ? 6.817 -8.421 -9.781 1.00 86.19 373 ALA A CA 1
ATOM 3040 C C . ALA A 1 373 ? 6.613 -9.528 -8.720 1.00 86.19 373 ALA A C 1
ATOM 3042 O O . ALA A 1 373 ? 6.960 -9.346 -7.555 1.00 86.19 373 ALA A O 1
ATOM 3043 N N . ASP A 1 374 ? 6.019 -10.664 -9.102 1.00 89.06 374 ASP A N 1
ATOM 3044 C CA . ASP A 1 374 ? 5.716 -11.817 -8.247 1.00 89.06 374 ASP A CA 1
ATOM 3045 C C . ASP A 1 374 ? 4.925 -11.495 -6.954 1.00 89.06 374 ASP A C 1
ATOM 3047 O O . ASP A 1 374 ? 5.180 -12.033 -5.876 1.00 89.06 374 ASP A O 1
ATOM 3051 N N . ILE A 1 375 ? 3.915 -10.636 -7.071 1.00 93.75 375 ILE A N 1
ATOM 3052 C CA . ILE A 1 375 ? 2.987 -10.206 -6.008 1.00 93.75 375 ILE A CA 1
ATOM 3053 C C . ILE A 1 375 ? 1.862 -11.265 -5.847 1.00 93.75 375 ILE A C 1
ATOM 3055 O O . ILE A 1 375 ? 1.633 -12.066 -6.756 1.00 93.75 375 ILE A O 1
ATOM 3059 N N . LEU A 1 376 ? 1.179 -11.350 -4.694 1.00 97.31 376 LEU A N 1
ATOM 3060 C CA . LEU A 1 376 ? 0.125 -12.364 -4.455 1.00 97.31 376 LEU A CA 1
ATOM 3061 C C . LEU A 1 376 ? -1.211 -12.011 -5.135 1.00 97.31 376 LEU A C 1
ATOM 3063 O O . LEU A 1 376 ? -1.966 -12.897 -5.538 1.00 97.31 376 LEU A O 1
ATOM 3067 N N . GLY A 1 377 ? -1.522 -10.724 -5.271 1.00 97.94 377 GLY A N 1
ATOM 3068 C CA . GLY A 1 377 ? -2.770 -10.287 -5.885 1.00 97.94 377 GLY A CA 1
ATOM 3069 C C . GLY A 1 377 ? -2.915 -8.781 -6.013 1.00 97.94 377 GLY A C 1
ATOM 3070 O O . GLY A 1 377 ? -1.938 -8.036 -5.930 1.00 97.94 377 GLY A O 1
ATOM 3071 N N . ILE A 1 378 ? -4.152 -8.340 -6.219 1.00 98.50 378 ILE A N 1
ATOM 3072 C CA . ILE A 1 378 ? -4.498 -6.925 -6.391 1.00 98.50 378 ILE A CA 1
ATOM 3073 C C . ILE A 1 378 ? -5.665 -6.514 -5.488 1.00 98.50 378 ILE A C 1
ATOM 3075 O O . ILE A 1 378 ? -6.493 -7.340 -5.100 1.00 98.50 378 ILE A O 1
ATOM 3079 N N . ASN A 1 379 ? -5.735 -5.224 -5.176 1.00 98.44 379 ASN A N 1
ATOM 3080 C CA . ASN A 1 379 ? -6.784 -4.608 -4.376 1.00 98.44 379 ASN A CA 1
ATOM 3081 C 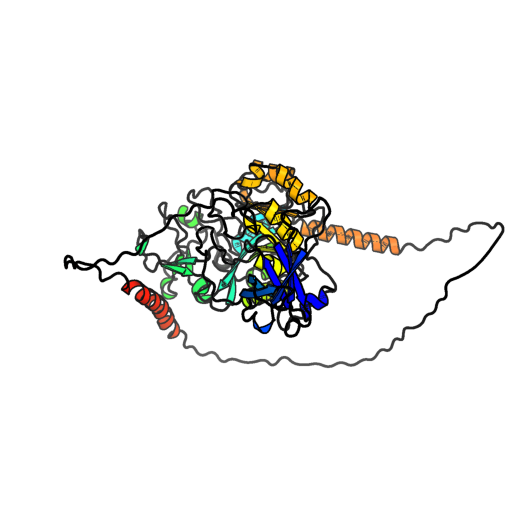C . ASN A 1 379 ? -7.414 -3.454 -5.171 1.00 98.44 379 ASN A C 1
ATOM 3083 O O . ASN A 1 379 ? -6.767 -2.438 -5.428 1.00 98.44 379 ASN A O 1
ATOM 3087 N N . VAL A 1 380 ? -8.648 -3.643 -5.637 1.00 97.69 380 VAL A N 1
ATOM 3088 C CA . VAL A 1 380 ? -9.243 -2.812 -6.698 1.00 97.69 380 VAL A CA 1
ATOM 3089 C C . VAL A 1 380 ? -10.344 -1.895 -6.178 1.00 97.69 380 VAL A C 1
ATOM 3091 O O . VAL A 1 380 ? -11.098 -2.266 -5.280 1.00 97.69 380 VAL A O 1
ATOM 3094 N N . HIS A 1 381 ? -10.490 -0.718 -6.778 1.00 96.88 381 HIS A N 1
ATOM 3095 C CA . HIS A 1 381 ? -11.635 0.141 -6.495 1.00 96.88 381 HIS A CA 1
ATOM 3096 C C . HIS A 1 381 ? -12.944 -0.507 -6.991 1.00 96.88 381 HIS A C 1
ATOM 3098 O O . HIS A 1 381 ? -13.063 -0.894 -8.157 1.00 96.88 381 HIS A O 1
ATOM 3104 N N . THR A 1 382 ? -13.935 -0.627 -6.104 1.00 96.75 382 THR A N 1
ATOM 3105 C CA . THR A 1 382 ? -15.161 -1.415 -6.323 1.00 96.75 382 THR A CA 1
ATOM 3106 C C . THR A 1 382 ? -15.993 -0.960 -7.527 1.00 96.75 382 THR A C 1
ATOM 3108 O O . THR A 1 382 ? -16.588 -1.801 -8.202 1.00 96.75 382 THR A O 1
ATOM 3111 N N . GLU A 1 383 ? -15.995 0.336 -7.854 1.00 95.25 383 GLU A N 1
ATOM 3112 C CA . GLU A 1 383 ? -16.695 0.900 -9.022 1.00 95.25 383 GLU A CA 1
ATOM 3113 C C . GLU A 1 383 ? -16.357 0.165 -10.334 1.00 95.25 383 GLU A C 1
ATOM 3115 O O . GLU A 1 383 ? -17.242 -0.080 -11.154 1.00 95.25 383 GLU A O 1
ATOM 3120 N N . ASP A 1 384 ? -15.093 -0.235 -10.525 1.00 94.25 384 ASP A N 1
ATOM 3121 C CA . ASP A 1 384 ? -14.642 -0.921 -11.743 1.00 94.25 384 ASP A CA 1
ATOM 3122 C C . ASP A 1 384 ? -15.265 -2.328 -11.861 1.00 94.25 384 ASP A C 1
ATOM 3124 O O . ASP A 1 384 ? -15.656 -2.772 -12.942 1.00 94.25 384 ASP A O 1
ATOM 3128 N N . ILE A 1 385 ? -15.460 -2.996 -10.719 1.00 95.38 385 ILE A N 1
ATOM 3129 C CA . ILE A 1 385 ? -16.052 -4.338 -10.615 1.00 95.38 385 ILE A CA 1
ATOM 3130 C C . ILE A 1 385 ? -17.576 -4.313 -10.695 1.00 95.38 385 ILE A C 1
ATOM 3132 O O . ILE A 1 385 ? -18.169 -5.230 -11.258 1.00 95.38 385 ILE A O 1
ATOM 3136 N N . LEU A 1 386 ? -18.226 -3.269 -10.177 1.00 96.00 386 LEU A N 1
ATOM 3137 C CA . LEU A 1 386 ? -19.669 -3.084 -10.360 1.00 96.00 386 LEU A CA 1
ATOM 3138 C C . LEU A 1 386 ? -20.015 -2.715 -11.811 1.00 96.00 386 LEU A C 1
ATOM 3140 O O . LEU A 1 386 ? -21.091 -3.071 -12.290 1.00 96.00 386 LEU A O 1
ATOM 3144 N N . ARG A 1 387 ? -19.098 -2.046 -12.522 1.00 95.81 387 ARG A N 1
ATOM 3145 C CA . ARG A 1 387 ? -19.233 -1.717 -13.948 1.00 95.81 387 ARG A CA 1
ATOM 3146 C C . ARG A 1 387 ? -18.949 -2.908 -14.868 1.00 95.81 387 ARG A C 1
ATOM 3148 O O . ARG A 1 387 ? -19.687 -3.093 -15.833 1.00 95.81 387 ARG A O 1
ATOM 3155 N N . ASP A 1 388 ? -17.919 -3.707 -14.585 1.00 96.44 388 ASP A N 1
ATOM 3156 C CA . ASP A 1 388 ? -17.663 -4.979 -15.276 1.00 96.44 388 ASP A CA 1
ATOM 3157 C C . ASP A 1 388 ? -17.243 -6.100 -14.298 1.00 96.44 388 ASP A C 1
ATOM 3159 O O . ASP A 1 388 ? -16.053 -6.277 -14.005 1.00 96.44 388 ASP A O 1
ATOM 3163 N N . PRO A 1 389 ? -18.206 -6.929 -13.847 1.00 97.00 389 PRO A N 1
ATOM 3164 C CA . PRO A 1 389 ? -17.934 -8.090 -13.003 1.00 97.00 389 PRO A CA 1
ATOM 3165 C C . PRO A 1 389 ? -17.074 -9.177 -13.669 1.00 97.00 389 PRO A C 1
ATOM 3167 O O . PRO A 1 389 ? -16.545 -10.043 -12.967 1.00 97.00 389 PRO A O 1
ATOM 3170 N N . SER A 1 390 ? -16.908 -9.173 -15.001 1.00 96.69 390 SER A N 1
ATOM 3171 C CA . SER A 1 390 ? -16.082 -10.172 -15.696 1.00 96.69 390 SER A CA 1
ATOM 3172 C C . SER A 1 390 ? -14.596 -10.046 -15.339 1.00 96.69 390 SER A C 1
ATOM 3174 O O . SER A 1 390 ? -13.873 -11.046 -15.335 1.00 96.69 390 SER A O 1
ATOM 3176 N N . GLN A 1 391 ? -14.162 -8.857 -14.903 1.00 96.44 391 GLN A N 1
ATOM 3177 C CA . GLN A 1 391 ? -12.806 -8.602 -14.416 1.00 96.44 391 GLN A CA 1
ATOM 3178 C C . GLN A 1 391 ? -12.436 -9.481 -13.207 1.00 96.44 391 GLN A C 1
ATOM 3180 O O . GLN A 1 391 ? -11.283 -9.888 -13.085 1.00 96.44 391 GLN A O 1
ATOM 3185 N N . VAL A 1 392 ? -13.406 -9.888 -12.375 1.00 97.06 392 VAL A N 1
ATOM 3186 C CA . VAL A 1 392 ? -13.174 -10.850 -11.275 1.00 97.06 392 VAL A CA 1
ATOM 3187 C C . VAL A 1 392 ? -12.721 -12.212 -11.806 1.00 97.06 392 VAL A C 1
ATOM 3189 O O . VAL A 1 392 ? -11.878 -12.873 -11.195 1.00 97.06 392 VAL A O 1
ATOM 3192 N N . LYS A 1 393 ? -13.237 -12.632 -12.970 1.00 96.50 393 LYS A N 1
ATOM 3193 C CA . LYS A 1 393 ? -12.781 -13.855 -13.635 1.00 96.50 393 LYS A CA 1
ATOM 3194 C C . LYS A 1 393 ? -11.367 -13.680 -14.187 1.00 96.50 393 LYS A C 1
ATOM 3196 O O . LYS A 1 393 ? -10.557 -14.574 -13.995 1.00 96.50 393 LYS A O 1
ATOM 3201 N N . LEU A 1 394 ? -11.046 -12.533 -14.795 1.00 97.19 394 LEU A N 1
ATOM 3202 C CA . LEU A 1 394 ? -9.704 -12.260 -15.336 1.00 97.19 394 LEU A CA 1
ATOM 3203 C C . LEU A 1 394 ? -8.605 -12.352 -14.265 1.00 97.19 394 LEU A C 1
ATOM 3205 O O . LEU A 1 394 ? -7.563 -12.956 -14.510 1.00 97.19 394 LEU A O 1
ATOM 3209 N N . VAL A 1 395 ? -8.846 -11.807 -13.067 1.00 97.50 395 VAL A N 1
ATOM 3210 C CA . VAL A 1 395 ? -7.890 -11.880 -11.945 1.00 97.50 395 VAL A CA 1
ATOM 3211 C C . VAL A 1 395 ? -7.722 -13.324 -11.449 1.00 97.50 395 VAL A C 1
ATOM 3213 O O . VAL A 1 395 ? -6.599 -13.773 -11.220 1.00 97.50 395 VAL A O 1
ATOM 3216 N N . LYS A 1 396 ? -8.821 -14.085 -11.347 1.00 96.25 396 LYS A N 1
ATOM 3217 C CA . LYS A 1 396 ? -8.797 -15.499 -10.931 1.00 96.25 396 LYS A CA 1
ATOM 3218 C C . LYS A 1 396 ? -8.157 -16.429 -11.960 1.00 96.25 396 LYS A C 1
ATOM 3220 O O . LYS A 1 396 ? -7.403 -17.316 -11.576 1.00 96.25 396 LYS A O 1
ATOM 3225 N N . ASP A 1 397 ? -8.420 -16.219 -13.248 1.00 97.50 397 ASP A N 1
ATOM 3226 C CA . ASP A 1 397 ? -7.802 -16.972 -14.348 1.00 97.50 397 ASP A CA 1
ATOM 3227 C C . ASP A 1 397 ? -6.276 -16.758 -14.384 1.00 97.50 397 ASP A C 1
ATOM 3229 O O . ASP A 1 397 ? -5.536 -17.657 -14.776 1.00 97.50 397 ASP A O 1
ATOM 3233 N N . ALA A 1 398 ? -5.802 -15.592 -13.928 1.00 97.25 398 ALA A N 1
ATOM 3234 C CA . ALA A 1 398 ? -4.385 -15.284 -13.737 1.00 97.25 398 ALA A CA 1
ATOM 3235 C C . ALA A 1 398 ? -3.774 -15.880 -12.446 1.00 97.25 398 ALA A C 1
ATOM 3237 O O . ALA A 1 398 ? -2.584 -15.696 -12.202 1.00 97.25 398 ALA A O 1
ATOM 3238 N N . GLY A 1 399 ? -4.554 -16.579 -11.612 1.00 96.50 399 GLY A N 1
ATOM 3239 C CA . GLY A 1 399 ? -4.082 -17.185 -10.361 1.00 96.50 399 GLY A CA 1
ATOM 3240 C C . GLY A 1 399 ? -3.796 -16.191 -9.227 1.00 96.50 399 GLY A C 1
ATOM 3241 O O . GLY A 1 399 ? -3.075 -16.533 -8.293 1.00 96.50 399 GLY A O 1
ATOM 3242 N N . LEU A 1 400 ? -4.333 -14.970 -9.306 1.00 97.81 400 LEU A N 1
ATOM 3243 C CA . LEU A 1 400 ? -4.122 -13.904 -8.323 1.00 97.81 400 LEU A CA 1
ATOM 3244 C C . LEU A 1 400 ? -5.270 -13.827 -7.306 1.00 97.81 400 LEU A C 1
ATOM 3246 O O . LEU A 1 400 ? -6.437 -14.041 -7.651 1.00 97.81 400 LEU A O 1
ATOM 3250 N N . ILE A 1 401 ? -4.959 -13.430 -6.065 1.00 97.50 401 ILE A N 1
ATOM 3251 C CA . ILE A 1 401 ? -6.009 -13.028 -5.116 1.00 97.50 401 ILE A CA 1
ATOM 3252 C C . ILE A 1 401 ? -6.544 -11.631 -5.451 1.00 97.50 401 ILE A C 1
ATOM 3254 O O . ILE A 1 401 ? -5.916 -10.840 -6.159 1.00 97.50 401 ILE A O 1
ATOM 3258 N N . MET A 1 402 ? -7.728 -11.328 -4.927 1.00 97.69 402 MET A N 1
ATOM 3259 C CA . MET A 1 402 ? -8.474 -10.124 -5.279 1.00 97.69 402 MET A CA 1
ATOM 3260 C C . MET A 1 402 ? -9.213 -9.564 -4.071 1.00 97.69 402 MET A C 1
ATOM 3262 O O . MET A 1 402 ? -10.142 -10.200 -3.569 1.00 97.69 402 MET A O 1
ATOM 3266 N N . PHE A 1 403 ? -8.793 -8.388 -3.623 1.00 98.56 403 PHE A N 1
ATOM 3267 C CA . PHE A 1 403 ? -9.481 -7.566 -2.627 1.00 98.56 403 PHE A CA 1
ATOM 3268 C C . PHE A 1 403 ? -10.216 -6.418 -3.343 1.00 98.56 403 PHE A C 1
ATOM 3270 O O . PHE A 1 403 ? -9.912 -6.120 -4.504 1.00 98.56 403 PHE A O 1
ATOM 3277 N N . CYS A 1 404 ? -11.157 -5.755 -2.669 1.00 98.25 404 CYS A N 1
ATOM 3278 C CA . CYS A 1 404 ? -11.710 -4.486 -3.151 1.00 98.25 404 CYS A CA 1
ATOM 3279 C C . CYS A 1 404 ? -11.963 -3.470 -2.034 1.00 98.25 404 CYS A C 1
ATOM 3281 O O . CYS A 1 404 ? -12.189 -3.848 -0.883 1.00 98.25 404 CYS A O 1
ATOM 3283 N N . TRP A 1 405 ? -11.976 -2.190 -2.408 1.00 97.75 405 TRP A N 1
ATOM 3284 C CA . TRP A 1 405 ? -12.147 -1.028 -1.531 1.00 97.75 405 TRP A CA 1
ATOM 3285 C C . TRP A 1 405 ? -13.008 0.062 -2.199 1.00 97.75 405 TRP A C 1
ATOM 3287 O O . TRP A 1 405 ? -13.177 0.078 -3.420 1.00 97.75 405 TRP A O 1
ATOM 3297 N N . GLY A 1 406 ? -13.513 1.009 -1.403 1.00 94.69 406 GLY A N 1
ATOM 3298 C CA . GLY A 1 406 ? -14.253 2.189 -1.873 1.00 94.69 406 GLY A CA 1
ATOM 3299 C C . GLY A 1 406 ? -15.656 2.312 -1.273 1.00 94.69 406 GLY A C 1
ATOM 3300 O O . GLY A 1 406 ? -16.202 1.343 -0.749 1.00 94.69 406 GLY A O 1
ATOM 3301 N N . ASP A 1 407 ? -16.246 3.510 -1.363 1.00 92.00 407 ASP A N 1
ATOM 3302 C CA . ASP A 1 407 ? -17.538 3.847 -0.734 1.00 92.00 407 ASP A CA 1
ATOM 3303 C C . ASP A 1 407 ? -18.693 2.907 -1.104 1.00 92.00 407 ASP A C 1
ATOM 3305 O O . ASP A 1 407 ? -19.591 2.692 -0.293 1.00 92.00 407 ASP A O 1
ATOM 3309 N N . ASP A 1 408 ? -18.670 2.321 -2.304 1.00 94.12 408 ASP A N 1
ATOM 3310 C CA . ASP A 1 408 ? -19.702 1.394 -2.778 1.00 94.12 408 ASP A CA 1
ATOM 3311 C C . ASP A 1 408 ? -19.784 0.108 -1.928 1.00 94.12 408 ASP A C 1
ATOM 3313 O O . ASP A 1 408 ? -20.825 -0.549 -1.906 1.00 94.12 408 ASP A O 1
ATOM 3317 N N . ASN A 1 409 ? -18.723 -0.229 -1.178 1.00 94.94 409 ASN A N 1
ATOM 3318 C CA . ASN A 1 409 ? -18.724 -1.342 -0.227 1.00 94.94 409 ASN A CA 1
ATOM 3319 C C . ASN A 1 409 ? -19.525 -1.048 1.054 1.00 94.94 409 ASN A C 1
ATOM 3321 O O . ASN A 1 409 ? -19.791 -1.974 1.812 1.00 94.94 409 ASN A O 1
ATOM 3325 N N . ASN A 1 410 ? -19.947 0.193 1.310 1.00 91.75 410 ASN A N 1
ATOM 3326 C CA . ASN A 1 410 ? -20.704 0.566 2.511 1.00 91.75 410 ASN A CA 1
ATOM 3327 C C . ASN A 1 410 ? -22.211 0.239 2.392 1.00 91.75 410 ASN A C 1
ATOM 3329 O O . ASN A 1 410 ? -23.074 1.010 2.813 1.00 91.75 410 ASN A O 1
ATOM 3333 N N . ASP A 1 411 ? -22.532 -0.914 1.800 1.00 93.81 411 ASP A N 1
ATOM 3334 C CA . ASP A 1 411 ? -23.884 -1.457 1.686 1.00 93.81 411 ASP A CA 1
ATOM 3335 C C . ASP A 1 411 ? -23.899 -2.991 1.824 1.00 93.81 411 ASP A C 1
ATOM 3337 O O . ASP A 1 411 ? -23.076 -3.712 1.252 1.00 93.81 411 ASP A O 1
ATOM 3341 N N . LYS A 1 412 ? -24.901 -3.512 2.544 1.00 94.62 412 LYS A N 1
ATOM 3342 C CA . LYS A 1 412 ? -25.037 -4.950 2.828 1.00 94.62 412 LYS A CA 1
ATOM 3343 C C . LYS A 1 412 ? -25.299 -5.790 1.578 1.00 94.62 412 LYS A C 1
ATOM 3345 O O . LYS A 1 412 ? -24.853 -6.939 1.533 1.00 94.62 412 LYS A O 1
ATOM 3350 N N . ALA A 1 413 ? -26.022 -5.273 0.584 1.00 96.06 413 ALA A N 1
ATOM 3351 C CA . ALA A 1 413 ? -26.268 -6.004 -0.655 1.00 96.06 413 ALA A CA 1
ATOM 3352 C C . ALA A 1 413 ? -25.015 -6.010 -1.544 1.00 96.06 413 ALA A C 1
ATOM 3354 O O . ALA A 1 413 ? -24.669 -7.076 -2.059 1.00 96.06 413 ALA A O 1
ATOM 3355 N N . THR A 1 414 ? -24.288 -4.891 -1.646 1.00 96.94 414 THR A N 1
ATOM 3356 C CA . THR A 1 414 ? -23.004 -4.822 -2.364 1.00 96.94 414 THR A CA 1
ATOM 3357 C C . THR A 1 414 ? -21.953 -5.751 -1.753 1.00 96.94 414 THR A C 1
ATOM 3359 O O . THR A 1 414 ? -21.390 -6.571 -2.481 1.00 96.94 414 THR A O 1
ATOM 3362 N N . ILE A 1 415 ? -21.747 -5.734 -0.427 1.00 96.88 415 ILE A N 1
ATOM 3363 C CA . ILE A 1 415 ? -20.820 -6.664 0.254 1.00 96.88 415 ILE A CA 1
ATOM 3364 C C . ILE A 1 415 ? -21.190 -8.118 -0.071 1.00 96.88 415 ILE A C 1
ATOM 3366 O O . ILE A 1 415 ? -20.345 -8.904 -0.505 1.00 96.88 415 ILE A O 1
ATOM 3370 N N . GLN A 1 416 ? -22.466 -8.494 0.080 1.00 96.38 416 GLN A N 1
ATOM 3371 C CA . GLN A 1 416 ? -22.912 -9.853 -0.236 1.00 96.38 416 GLN A CA 1
ATOM 3372 C C . GLN A 1 416 ? -22.756 -10.212 -1.719 1.00 96.38 416 GLN A C 1
ATOM 3374 O O . GLN A 1 416 ? -22.507 -11.375 -2.030 1.00 96.38 416 GLN A O 1
ATOM 3379 N N . TYR A 1 417 ? -22.925 -9.258 -2.634 1.00 97.62 417 TYR A N 1
ATOM 3380 C CA . TYR A 1 417 ? -22.742 -9.462 -4.069 1.00 97.62 417 TYR A CA 1
ATOM 3381 C C . TYR A 1 417 ? -21.268 -9.713 -4.414 1.00 97.62 417 TYR A C 1
ATOM 3383 O O . TYR A 1 417 ? -20.958 -10.720 -5.050 1.00 97.62 417 TYR A O 1
ATOM 3391 N N . LEU A 1 418 ? -20.351 -8.887 -3.907 1.00 97.50 418 LEU A N 1
ATOM 3392 C CA . LEU A 1 418 ? -18.904 -9.034 -4.104 1.00 97.50 418 LEU A CA 1
ATOM 3393 C C . LEU A 1 418 ? -18.381 -10.361 -3.529 1.00 97.50 418 LEU A C 1
ATOM 3395 O O . LEU A 1 418 ? -17.637 -11.086 -4.195 1.00 97.50 418 LEU A O 1
ATOM 3399 N N . LYS A 1 419 ? -18.855 -10.759 -2.340 1.00 96.31 419 LYS A N 1
ATOM 3400 C CA . LYS A 1 419 ? -18.561 -12.087 -1.776 1.00 96.31 419 LYS A CA 1
ATOM 3401 C C . LYS A 1 419 ? -19.130 -13.235 -2.625 1.00 96.31 419 LYS A C 1
ATOM 3403 O O . LYS A 1 419 ? -18.491 -14.276 -2.726 1.00 96.31 419 LYS A O 1
ATOM 3408 N N . LYS A 1 420 ? -20.276 -13.057 -3.301 1.00 96.69 420 LYS A N 1
ATOM 3409 C CA . LYS A 1 420 ? -20.866 -14.056 -4.227 1.00 96.69 420 LYS A CA 1
ATOM 3410 C C . LYS A 1 420 ? -20.165 -14.125 -5.593 1.00 96.69 420 LYS A C 1
ATOM 3412 O O . LYS A 1 420 ? -20.111 -15.206 -6.170 1.00 96.69 420 LYS A O 1
ATOM 3417 N N . LEU A 1 421 ? -19.564 -13.032 -6.078 1.00 96.62 421 LEU A N 1
ATOM 3418 C CA . LEU A 1 421 ? -18.563 -13.071 -7.165 1.00 96.62 421 LEU A CA 1
ATOM 3419 C C . LEU A 1 421 ? -17.268 -13.793 -6.718 1.00 96.62 421 LEU A C 1
ATOM 3421 O O . LEU A 1 421 ? -16.452 -14.245 -7.531 1.00 96.62 421 LEU A O 1
ATOM 3425 N N . GLY A 1 422 ? -17.091 -13.943 -5.403 1.00 95.81 422 GLY A N 1
ATOM 3426 C CA . GLY A 1 422 ? -15.985 -14.644 -4.771 1.00 95.81 422 GLY A CA 1
ATOM 3427 C C . GLY A 1 422 ? -14.709 -13.817 -4.741 1.00 95.81 422 GLY A C 1
ATOM 3428 O O . GLY A 1 422 ? -13.641 -14.371 -4.999 1.00 95.81 422 GLY A O 1
ATOM 3429 N N . LEU A 1 423 ? -14.803 -12.510 -4.486 1.00 97.31 423 LEU A N 1
ATOM 3430 C CA . LEU A 1 423 ? -13.631 -11.742 -4.067 1.00 97.31 423 LEU A CA 1
ATOM 3431 C C . LEU A 1 423 ? -13.078 -12.337 -2.762 1.00 97.31 423 LEU A C 1
ATOM 3433 O O . LEU A 1 423 ? -13.828 -12.857 -1.936 1.00 97.31 423 LEU A O 1
ATOM 3437 N N . HIS A 1 424 ? -11.762 -12.279 -2.584 1.00 98.00 424 HIS A N 1
ATOM 3438 C CA . HIS A 1 424 ? -11.083 -12.918 -1.456 1.00 98.00 424 HIS A CA 1
ATOM 3439 C C . HIS A 1 424 ? -11.268 -12.110 -0.166 1.00 98.00 424 HIS A C 1
ATOM 3441 O O . HIS A 1 424 ? -11.424 -12.700 0.898 1.00 98.00 424 HIS A O 1
ATOM 3447 N N . ALA A 1 425 ? -11.359 -10.781 -0.274 1.00 98.00 425 ALA A N 1
ATOM 3448 C CA . ALA A 1 425 ? -11.743 -9.890 0.816 1.00 98.00 425 ALA A CA 1
ATOM 3449 C C . ALA A 1 425 ? -12.508 -8.655 0.309 1.00 98.00 425 ALA A C 1
ATOM 3451 O O . ALA A 1 425 ? -12.369 -8.258 -0.853 1.00 98.00 425 ALA A O 1
ATOM 3452 N N . VAL A 1 426 ? -13.291 -8.037 1.195 1.00 98.31 426 VAL A N 1
ATOM 3453 C CA . VAL A 1 426 ? -13.986 -6.760 0.969 1.00 98.31 426 VAL A CA 1
ATOM 3454 C C . VAL A 1 426 ? -13.599 -5.801 2.096 1.00 98.31 426 VAL A C 1
ATOM 3456 O O . VAL A 1 426 ? -13.758 -6.145 3.267 1.00 98.31 426 VAL A O 1
ATOM 3459 N N . ILE A 1 427 ? -13.088 -4.618 1.745 1.00 98.50 427 ILE A N 1
ATOM 3460 C CA . ILE A 1 427 ? -12.672 -3.563 2.682 1.00 98.50 427 ILE A CA 1
ATOM 3461 C C . ILE A 1 427 ? -13.789 -2.521 2.790 1.00 98.50 427 ILE A C 1
ATOM 3463 O O . ILE A 1 427 ? -14.175 -1.949 1.767 1.00 98.50 427 ILE A O 1
ATOM 3467 N N . TYR A 1 428 ? -14.321 -2.280 3.992 1.00 97.12 428 TYR A N 1
ATOM 3468 C CA . TYR A 1 428 ? -15.461 -1.374 4.198 1.00 97.12 428 TYR A CA 1
ATOM 3469 C C . TYR A 1 428 ? -15.440 -0.627 5.543 1.00 97.12 428 TYR A C 1
ATOM 3471 O O . TYR A 1 428 ? -14.776 -1.046 6.493 1.00 97.12 428 TYR A O 1
ATOM 3479 N N . ASP A 1 429 ? -16.157 0.503 5.601 1.00 95.00 429 ASP A N 1
ATOM 3480 C CA . ASP A 1 429 ? -16.434 1.246 6.838 1.00 95.00 429 ASP A CA 1
ATOM 3481 C C . ASP A 1 429 ? -17.526 0.524 7.656 1.00 95.00 429 ASP A C 1
ATOM 3483 O O . ASP A 1 429 ? -18.280 -0.278 7.117 1.00 95.00 429 ASP A O 1
ATOM 3487 N N . LYS A 1 430 ? -17.699 0.858 8.940 1.00 91.56 430 LYS A N 1
ATOM 3488 C CA . LYS A 1 430 ? -18.839 0.429 9.776 1.00 91.56 430 LYS A CA 1
ATOM 3489 C C . LYS A 1 430 ? -19.062 -1.094 9.822 1.00 91.56 430 LYS A C 1
ATOM 3491 O O . LYS A 1 430 ? -20.184 -1.583 9.661 1.00 91.56 430 LYS A O 1
ATOM 3496 N N . ILE A 1 431 ? -18.009 -1.873 10.091 1.00 92.69 431 ILE A N 1
ATOM 3497 C CA . ILE A 1 431 ? -18.134 -3.321 10.366 1.00 92.69 431 ILE A CA 1
ATOM 3498 C C . ILE A 1 431 ? -19.124 -3.602 11.513 1.00 92.69 431 ILE A C 1
ATOM 3500 O O . ILE A 1 431 ? -19.797 -4.633 11.505 1.00 92.69 431 ILE A O 1
ATOM 3504 N N . ASP A 1 432 ? -19.291 -2.664 12.447 1.00 91.38 432 ASP A N 1
ATOM 3505 C CA . ASP A 1 432 ? -20.287 -2.713 13.515 1.00 91.38 432 ASP A CA 1
ATOM 3506 C C . ASP A 1 432 ? -21.747 -2.676 13.036 1.00 91.38 432 ASP A C 1
ATOM 3508 O O . ASP A 1 432 ? -22.595 -3.325 13.652 1.00 91.38 432 ASP A O 1
ATOM 3512 N N . GLU A 1 433 ? -22.035 -1.984 11.930 1.00 91.38 433 GLU A N 1
ATOM 3513 C CA . GLU A 1 433 ? -23.369 -1.907 11.319 1.00 91.38 433 GLU A CA 1
ATOM 3514 C C . GLU A 1 433 ? -23.566 -2.948 10.205 1.00 91.38 433 GLU A C 1
ATOM 3516 O O . GLU A 1 433 ? -24.665 -3.503 10.059 1.00 91.38 433 GLU A O 1
ATOM 3521 N N . TYR A 1 434 ? -22.530 -3.199 9.393 1.00 91.81 434 TYR A N 1
ATOM 3522 C CA . TYR A 1 434 ? -22.646 -3.924 8.126 1.00 91.81 434 TYR A CA 1
ATOM 3523 C C . TYR A 1 434 ? -22.305 -5.418 8.177 1.00 91.81 434 TYR A C 1
ATOM 3525 O O . TYR A 1 434 ? -22.878 -6.171 7.382 1.00 91.81 434 TYR A O 1
ATOM 3533 N N . ASN A 1 435 ? -21.469 -5.875 9.115 1.00 89.38 435 ASN A N 1
ATOM 3534 C CA . ASN A 1 435 ? -21.123 -7.295 9.221 1.00 89.38 435 ASN A CA 1
ATOM 3535 C C . ASN A 1 435 ? -22.361 -8.153 9.559 1.00 89.38 435 ASN A C 1
ATOM 3537 O O . ASN A 1 435 ? -23.255 -7.742 10.302 1.00 89.38 435 ASN A O 1
ATOM 3541 N N . ALA A 1 436 ? -22.421 -9.355 8.984 1.00 82.50 436 ALA A N 1
ATOM 3542 C CA . ALA A 1 436 ? -23.522 -10.308 9.130 1.00 82.50 436 ALA A CA 1
ATOM 3543 C C . ALA A 1 436 ? -23.132 -11.591 9.892 1.00 82.50 436 ALA A C 1
ATOM 3545 O O . ALA A 1 436 ? -23.955 -12.497 10.012 1.00 82.50 436 ALA A O 1
ATOM 3546 N N . LYS A 1 437 ? -21.894 -11.696 10.398 1.00 82.88 437 LYS A N 1
ATOM 3547 C CA . LYS A 1 437 ? -21.444 -12.833 11.216 1.00 82.88 437 LYS A CA 1
ATOM 3548 C C . LYS A 1 437 ? -22.181 -12.881 12.559 1.00 82.88 437 LYS A C 1
ATOM 3550 O O . LYS A 1 437 ? -21.982 -12.020 13.411 1.00 82.88 437 LYS A O 1
ATOM 3555 N N . GLU A 1 438 ? -22.963 -13.939 12.775 1.00 77.19 438 GLU A N 1
ATOM 3556 C CA . GLU A 1 438 ? -23.522 -14.274 14.096 1.00 77.19 438 GLU A CA 1
ATOM 3557 C C . GLU A 1 438 ? -22.411 -14.670 15.084 1.00 77.19 438 GLU A C 1
ATOM 3559 O O . GLU A 1 438 ? -22.406 -14.243 16.237 1.00 77.19 438 GLU A O 1
ATOM 3564 N N . VAL A 1 439 ? -21.433 -15.451 14.611 1.00 81.00 439 VAL A N 1
ATOM 3565 C CA . VAL A 1 439 ? -20.234 -15.837 15.363 1.00 81.00 439 VAL A CA 1
ATOM 3566 C C . VAL A 1 439 ? -19.070 -14.961 14.907 1.00 81.00 439 VAL A C 1
ATOM 3568 O O . VAL A 1 439 ? -18.516 -15.158 13.828 1.00 81.00 439 VAL A O 1
ATOM 3571 N N . LYS A 1 440 ? -18.691 -13.990 15.740 1.00 82.38 440 LYS A N 1
ATOM 3572 C CA . LYS A 1 440 ? -17.594 -13.038 15.490 1.00 82.38 440 LYS A CA 1
ATOM 3573 C C . LYS A 1 440 ? -16.196 -13.622 15.768 1.00 82.38 440 LYS A C 1
ATOM 3575 O O . LYS A 1 440 ? -15.326 -12.936 16.288 1.00 82.38 440 LYS A O 1
ATOM 3580 N N . GLU A 1 441 ? -15.988 -14.903 15.488 1.00 81.00 441 GLU A N 1
ATOM 3581 C CA . GLU A 1 441 ? -14.696 -15.562 15.696 1.00 81.00 441 GLU A CA 1
ATOM 3582 C C . GLU A 1 441 ? -13.828 -15.409 14.439 1.00 81.00 441 GLU A C 1
ATOM 3584 O O . GLU A 1 441 ? -14.307 -15.641 13.329 1.00 81.00 441 GLU A O 1
ATOM 3589 N N . SER A 1 442 ? -12.561 -15.010 14.597 1.00 82.94 442 SER A N 1
ATOM 3590 C CA . SER A 1 442 ? -11.633 -14.850 13.467 1.00 82.94 442 SER A CA 1
ATOM 3591 C C . SER A 1 442 ? -11.438 -16.167 12.718 1.00 82.94 442 SER A C 1
ATOM 3593 O O . SER A 1 442 ? -11.132 -17.201 13.326 1.00 82.94 442 SER A O 1
ATOM 3595 N N . ILE A 1 443 ? -11.524 -16.117 11.385 1.00 86.81 443 ILE A N 1
ATOM 3596 C CA . ILE A 1 443 ? -11.237 -17.267 10.519 1.00 86.81 443 ILE A CA 1
ATOM 3597 C C . ILE A 1 443 ? -9.852 -17.867 10.807 1.00 86.81 443 ILE A C 1
ATOM 3599 O O . ILE A 1 443 ? -9.700 -19.084 10.826 1.00 86.81 443 ILE A O 1
ATOM 3603 N N . PHE A 1 444 ? -8.864 -17.044 11.174 1.00 87.31 444 PHE A N 1
ATOM 3604 C CA . PHE A 1 444 ? -7.511 -17.506 11.485 1.00 87.31 444 PHE A CA 1
ATOM 3605 C C . PHE A 1 444 ? -7.432 -18.324 12.792 1.00 87.31 444 PHE A C 1
ATOM 3607 O O . PHE A 1 444 ? -6.555 -19.179 12.920 1.00 87.31 444 PHE A O 1
ATOM 3614 N N . LEU A 1 445 ? -8.371 -18.141 13.736 1.00 84.81 445 LEU A N 1
ATOM 3615 C CA . LEU A 1 445 ? -8.531 -19.034 14.896 1.00 84.81 445 LEU A CA 1
ATOM 3616 C C . LEU A 1 445 ? -9.189 -20.362 14.509 1.00 84.81 445 LEU A C 1
ATOM 3618 O O . LEU A 1 445 ? -8.857 -21.403 15.081 1.00 84.81 445 LEU A O 1
ATOM 3622 N N . VAL A 1 446 ? -10.145 -20.348 13.575 1.00 83.19 446 VAL A N 1
ATOM 3623 C CA . VAL A 1 446 ? -10.762 -21.568 13.028 1.00 83.19 446 VAL A CA 1
ATOM 3624 C C . VAL A 1 446 ? -9.688 -22.403 12.328 1.00 83.19 446 VAL A C 1
ATOM 3626 O O . VAL A 1 446 ? -9.418 -23.513 12.784 1.00 83.19 446 VAL A O 1
ATOM 3629 N N . ASP A 1 447 ? -8.984 -21.815 11.357 1.00 83.69 447 ASP A N 1
ATOM 3630 C CA . ASP A 1 447 ? -7.814 -22.375 10.671 1.00 83.69 447 ASP A CA 1
ATOM 3631 C C . ASP A 1 447 ? -6.810 -23.027 11.630 1.00 83.69 447 ASP A C 1
ATOM 3633 O O . ASP A 1 447 ? -6.507 -24.215 11.506 1.00 83.69 447 ASP A O 1
ATOM 3637 N N . ALA A 1 448 ? -6.304 -22.266 12.610 1.00 82.75 448 ALA A N 1
ATOM 3638 C CA . ALA A 1 448 ? -5.260 -22.744 13.512 1.00 82.75 448 ALA A CA 1
ATOM 3639 C C . ALA A 1 448 ? -5.709 -23.972 14.321 1.00 82.75 448 ALA A C 1
ATOM 3641 O O . ALA A 1 448 ? -4.942 -24.922 14.487 1.00 82.75 448 ALA A O 1
ATOM 3642 N N . ARG A 1 449 ? -6.965 -23.992 14.789 1.00 84.81 449 ARG A N 1
ATOM 3643 C CA . ARG A 1 449 ? -7.529 -25.128 15.536 1.00 84.81 449 ARG A CA 1
ATOM 3644 C C . ARG A 1 449 ? -7.873 -26.311 14.634 1.00 84.81 449 ARG A C 1
ATOM 3646 O O . ARG A 1 449 ? -7.840 -27.442 15.110 1.00 84.81 449 ARG A O 1
ATOM 3653 N N . GLU A 1 450 ? -8.231 -26.088 13.372 1.00 85.12 450 GLU A N 1
ATOM 3654 C CA . GLU A 1 450 ? -8.447 -27.162 12.396 1.00 85.12 450 GLU A CA 1
ATOM 3655 C C . GLU A 1 450 ? -7.129 -27.846 12.042 1.00 85.12 450 GLU A C 1
ATOM 3657 O O . GLU A 1 450 ? -6.991 -29.045 12.277 1.00 85.12 450 GLU A O 1
ATOM 3662 N N . SER A 1 451 ? -6.118 -27.090 11.620 1.00 83.06 451 SER A N 1
ATOM 3663 C CA . SER A 1 451 ? -4.826 -27.668 11.245 1.00 83.06 451 SER A CA 1
ATOM 3664 C C . SER A 1 451 ? -4.068 -28.274 12.436 1.00 83.06 451 SER A C 1
ATOM 3666 O O . SER A 1 451 ? -3.364 -29.269 12.271 1.00 83.06 451 SER A O 1
ATOM 3668 N N . GLN A 1 452 ? -4.288 -27.796 13.669 1.00 83.56 452 GLN A N 1
ATOM 3669 C CA . GLN A 1 452 ? -3.847 -28.512 14.878 1.00 83.56 452 GLN A CA 1
ATOM 3670 C C . GLN A 1 452 ? -4.536 -29.878 15.048 1.00 83.56 452 GLN A C 1
ATOM 3672 O O . GLN A 1 452 ? -3.860 -30.859 15.360 1.00 83.56 452 GLN A O 1
ATOM 3677 N N . LYS A 1 453 ? -5.857 -29.984 14.824 1.00 85.12 453 LYS A N 1
ATOM 3678 C CA . LYS A 1 453 ? -6.578 -31.274 14.878 1.00 85.12 453 LYS A CA 1
ATOM 3679 C C . LYS A 1 453 ? -6.093 -32.232 13.789 1.00 85.12 453 LYS A C 1
ATOM 3681 O O . LYS A 1 453 ? -5.932 -33.416 14.069 1.00 85.12 453 LYS A O 1
ATOM 3686 N N . GLU A 1 454 ? -5.834 -31.733 12.581 1.00 85.12 454 GLU A N 1
ATOM 3687 C CA . GLU A 1 454 ? -5.297 -32.520 11.463 1.00 85.12 454 GLU A CA 1
ATOM 3688 C C . GLU A 1 454 ? -3.905 -33.080 11.787 1.00 85.12 454 GLU A C 1
ATOM 3690 O O . GLU A 1 454 ? -3.680 -34.283 11.652 1.00 85.12 454 GLU A O 1
ATOM 3695 N N . LEU A 1 455 ? -2.995 -32.247 12.307 1.00 84.50 455 LEU A N 1
ATOM 3696 C CA . LEU A 1 455 ? -1.663 -32.675 12.752 1.00 84.50 455 LEU A CA 1
ATOM 3697 C C . LEU A 1 455 ? -1.731 -33.738 13.863 1.00 84.50 455 LEU A C 1
ATOM 3699 O O . LEU A 1 455 ? -1.002 -34.730 13.813 1.00 84.50 455 LEU A O 1
ATOM 3703 N N . ILE A 1 456 ? -2.635 -33.575 14.835 1.00 87.62 456 ILE A N 1
ATOM 3704 C CA . ILE A 1 456 ? -2.870 -34.558 15.906 1.00 87.62 456 ILE A CA 1
ATOM 3705 C C . ILE A 1 456 ? -3.429 -35.874 15.336 1.00 87.62 456 ILE A C 1
ATOM 3707 O O . ILE A 1 456 ? -2.962 -36.955 15.703 1.00 87.62 456 ILE A O 1
ATOM 3711 N N . ALA A 1 457 ? -4.383 -35.815 14.402 1.00 85.44 457 ALA A N 1
ATOM 3712 C CA . ALA A 1 457 ? -4.947 -36.999 13.755 1.00 85.44 457 ALA A CA 1
ATOM 3713 C C . ALA A 1 457 ? -3.894 -37.770 12.934 1.00 85.44 457 ALA A C 1
ATOM 3715 O O . ALA A 1 457 ? -3.806 -38.996 13.040 1.00 85.44 457 ALA A O 1
ATOM 3716 N N . LEU A 1 458 ? -3.052 -37.062 12.173 1.00 84.69 458 LEU A N 1
ATOM 3717 C CA . LEU A 1 458 ? -1.929 -37.634 11.420 1.00 84.69 458 LEU A CA 1
ATOM 3718 C C . LEU A 1 458 ? -0.891 -38.288 12.346 1.00 84.69 458 LEU A C 1
ATOM 3720 O O . LEU A 1 458 ? -0.424 -39.396 12.063 1.00 84.69 458 LEU A O 1
ATOM 3724 N N . ALA A 1 459 ? -0.572 -37.655 13.479 1.00 84.00 459 ALA A N 1
ATOM 3725 C CA . ALA A 1 459 ? 0.317 -38.227 14.489 1.00 84.00 459 ALA A CA 1
ATOM 3726 C C . ALA A 1 459 ? -0.248 -39.529 15.087 1.00 84.00 459 ALA A C 1
ATOM 3728 O O . ALA A 1 459 ? 0.489 -40.507 15.214 1.00 84.00 459 ALA A O 1
ATOM 3729 N N . HIS A 1 460 ? -1.551 -39.590 15.384 1.00 80.19 460 HIS A N 1
ATOM 3730 C CA . HIS A 1 460 ? -2.192 -40.816 15.877 1.00 80.19 460 HIS A CA 1
ATOM 3731 C C . HIS A 1 460 ? -2.260 -41.928 14.821 1.00 80.19 460 HIS A C 1
ATOM 3733 O O . HIS A 1 460 ? -1.962 -43.080 15.139 1.00 80.19 460 HIS A O 1
ATOM 3739 N N . CYS A 1 461 ? -2.571 -41.609 13.560 1.00 73.75 461 CYS A N 1
ATOM 3740 C CA . CYS A 1 461 ? -2.534 -42.591 12.468 1.00 73.75 461 CYS A CA 1
ATOM 3741 C C . CYS A 1 461 ? -1.126 -43.183 12.276 1.00 73.75 461 CYS A C 1
ATOM 3743 O O . CYS A 1 461 ? -0.987 -44.371 11.992 1.00 73.75 461 CYS A O 1
ATOM 3745 N N . SER A 1 462 ? -0.085 -42.377 12.504 1.00 64.12 462 SER A N 1
ATOM 3746 C CA . SER A 1 462 ? 1.324 -42.790 12.409 1.00 64.12 462 SER A CA 1
ATOM 3747 C C . SER A 1 462 ? 1.803 -43.681 13.567 1.00 64.12 462 SER A C 1
ATOM 3749 O O . SER A 1 462 ? 2.916 -44.198 13.513 1.00 64.12 462 SER A O 1
ATOM 3751 N N . GLN A 1 463 ? 0.994 -43.863 14.619 1.00 59.53 463 GLN A N 1
ATOM 3752 C CA . GLN A 1 463 ? 1.334 -44.663 15.805 1.00 59.53 463 GLN A CA 1
ATOM 3753 C C . GLN A 1 463 ? 0.667 -46.047 15.836 1.00 59.53 463 GLN A C 1
ATOM 3755 O O . GLN A 1 463 ? 0.923 -46.820 16.758 1.00 59.53 463 GLN A O 1
ATOM 3760 N N . ILE A 1 464 ? -0.163 -46.390 14.844 1.00 46.84 464 ILE A N 1
ATOM 3761 C CA . ILE A 1 464 ? -0.774 -47.721 14.735 1.00 46.84 464 ILE A CA 1
ATOM 3762 C C . ILE A 1 464 ? 0.311 -48.730 14.310 1.00 46.84 464 ILE A C 1
ATOM 3764 O O . ILE A 1 464 ? 0.841 -48.610 13.203 1.00 46.84 464 ILE A O 1
ATOM 3768 N N . PRO A 1 465 ? 0.652 -49.747 15.129 1.00 45.72 465 PRO A N 1
ATOM 3769 C CA . PRO A 1 465 ? 1.615 -50.762 14.721 1.00 45.72 465 PRO A CA 1
ATOM 3770 C C . PRO A 1 465 ? 1.050 -51.587 13.563 1.00 45.72 465 PRO A C 1
ATOM 3772 O O . PRO A 1 465 ? -0.089 -52.049 13.635 1.00 45.72 465 PRO A O 1
ATOM 3775 N N . GLN A 1 466 ? 1.849 -51.828 12.521 1.00 40.75 466 GLN A N 1
ATOM 3776 C CA . GLN A 1 466 ? 1.474 -52.763 11.459 1.00 40.75 466 GLN A CA 1
ATOM 3777 C C . GLN A 1 466 ? 1.374 -54.184 12.031 1.00 40.75 466 GLN A C 1
ATOM 3779 O O . GLN A 1 466 ? 2.380 -54.871 12.219 1.00 40.75 466 GLN A O 1
ATOM 3784 N N . THR A 1 467 ? 0.152 -54.635 12.311 1.00 38.19 467 THR A N 1
ATOM 3785 C CA . THR A 1 467 ? -0.130 -56.027 12.661 1.00 38.19 467 THR A CA 1
ATOM 3786 C C . THR A 1 467 ? 0.232 -56.926 11.483 1.00 38.19 467 THR A C 1
ATOM 3788 O O . THR A 1 467 ? -0.234 -56.726 10.363 1.00 38.19 467 THR A O 1
ATOM 3791 N N . GLN A 1 468 ? 1.079 -57.924 11.736 1.00 38.19 468 GLN A N 1
ATOM 3792 C CA . GLN A 1 468 ? 1.569 -58.837 10.706 1.00 38.19 468 GLN A CA 1
ATOM 3793 C C . GLN A 1 468 ? 0.417 -59.658 10.109 1.00 38.19 468 GLN A C 1
ATOM 3795 O O . GLN A 1 468 ? -0.081 -60.591 10.738 1.00 38.19 468 GLN A O 1
ATOM 3800 N N . ILE A 1 469 ? 0.021 -59.337 8.875 1.00 36.97 469 ILE A N 1
ATOM 3801 C CA . ILE A 1 469 ? -0.838 -60.203 8.064 1.00 36.97 469 ILE A CA 1
ATOM 3802 C C . ILE A 1 469 ? 0.065 -61.231 7.380 1.00 36.97 469 ILE A C 1
ATOM 3804 O O . ILE A 1 469 ? 0.836 -60.899 6.482 1.00 36.97 469 ILE A O 1
ATOM 3808 N N . SER A 1 470 ? -0.021 -62.484 7.817 1.00 33.59 470 SER A N 1
ATOM 3809 C CA . SER A 1 470 ? 0.719 -63.603 7.239 1.00 33.59 470 SER A CA 1
ATOM 3810 C C . SER A 1 470 ? 0.055 -64.104 5.952 1.00 33.59 470 SER A C 1
ATOM 3812 O O . SER A 1 470 ? -0.974 -64.778 5.980 1.00 33.59 470 SER A O 1
ATOM 3814 N N . THR A 1 471 ? 0.664 -63.811 4.803 1.00 32.34 471 THR A N 1
ATOM 3815 C CA . THR A 1 471 ? 0.313 -64.438 3.521 1.00 32.34 471 THR A CA 1
ATOM 3816 C C . THR A 1 471 ? 1.033 -65.785 3.343 1.00 32.34 471 THR A C 1
ATOM 3818 O O . THR A 1 471 ? 2.212 -65.903 3.681 1.00 32.34 471 THR A O 1
ATOM 3821 N N . PRO A 1 472 ? 0.357 -66.826 2.817 1.00 32.06 472 PRO A N 1
ATOM 3822 C CA . PRO A 1 472 ? 0.986 -68.111 2.517 1.00 32.06 472 PRO A CA 1
ATOM 3823 C C . PRO A 1 472 ? 1.817 -68.070 1.221 1.00 32.06 472 PRO A C 1
ATOM 3825 O O . PRO A 1 472 ? 1.575 -67.263 0.326 1.00 32.06 472 PRO A O 1
ATOM 3828 N N . LEU A 1 473 ? 2.786 -68.985 1.126 1.00 30.06 473 LEU A N 1
ATOM 3829 C CA . LEU A 1 473 ? 3.692 -69.178 -0.016 1.00 30.06 473 LEU A CA 1
ATOM 3830 C C . LEU A 1 473 ? 2.971 -69.479 -1.345 1.00 30.06 473 LEU A C 1
ATOM 3832 O O . LEU A 1 473 ? 2.019 -70.257 -1.355 1.00 30.06 473 LEU A O 1
ATOM 3836 N N . ASN A 1 474 ? 3.556 -69.021 -2.466 1.00 28.44 474 ASN A N 1
ATOM 3837 C CA . ASN A 1 474 ? 3.912 -69.917 -3.583 1.00 28.44 474 ASN A CA 1
ATOM 3838 C C . ASN A 1 474 ? 4.868 -69.290 -4.632 1.00 28.44 474 ASN A C 1
ATOM 3840 O O . ASN A 1 474 ? 4.557 -68.279 -5.250 1.00 28.44 474 ASN A O 1
ATOM 3844 N N . THR A 1 475 ? 5.998 -69.977 -4.851 1.00 28.72 475 THR A N 1
ATOM 3845 C CA . THR A 1 475 ? 6.803 -70.091 -6.096 1.00 28.72 475 THR A CA 1
ATOM 3846 C C . THR A 1 475 ? 7.154 -68.850 -6.942 1.00 28.72 475 THR A C 1
ATOM 3848 O O . THR A 1 475 ? 6.448 -68.496 -7.882 1.00 28.72 475 THR A O 1
ATOM 3851 N N . GLU A 1 476 ? 8.352 -68.316 -6.684 1.00 28.66 476 GLU A N 1
ATOM 3852 C CA . GLU A 1 476 ? 9.474 -68.136 -7.639 1.00 28.66 476 GLU A CA 1
ATOM 3853 C C . GLU A 1 476 ? 9.206 -67.909 -9.150 1.00 28.66 476 GLU A C 1
ATOM 3855 O O . GLU A 1 476 ? 8.802 -68.826 -9.870 1.00 28.66 476 GLU A O 1
ATOM 3860 N N . LYS A 1 477 ? 9.724 -66.787 -9.683 1.00 27.47 477 LYS A N 1
ATOM 3861 C CA . LYS A 1 477 ? 10.996 -66.784 -10.452 1.00 27.47 477 LYS A CA 1
ATOM 3862 C C . LYS A 1 477 ? 11.566 -65.372 -10.658 1.00 27.47 477 LYS A C 1
ATOM 3864 O O . LYS A 1 477 ? 10.826 -64.396 -10.697 1.00 27.47 477 LYS A O 1
ATOM 3869 N N . GLU A 1 478 ? 12.891 -65.280 -10.761 1.00 25.86 478 GLU A N 1
ATOM 3870 C CA . GLU A 1 478 ? 13.673 -64.033 -10.701 1.00 25.86 478 GLU A CA 1
ATOM 3871 C C . GLU A 1 478 ? 14.140 -63.524 -12.078 1.00 25.86 478 GLU A C 1
ATOM 3873 O O . GLU A 1 478 ? 14.304 -64.315 -13.007 1.00 25.86 478 GLU A O 1
ATOM 3878 N N . CYS A 1 479 ? 14.511 -62.237 -12.155 1.00 23.75 479 CYS A N 1
ATOM 3879 C CA . CYS A 1 479 ? 15.881 -61.857 -12.543 1.00 23.75 479 CYS A CA 1
ATOM 3880 C C . CYS A 1 479 ? 16.245 -60.430 -12.059 1.00 23.75 479 CYS A C 1
ATOM 3882 O O . CYS A 1 479 ? 15.379 -59.559 -11.981 1.00 23.75 479 CYS A O 1
ATOM 3884 N N . TYR A 1 480 ? 17.526 -60.205 -11.746 1.00 26.33 480 TYR A N 1
ATOM 3885 C CA . TYR A 1 480 ? 18.146 -58.917 -11.362 1.00 26.33 480 TYR A CA 1
ATOM 3886 C C . TYR A 1 480 ? 18.516 -58.091 -12.634 1.00 26.33 480 TYR A C 1
ATOM 3888 O O . TYR A 1 480 ? 18.261 -58.563 -13.739 1.00 26.33 480 TYR A O 1
ATOM 3896 N N . LEU A 1 481 ? 19.082 -56.869 -12.657 1.00 27.62 481 LEU A N 1
ATOM 3897 C CA . LEU A 1 481 ? 19.928 -56.016 -11.782 1.00 27.62 481 LEU A CA 1
ATOM 3898 C C . LEU A 1 481 ? 19.545 -54.521 -12.010 1.00 27.62 481 LEU A C 1
ATOM 3900 O O . LEU A 1 481 ? 18.883 -54.232 -13.002 1.00 27.62 481 LEU A O 1
ATOM 3904 N N . ASP A 1 482 ? 19.991 -53.486 -11.278 1.00 26.55 482 ASP A N 1
ATOM 3905 C CA . ASP A 1 482 ? 20.569 -53.276 -9.926 1.00 26.55 482 ASP A CA 1
ATOM 3906 C C . ASP A 1 482 ? 20.677 -51.734 -9.682 1.00 26.55 482 ASP A C 1
ATOM 3908 O O . ASP A 1 482 ? 20.529 -50.953 -10.628 1.00 26.55 482 ASP A O 1
ATOM 3912 N N . ARG A 1 483 ? 20.949 -51.261 -8.450 1.00 24.06 483 ARG A N 1
ATOM 3913 C CA . ARG A 1 483 ? 21.406 -49.879 -8.171 1.00 24.06 483 ARG A CA 1
ATOM 3914 C C . ARG A 1 483 ? 22.240 -49.812 -6.870 1.00 24.06 483 ARG A C 1
ATOM 3916 O O . ARG A 1 483 ? 21.708 -50.162 -5.818 1.00 24.06 483 ARG A O 1
ATOM 3923 N N . PRO A 1 484 ? 23.485 -49.293 -6.878 1.00 28.84 484 PRO A N 1
ATOM 3924 C CA . PRO A 1 484 ? 24.346 -49.317 -5.693 1.00 28.84 484 PRO A CA 1
ATOM 3925 C C . PRO A 1 484 ? 23.977 -48.274 -4.619 1.00 28.84 484 PRO A C 1
ATOM 3927 O O . PRO A 1 484 ? 23.730 -47.104 -4.919 1.00 28.84 484 PRO A O 1
ATOM 3930 N N . SER A 1 485 ? 24.037 -48.704 -3.354 1.00 25.16 485 SER A N 1
ATOM 3931 C CA . SER A 1 485 ? 24.112 -47.862 -2.140 1.00 25.16 485 SER A CA 1
ATOM 3932 C C . SER A 1 485 ? 25.580 -47.458 -1.863 1.00 25.16 485 SER A C 1
ATOM 3934 O O . SER A 1 485 ? 26.490 -47.942 -2.533 1.00 25.16 485 SER A O 1
ATOM 3936 N N . THR A 1 486 ? 25.946 -46.605 -0.896 1.00 26.36 486 THR A N 1
ATOM 3937 C CA . THR A 1 486 ? 25.995 -46.866 0.571 1.00 26.36 486 THR A CA 1
ATOM 3938 C C . THR A 1 486 ? 26.413 -45.535 1.250 1.00 26.36 486 THR A C 1
ATOM 3940 O O . THR A 1 486 ? 27.290 -44.869 0.708 1.00 26.36 486 THR A O 1
ATOM 3943 N N . THR A 1 487 ? 25.720 -44.958 2.250 1.00 24.11 487 THR A N 1
ATOM 3944 C CA . THR A 1 487 ? 25.793 -45.208 3.726 1.00 24.11 487 THR A CA 1
ATOM 3945 C C . THR A 1 487 ? 27.237 -45.108 4.281 1.00 24.11 487 THR A C 1
ATOM 3947 O O . THR A 1 487 ? 28.162 -45.566 3.627 1.00 24.11 487 THR A O 1
ATOM 3950 N N . ILE A 1 488 ? 27.582 -44.532 5.444 1.00 26.22 488 ILE A N 1
ATOM 3951 C CA . ILE A 1 488 ? 26.902 -44.172 6.720 1.00 26.22 488 ILE A CA 1
ATOM 3952 C C . ILE A 1 488 ? 27.404 -42.749 7.167 1.00 26.22 488 ILE A C 1
ATOM 3954 O O . ILE A 1 488 ? 27.939 -42.058 6.310 1.00 26.22 488 ILE A O 1
ATOM 3958 N N . SER A 1 489 ? 27.310 -42.167 8.383 1.00 25.33 489 SER A N 1
ATOM 3959 C CA . SER A 1 489 ? 26.848 -42.509 9.757 1.00 25.33 489 SER A CA 1
ATOM 3960 C C . SER A 1 489 ? 26.544 -41.230 10.583 1.00 25.33 489 SER A C 1
ATOM 3962 O O . SER A 1 489 ? 26.893 -40.126 10.181 1.00 25.33 489 SER A O 1
ATOM 3964 N N . PHE A 1 490 ? 25.940 -41.388 11.773 1.00 23.50 490 PHE A N 1
ATOM 3965 C CA . PHE A 1 490 ? 25.843 -40.372 12.843 1.00 23.50 490 PHE A CA 1
ATOM 3966 C C . PHE A 1 490 ? 26.688 -40.775 14.068 1.00 23.50 490 PHE A C 1
ATOM 3968 O O . PHE A 1 490 ? 26.830 -41.967 14.347 1.00 23.50 490 PHE A O 1
ATOM 3975 N N . THR A 1 491 ? 27.128 -39.804 14.877 1.00 23.58 491 THR A N 1
ATOM 3976 C CA . THR A 1 491 ? 27.632 -40.020 16.249 1.00 23.58 491 THR A CA 1
ATOM 3977 C C . THR A 1 491 ? 27.058 -38.988 17.228 1.00 23.58 491 THR A C 1
ATOM 3979 O O . THR A 1 491 ? 26.913 -37.813 16.904 1.00 23.58 491 THR A O 1
ATOM 3982 N N . LYS A 1 492 ? 26.718 -39.432 18.447 1.00 25.95 492 LYS A N 1
ATOM 3983 C CA . LYS A 1 492 ? 26.373 -38.564 19.589 1.00 25.95 492 LYS A CA 1
ATOM 3984 C C . LYS A 1 492 ? 27.622 -38.274 20.422 1.00 25.95 492 LYS A C 1
ATOM 3986 O O . LYS A 1 492 ? 28.486 -39.137 20.530 1.00 25.95 492 LYS A O 1
ATOM 3991 N N . ASN A 1 493 ? 27.633 -37.139 21.119 1.00 24.78 493 ASN A N 1
ATOM 3992 C CA . ASN A 1 493 ? 28.311 -36.999 22.410 1.00 24.78 493 ASN A CA 1
ATOM 3993 C C . ASN A 1 493 ? 27.631 -35.912 23.255 1.00 24.78 493 ASN A C 1
ATOM 3995 O O . ASN A 1 493 ? 26.930 -35.058 22.715 1.00 24.78 493 ASN A O 1
ATOM 3999 N N . SER A 1 494 ? 27.798 -35.975 24.578 1.00 24.20 494 SER A N 1
ATOM 4000 C CA . SER A 1 494 ? 27.081 -35.123 25.537 1.00 24.20 494 SER A CA 1
ATOM 4001 C C . SER A 1 494 ? 27.943 -34.758 26.746 1.00 24.20 494 SER A C 1
ATOM 4003 O O . SER A 1 494 ? 28.386 -35.655 27.456 1.00 24.20 494 SER A O 1
ATOM 4005 N N . ILE A 1 495 ? 28.109 -33.454 26.973 1.00 26.59 495 ILE A N 1
ATOM 4006 C CA . ILE A 1 495 ? 28.605 -32.716 28.155 1.00 26.59 495 ILE A CA 1
ATOM 4007 C C . ILE A 1 495 ? 28.189 -31.251 27.863 1.00 26.59 495 ILE A C 1
ATOM 4009 O O . ILE A 1 495 ? 28.192 -30.856 26.701 1.00 26.59 495 ILE A O 1
ATOM 4013 N N . GLY A 1 496 ? 27.772 -30.395 28.797 1.00 21.98 496 GLY A N 1
ATOM 4014 C CA . GLY A 1 496 ? 27.762 -30.511 30.256 1.00 21.98 496 GLY A CA 1
ATOM 4015 C C . GLY A 1 496 ? 28.514 -29.329 30.875 1.00 21.98 496 GLY A C 1
ATOM 4016 O O . GLY A 1 496 ? 29.709 -29.438 31.124 1.00 21.98 496 GLY A O 1
ATOM 4017 N N . GLY A 1 497 ? 27.838 -28.199 31.093 1.00 24.17 497 GLY A N 1
ATOM 4018 C CA . GLY A 1 497 ? 28.458 -27.003 31.669 1.00 24.17 497 GLY A CA 1
ATOM 4019 C C . GLY A 1 497 ? 27.474 -25.847 31.829 1.00 24.17 497 GLY A C 1
ATOM 4020 O O . GLY A 1 497 ? 26.805 -25.459 30.875 1.00 24.17 497 GLY A O 1
ATOM 4021 N N . GLU A 1 498 ? 27.389 -25.312 33.042 1.00 24.45 498 GLU A N 1
ATOM 4022 C CA . GLU A 1 498 ? 26.649 -24.092 33.370 1.00 24.45 498 GLU A CA 1
ATOM 4023 C C . GLU A 1 498 ? 27.485 -22.855 33.009 1.00 24.45 498 GLU A C 1
ATOM 4025 O O . GLU A 1 498 ? 28.715 -22.899 33.085 1.00 24.45 498 GLU A O 1
ATOM 4030 N N . ASN A 1 499 ? 26.841 -21.719 32.721 1.00 25.94 499 ASN A N 1
ATOM 4031 C CA . ASN A 1 499 ? 27.377 -20.433 33.174 1.00 25.94 499 ASN A CA 1
ATOM 4032 C C . ASN A 1 499 ? 26.320 -19.325 33.216 1.00 25.94 499 ASN A C 1
ATOM 4034 O O . ASN A 1 499 ? 25.379 -19.301 32.425 1.00 25.94 499 ASN A O 1
ATOM 4038 N N . ILE A 1 500 ? 26.508 -18.404 34.159 1.00 24.61 500 ILE A N 1
ATOM 4039 C CA . ILE A 1 500 ? 25.625 -17.268 34.434 1.00 24.61 500 ILE A CA 1
ATOM 4040 C C . ILE A 1 500 ? 26.262 -16.009 33.844 1.00 24.61 500 ILE A C 1
ATOM 4042 O O . ILE A 1 500 ? 27.438 -15.752 34.092 1.00 24.61 500 ILE A O 1
ATOM 4046 N N . TYR A 1 501 ? 25.475 -15.178 33.158 1.00 25.77 501 TYR A N 1
ATOM 4047 C CA . TYR A 1 501 ? 25.856 -13.799 32.842 1.00 25.77 501 TYR A CA 1
ATOM 4048 C C . TYR A 1 501 ? 24.773 -12.814 33.285 1.00 25.77 501 TYR A C 1
ATOM 4050 O O . TYR A 1 501 ? 23.584 -13.125 33.288 1.00 25.77 501 TYR A O 1
ATOM 4058 N N . SER A 1 502 ? 25.217 -11.650 33.757 1.00 22.78 502 SER A N 1
ATOM 4059 C CA . SER A 1 502 ? 24.454 -10.754 34.625 1.00 22.78 502 SER A CA 1
ATOM 4060 C C . SER A 1 502 ? 24.040 -9.449 33.942 1.00 22.78 502 SER A C 1
ATOM 4062 O O . SER A 1 502 ? 24.770 -8.879 33.134 1.00 22.78 502 SER A O 1
ATOM 4064 N N . VAL A 1 503 ? 22.859 -8.950 34.317 1.00 23.50 503 VAL A N 1
ATOM 4065 C CA . VAL A 1 503 ? 22.305 -7.673 33.844 1.00 23.50 503 VAL A CA 1
ATOM 4066 C C . VAL A 1 503 ? 22.969 -6.493 34.577 1.00 23.50 503 VAL A C 1
ATOM 4068 O O . VAL A 1 503 ? 23.003 -6.505 35.811 1.00 23.50 503 VAL A O 1
ATOM 4071 N N . PRO A 1 504 ? 23.449 -5.443 33.880 1.00 23.94 504 PRO A N 1
ATOM 4072 C CA . PRO A 1 504 ? 23.927 -4.218 34.520 1.00 23.94 504 PRO A CA 1
ATOM 4073 C C . PRO A 1 504 ? 22.759 -3.287 34.890 1.00 23.94 504 PRO A C 1
ATOM 4075 O O . PRO A 1 504 ? 22.141 -2.670 34.024 1.00 23.94 504 PRO A O 1
ATOM 4078 N N . THR A 1 505 ? 22.470 -3.131 36.184 1.00 21.67 505 THR A N 1
ATOM 4079 C CA . THR A 1 505 ? 21.451 -2.177 36.661 1.00 21.67 505 THR A CA 1
ATOM 4080 C C . THR A 1 505 ? 21.969 -0.736 36.610 1.00 21.67 505 THR A C 1
ATOM 4082 O O . THR A 1 505 ? 22.685 -0.293 37.512 1.00 21.67 505 THR A O 1
ATOM 4085 N N . LEU A 1 506 ? 21.567 0.028 35.593 1.00 22.14 506 LEU A N 1
ATOM 4086 C CA . LEU A 1 506 ? 21.827 1.468 35.517 1.00 22.14 506 LEU A CA 1
ATOM 4087 C C . LEU A 1 506 ? 20.818 2.255 36.369 1.00 22.14 506 LEU A C 1
ATOM 4089 O O . LEU A 1 506 ? 19.620 2.258 36.099 1.00 22.14 506 LEU A O 1
ATOM 4093 N N . LYS A 1 507 ? 21.312 2.949 37.401 1.00 20.95 507 LYS A N 1
ATOM 4094 C CA . LYS A 1 507 ? 20.540 3.946 38.156 1.00 20.95 507 LYS A CA 1
ATOM 4095 C C . LYS A 1 507 ? 20.704 5.313 37.497 1.00 20.95 507 LYS A C 1
ATOM 4097 O O . LYS A 1 507 ? 21.825 5.809 37.424 1.00 20.95 507 LYS A O 1
ATOM 4102 N N . ILE A 1 508 ? 19.599 5.943 37.109 1.00 23.78 508 ILE A N 1
ATOM 4103 C CA . ILE A 1 508 ? 19.557 7.362 36.729 1.00 23.78 508 ILE A CA 1
ATOM 4104 C C . ILE A 1 508 ? 18.886 8.139 37.868 1.00 23.78 508 ILE A C 1
ATOM 4106 O O . ILE A 1 508 ? 17.905 7.683 38.453 1.00 23.78 508 ILE A O 1
ATOM 4110 N N . SER A 1 509 ? 19.461 9.282 38.237 1.00 21.52 509 SER A N 1
ATOM 4111 C CA . SER A 1 509 ? 18.971 10.146 39.314 1.00 21.52 509 SER A CA 1
ATOM 4112 C C . SER A 1 509 ? 17.938 11.146 38.805 1.00 21.52 509 SER A C 1
ATOM 4114 O O . SER A 1 509 ? 18.198 11.837 37.822 1.00 21.52 509 SER A O 1
ATOM 4116 N N . ALA A 1 510 ? 16.824 11.299 39.518 1.00 24.55 510 ALA A N 1
ATOM 4117 C CA . ALA A 1 510 ? 15.858 12.358 39.248 1.00 24.55 510 ALA A CA 1
ATOM 4118 C C . ALA A 1 510 ? 16.397 13.746 39.653 1.00 24.55 510 ALA A C 1
ATOM 4120 O O . ALA A 1 510 ? 16.882 13.918 40.771 1.00 24.55 510 ALA A O 1
ATOM 4121 N N . ASN A 1 511 ? 16.267 14.726 38.755 1.00 24.09 511 ASN A N 1
ATOM 4122 C CA . ASN A 1 511 ? 16.116 16.158 39.044 1.00 24.09 511 ASN A CA 1
ATOM 4123 C C . ASN A 1 511 ? 15.617 16.872 37.771 1.00 24.09 511 ASN A C 1
ATOM 4125 O O . ASN A 1 511 ? 15.961 16.461 36.665 1.00 24.09 511 ASN A O 1
ATOM 4129 N N . CYS A 1 512 ? 14.778 17.899 37.920 1.00 25.73 512 CYS A N 1
ATOM 4130 C CA . CYS A 1 512 ? 13.909 18.395 36.842 1.00 25.73 512 CYS A CA 1
ATOM 4131 C C . CYS A 1 512 ? 14.444 19.654 36.130 1.00 25.73 512 CYS A C 1
ATOM 4133 O O . CYS A 1 512 ? 14.908 20.570 36.803 1.00 25.73 512 CYS A O 1
ATOM 4135 N N . GLU A 1 513 ? 14.236 19.769 34.808 1.00 27.72 513 GLU A N 1
ATOM 4136 C CA . GLU A 1 513 ? 14.336 21.036 34.039 1.00 27.72 513 GLU A CA 1
ATOM 4137 C C . GLU A 1 513 ? 13.210 21.219 32.975 1.00 27.72 513 GLU A C 1
ATOM 4139 O O . GLU A 1 513 ? 13.330 22.058 32.085 1.00 27.72 513 GLU A O 1
ATOM 4144 N N . GLU A 1 514 ? 12.065 20.526 33.099 1.00 30.84 514 GLU A N 1
ATOM 4145 C CA . GLU A 1 514 ? 10.955 20.474 32.105 1.00 30.84 514 GLU A CA 1
ATOM 4146 C C . GLU A 1 514 ? 10.365 21.831 31.634 1.00 30.84 514 GLU A C 1
ATOM 4148 O O . GLU A 1 514 ? 9.618 21.887 30.660 1.00 30.84 514 GLU A O 1
ATOM 4153 N N . ASN A 1 515 ? 10.664 22.949 32.305 1.00 29.48 515 ASN A N 1
ATOM 4154 C CA . ASN A 1 515 ? 10.046 24.255 32.029 1.00 29.48 515 ASN A CA 1
ATOM 4155 C C . ASN A 1 515 ? 10.735 25.094 30.928 1.00 29.48 515 ASN A C 1
ATOM 4157 O O . ASN A 1 515 ? 10.238 26.174 30.595 1.00 29.48 515 ASN A O 1
ATOM 4161 N N . LYS A 1 516 ? 11.869 24.652 30.362 1.00 29.00 516 LYS A N 1
ATOM 4162 C CA . LYS A 1 516 ? 12.570 25.401 29.294 1.00 29.00 516 LYS A CA 1
ATOM 4163 C C . LYS A 1 516 ? 12.113 25.010 27.888 1.00 29.00 516 LYS A C 1
ATOM 4165 O O . LYS A 1 516 ? 11.682 25.886 27.144 1.00 29.00 516 LYS A O 1
ATOM 4170 N N . GLU A 1 517 ? 12.141 23.722 27.552 1.00 34.03 517 GLU A N 1
ATOM 4171 C CA . GLU A 1 517 ? 11.907 23.211 26.186 1.00 34.03 517 GLU A CA 1
ATOM 4172 C C . GLU A 1 517 ? 10.513 23.576 25.635 1.00 34.03 517 GLU A C 1
ATOM 4174 O O . GLU A 1 517 ? 10.364 23.923 24.464 1.00 34.03 517 GLU A O 1
ATOM 4179 N N . ILE A 1 518 ? 9.490 23.628 26.498 1.00 36.03 518 ILE A N 1
ATOM 4180 C CA . ILE A 1 518 ? 8.112 24.021 26.136 1.00 36.03 518 ILE A CA 1
ATOM 4181 C C . ILE A 1 518 ? 8.052 25.448 25.537 1.00 36.03 518 ILE A C 1
ATOM 4183 O O . ILE A 1 518 ? 7.249 25.724 24.639 1.00 36.03 518 ILE A O 1
ATOM 4187 N N . ASN A 1 519 ? 8.940 26.350 25.976 1.00 31.55 519 ASN A N 1
ATOM 4188 C CA . ASN A 1 519 ? 9.059 27.724 25.463 1.00 31.55 519 ASN A CA 1
ATOM 4189 C C . ASN A 1 519 ? 9.878 27.829 24.160 1.00 31.55 519 ASN A C 1
ATOM 4191 O O . ASN A 1 519 ? 10.038 28.930 23.623 1.00 31.55 519 ASN A O 1
ATOM 4195 N N . GLU A 1 520 ? 10.419 26.718 23.659 1.00 37.94 520 GLU A N 1
ATOM 4196 C CA . GLU A 1 520 ? 11.108 26.632 22.366 1.00 37.94 520 GLU A CA 1
ATOM 4197 C C . GLU A 1 520 ? 10.231 25.901 21.342 1.00 37.94 520 GLU A C 1
ATOM 4199 O O . GLU A 1 520 ? 10.018 26.430 20.256 1.00 37.94 520 GLU A O 1
ATOM 4204 N N . ILE A 1 521 ? 9.549 24.816 21.733 1.00 40.69 521 ILE A N 1
ATOM 4205 C CA . ILE A 1 521 ? 8.541 24.130 20.897 1.00 40.69 521 ILE A CA 1
ATOM 4206 C C . ILE A 1 521 ? 7.452 25.105 20.403 1.00 40.69 521 ILE A C 1
ATOM 4208 O O . ILE A 1 521 ? 7.092 25.115 19.225 1.00 40.69 521 ILE A O 1
ATOM 4212 N N . THR A 1 522 ? 6.947 25.983 21.277 1.00 38.59 522 THR A N 1
ATOM 4213 C CA . THR A 1 522 ? 5.957 27.016 20.902 1.00 38.59 522 THR A CA 1
ATOM 4214 C C . THR A 1 522 ? 6.538 28.119 20.004 1.00 38.59 522 THR A C 1
ATOM 4216 O O . THR A 1 522 ? 5.819 28.687 19.172 1.00 38.59 522 THR A O 1
ATOM 4219 N N . LYS A 1 523 ? 7.847 28.399 20.093 1.00 41.50 523 LYS A N 1
ATOM 4220 C CA . LYS A 1 523 ? 8.534 29.283 19.139 1.00 41.50 523 LYS A CA 1
ATOM 4221 C C . LYS A 1 523 ? 8.680 28.627 17.774 1.00 41.50 523 LYS A C 1
ATOM 4223 O O . LYS A 1 523 ? 8.433 29.318 16.794 1.00 41.50 523 LYS A O 1
ATOM 4228 N N . ASP A 1 524 ? 9.004 27.343 17.677 1.00 45.50 524 ASP A N 1
ATOM 4229 C CA . ASP A 1 524 ? 9.198 26.670 16.385 1.00 45.50 524 ASP A CA 1
ATOM 4230 C C . ASP A 1 524 ? 7.930 26.684 15.520 1.00 45.50 524 ASP A C 1
ATOM 4232 O O . ASP A 1 524 ? 7.984 27.081 14.351 1.00 45.50 524 ASP A O 1
ATOM 4236 N N . PHE A 1 525 ? 6.767 26.369 16.104 1.00 39.38 525 PHE A N 1
ATOM 4237 C CA . PHE A 1 525 ? 5.484 26.456 15.393 1.00 39.38 525 PHE A CA 1
ATOM 4238 C C . PHE A 1 525 ? 5.170 27.889 14.922 1.00 39.38 525 PHE A C 1
ATOM 4240 O O . PHE A 1 525 ? 4.754 28.089 13.777 1.00 39.38 525 PHE A O 1
ATOM 4247 N N . SER A 1 526 ? 5.414 28.910 15.756 1.00 40.06 526 SER A N 1
ATOM 4248 C CA . SER A 1 526 ? 5.228 30.313 15.336 1.00 40.06 526 SER A CA 1
ATOM 4249 C C . SER A 1 526 ? 6.283 30.794 14.330 1.00 40.06 526 SER A C 1
ATOM 4251 O O . SER A 1 526 ? 5.980 31.623 13.473 1.00 40.06 526 SER A O 1
ATOM 4253 N N . THR A 1 527 ? 7.501 30.256 14.378 1.00 36.56 527 THR A N 1
ATOM 4254 C CA . THR A 1 527 ? 8.602 30.623 13.478 1.00 36.56 527 THR A CA 1
ATOM 4255 C C . THR A 1 527 ? 8.354 30.069 12.079 1.00 36.56 527 THR A C 1
ATOM 4257 O O . THR A 1 527 ? 8.459 30.831 11.122 1.00 36.56 527 THR A O 1
ATOM 4260 N N . CYS A 1 528 ? 7.882 28.821 11.957 1.00 34.16 528 CYS A N 1
ATOM 4261 C CA . CYS A 1 528 ? 7.385 28.288 10.684 1.00 34.16 528 CYS A CA 1
ATOM 4262 C C . CYS A 1 528 ? 6.275 29.176 10.097 1.00 34.16 528 CYS A C 1
ATOM 4264 O O . CYS A 1 528 ? 6.378 29.614 8.951 1.00 34.16 528 CYS A O 1
ATOM 4266 N N . ALA A 1 529 ? 5.247 29.514 10.886 1.00 34.06 529 ALA A N 1
ATOM 4267 C CA . ALA A 1 529 ? 4.144 30.364 10.424 1.00 34.06 529 ALA A CA 1
ATOM 4268 C C . ALA A 1 529 ? 4.619 31.752 9.935 1.00 34.06 529 ALA A C 1
ATOM 4270 O O . ALA A 1 529 ? 4.175 32.237 8.890 1.00 34.06 529 ALA A O 1
ATOM 4271 N N . ASN A 1 530 ? 5.568 32.370 10.645 1.00 30.48 530 ASN A N 1
ATOM 4272 C CA . ASN A 1 530 ? 6.149 33.663 10.273 1.00 30.48 530 ASN A CA 1
ATOM 4273 C C . ASN A 1 530 ? 7.015 33.603 8.999 1.00 30.48 530 ASN A C 1
ATOM 4275 O O . ASN A 1 530 ? 7.118 34.608 8.291 1.00 30.48 530 ASN A O 1
ATOM 4279 N N . THR A 1 531 ? 7.616 32.457 8.666 1.00 33.66 531 THR A N 1
ATOM 4280 C CA . THR A 1 531 ? 8.395 32.296 7.426 1.00 33.66 531 THR A CA 1
ATOM 4281 C C . THR A 1 531 ? 7.500 32.301 6.184 1.00 33.66 531 THR A C 1
ATOM 4283 O O . THR A 1 531 ? 7.846 32.944 5.194 1.00 33.66 531 THR A O 1
ATOM 4286 N N . PHE A 1 532 ? 6.325 31.664 6.232 1.00 35.16 532 PHE A N 1
ATOM 4287 C CA . PHE A 1 532 ? 5.410 31.605 5.082 1.00 35.16 532 PHE A CA 1
ATOM 4288 C C . PHE A 1 532 ? 4.543 32.866 4.913 1.00 35.16 532 PHE A C 1
ATOM 4290 O O . PHE A 1 532 ? 4.256 33.267 3.785 1.00 35.16 532 PHE A O 1
ATOM 4297 N N . GLY A 1 533 ? 4.176 33.549 6.005 1.00 29.86 533 GLY A N 1
ATOM 4298 C CA . GLY A 1 533 ? 3.287 34.722 5.951 1.00 29.86 533 GLY A CA 1
ATOM 4299 C C . GLY A 1 533 ? 3.836 35.951 5.204 1.00 29.86 533 GLY A C 1
ATOM 4300 O O . GLY A 1 533 ? 3.061 36.811 4.789 1.00 29.86 533 GLY A O 1
ATOM 4301 N N . ASN A 1 534 ? 5.154 36.049 4.997 1.00 27.55 534 ASN A N 1
ATOM 4302 C CA . ASN A 1 534 ? 5.802 37.255 4.459 1.00 27.55 534 ASN A CA 1
ATOM 4303 C C . ASN A 1 534 ? 5.874 37.341 2.919 1.00 27.55 534 ASN A C 1
ATOM 4305 O O . ASN A 1 534 ? 6.299 38.366 2.389 1.00 27.55 534 ASN A O 1
ATOM 4309 N N . LEU A 1 535 ? 5.424 36.320 2.180 1.00 28.58 535 LEU A N 1
ATOM 4310 C CA . LEU A 1 535 ? 5.368 36.354 0.706 1.00 28.58 535 LEU A CA 1
ATOM 4311 C C . LEU A 1 535 ? 4.111 37.048 0.139 1.00 28.58 535 LEU A C 1
ATOM 4313 O O . LEU A 1 535 ? 4.043 37.312 -1.059 1.00 28.58 535 LEU A O 1
ATOM 4317 N N . ALA A 1 536 ? 3.132 37.390 0.982 1.00 28.28 536 ALA A N 1
ATOM 4318 C CA . ALA A 1 536 ? 1.822 37.906 0.568 1.00 28.28 536 ALA A CA 1
ATOM 4319 C C . ALA A 1 536 ? 1.680 39.448 0.615 1.00 28.28 536 ALA A C 1
ATOM 4321 O O . ALA A 1 536 ? 0.565 39.959 0.733 1.00 28.28 536 ALA A O 1
ATOM 4322 N N . ALA A 1 537 ? 2.780 40.213 0.548 1.00 28.27 537 ALA A N 1
ATOM 4323 C CA . ALA A 1 537 ? 2.736 41.665 0.770 1.00 28.27 537 ALA A CA 1
ATOM 4324 C C . ALA A 1 537 ? 3.748 42.502 -0.047 1.00 28.27 537 ALA A C 1
ATOM 4326 O O . ALA A 1 537 ? 4.609 43.147 0.543 1.00 28.27 537 ALA A O 1
ATOM 4327 N N . ASN A 1 538 ? 3.621 42.562 -1.386 1.00 27.58 538 ASN A N 1
ATOM 4328 C CA . ASN A 1 538 ? 4.046 43.736 -2.186 1.00 27.58 538 ASN A CA 1
ATOM 4329 C C . ASN A 1 538 ? 3.573 43.691 -3.661 1.00 27.58 538 ASN A C 1
ATOM 4331 O O . ASN A 1 538 ? 4.361 43.451 -4.573 1.00 27.58 538 ASN A O 1
ATOM 4335 N N . THR A 1 539 ? 2.291 43.986 -3.920 1.00 27.14 539 THR A N 1
ATOM 4336 C CA . THR A 1 539 ? 1.771 44.056 -5.305 1.00 27.14 539 THR A CA 1
ATOM 4337 C C . THR A 1 539 ? 0.735 45.168 -5.506 1.00 27.14 539 THR A C 1
ATOM 4339 O O . THR A 1 539 ? -0.466 44.910 -5.569 1.00 27.14 539 THR A O 1
ATOM 4342 N N . LYS A 1 540 ? 1.182 46.428 -5.641 1.00 24.77 540 LYS A N 1
ATOM 4343 C CA . LYS A 1 540 ? 0.359 47.516 -6.211 1.00 24.77 540 LYS A CA 1
ATOM 4344 C C . LYS A 1 540 ? 1.166 48.461 -7.109 1.00 24.77 540 LYS A C 1
ATOM 4346 O O . LYS A 1 540 ? 2.115 49.088 -6.664 1.00 24.77 540 LYS A O 1
ATOM 4351 N N . ASN A 1 541 ? 0.668 48.607 -8.337 1.00 24.48 541 ASN A N 1
ATOM 4352 C CA . ASN A 1 541 ? 0.831 49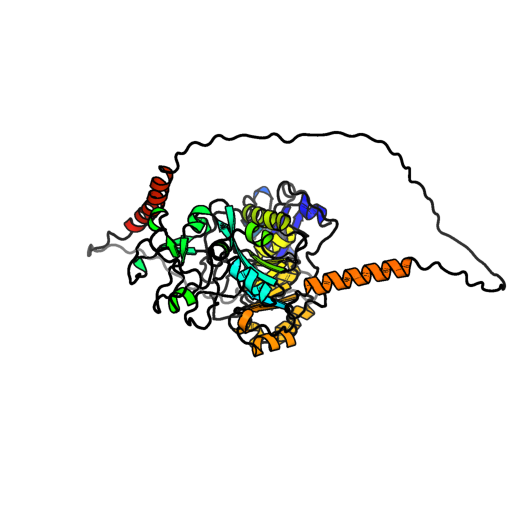.736 -9.258 1.00 24.48 541 ASN A CA 1
ATOM 4353 C C . ASN A 1 541 ? 2.255 50.207 -9.619 1.00 24.48 541 ASN A C 1
ATOM 4355 O O . ASN A 1 541 ? 2.751 51.185 -9.066 1.00 24.48 541 ASN A O 1
ATOM 4359 N N . VAL A 1 542 ? 2.777 49.686 -10.735 1.00 24.05 542 VAL A N 1
ATOM 4360 C CA . VAL A 1 542 ? 3.379 50.546 -11.771 1.00 24.05 542 VAL A CA 1
ATOM 4361 C C . VAL A 1 542 ? 2.754 50.176 -13.115 1.00 24.05 542 VAL A C 1
ATOM 4363 O O . VAL A 1 542 ? 2.750 49.009 -13.498 1.00 24.05 542 VAL A O 1
ATOM 4366 N N . SER A 1 543 ? 2.222 51.164 -13.829 1.00 23.48 543 SER A N 1
ATOM 4367 C CA . SER A 1 543 ? 1.741 51.028 -15.205 1.00 23.48 543 SER A CA 1
ATOM 4368 C C . SER A 1 543 ? 2.414 52.069 -16.107 1.00 23.48 543 SER A C 1
ATOM 4370 O O . SER A 1 543 ? 2.731 53.169 -15.664 1.00 23.48 543 SER A O 1
ATOM 4372 N N . ASN A 1 544 ? 2.589 51.708 -17.383 1.00 23.27 544 ASN A N 1
ATOM 4373 C CA . ASN A 1 544 ? 3.040 52.548 -18.505 1.00 23.27 544 ASN A CA 1
ATOM 4374 C C . ASN A 1 544 ? 4.503 53.054 -18.517 1.00 23.27 544 ASN A C 1
ATOM 4376 O O . ASN A 1 544 ? 4.784 54.189 -18.144 1.00 23.27 544 ASN A O 1
ATOM 4380 N N . LEU A 1 545 ? 5.386 52.276 -19.159 1.00 23.92 545 LEU A N 1
ATOM 4381 C CA . LEU A 1 545 ? 6.437 52.783 -20.067 1.00 23.92 545 LEU A CA 1
ATOM 4382 C C . LEU A 1 545 ? 6.806 51.647 -21.056 1.00 23.92 545 LEU A C 1
ATOM 4384 O O . LEU A 1 545 ? 7.435 50.675 -20.664 1.00 23.92 545 LEU A O 1
ATOM 4388 N N . ILE A 1 546 ? 6.152 51.518 -22.216 1.00 23.59 546 ILE A N 1
ATOM 4389 C CA . ILE A 1 546 ? 6.367 52.229 -23.499 1.00 23.59 546 ILE A CA 1
ATOM 4390 C C . ILE A 1 546 ? 7.624 51.763 -24.280 1.00 23.59 546 ILE A C 1
ATOM 4392 O O . ILE A 1 546 ? 8.708 52.303 -24.116 1.00 23.59 546 ILE A O 1
ATOM 4396 N N . CYS A 1 547 ? 7.356 50.860 -25.239 1.00 23.00 547 CYS A N 1
ATOM 4397 C CA . CYS A 1 547 ? 7.908 50.754 -26.607 1.00 23.00 547 CYS A CA 1
ATOM 4398 C C . CYS A 1 547 ? 9.373 50.316 -26.878 1.00 23.00 547 CYS A C 1
ATOM 4400 O O . CYS A 1 547 ? 10.325 50.863 -26.336 1.00 23.00 547 CYS A O 1
ATOM 4402 N N . GLY A 1 548 ? 9.523 49.435 -27.884 1.00 23.75 548 GLY A N 1
ATOM 4403 C CA . GLY A 1 548 ? 10.785 49.067 -28.551 1.00 23.75 548 GLY A CA 1
ATOM 4404 C C . GLY A 1 548 ? 11.339 47.695 -28.126 1.00 23.75 548 GLY A C 1
ATOM 4405 O O . GLY A 1 548 ? 11.468 47.442 -26.938 1.00 23.75 548 GLY A O 1
ATOM 4406 N N . GLN A 1 549 ? 11.691 46.764 -29.022 1.00 23.83 549 GLN A N 1
ATOM 4407 C CA . GLN A 1 549 ? 11.565 46.734 -30.489 1.00 23.83 549 GLN A CA 1
ATOM 4408 C C . GLN A 1 549 ? 11.424 45.269 -30.974 1.00 23.83 549 GLN A C 1
ATOM 4410 O O . GLN A 1 549 ? 11.678 44.343 -30.210 1.00 23.83 549 GLN A O 1
ATOM 4415 N N . SER A 1 550 ? 10.993 45.049 -32.222 1.00 22.70 550 SER A N 1
ATOM 4416 C CA . SER A 1 550 ? 10.743 43.707 -32.782 1.00 22.70 550 SER A CA 1
ATOM 4417 C C . SER A 1 550 ? 11.908 43.189 -33.632 1.00 22.70 550 SER A C 1
ATOM 4419 O O . SER A 1 550 ? 12.401 43.913 -34.497 1.00 22.70 550 SER A O 1
ATOM 4421 N N . THR A 1 551 ? 12.247 41.909 -33.465 1.00 24.20 551 THR A N 1
ATOM 4422 C CA . THR A 1 551 ? 12.959 41.086 -34.457 1.00 24.20 551 THR A CA 1
ATOM 4423 C C . THR A 1 551 ? 12.346 39.687 -34.489 1.00 24.20 551 THR A C 1
ATOM 4425 O O . THR A 1 551 ? 12.624 38.853 -33.631 1.00 24.20 551 THR A O 1
ATOM 4428 N N . ALA A 1 552 ? 11.494 39.431 -35.482 1.00 23.23 552 ALA A N 1
ATOM 4429 C CA . ALA A 1 552 ? 10.919 38.112 -35.738 1.00 23.23 552 ALA A CA 1
ATOM 4430 C C . ALA A 1 552 ? 11.861 37.244 -36.589 1.00 23.23 552 ALA A C 1
ATOM 4432 O O . ALA A 1 552 ? 12.572 37.765 -37.450 1.00 23.23 552 ALA A O 1
ATOM 4433 N N . LEU A 1 553 ? 11.794 35.920 -36.418 1.00 24.22 553 LEU A N 1
ATOM 4434 C CA . LEU A 1 553 ? 12.330 34.953 -37.376 1.00 24.22 553 LEU A CA 1
ATOM 4435 C C . LEU A 1 553 ? 11.369 33.762 -37.511 1.00 24.22 553 LEU A C 1
ATOM 4437 O O . LEU A 1 553 ? 11.254 32.938 -36.614 1.00 24.22 553 LEU A O 1
ATOM 4441 N N . SER A 1 554 ? 10.660 33.769 -38.641 1.00 24.05 554 SER A N 1
ATOM 4442 C CA . SER A 1 554 ? 9.789 32.739 -39.231 1.00 24.05 554 SER A CA 1
ATOM 4443 C C . SER A 1 554 ? 9.665 31.379 -38.527 1.00 24.05 554 SER A C 1
ATOM 4445 O O . SER A 1 554 ? 10.590 30.564 -38.560 1.00 24.05 554 SER A O 1
ATOM 4447 N N . GLU A 1 555 ? 8.445 31.070 -38.089 1.00 23.92 555 GLU A N 1
ATOM 4448 C CA . GLU A 1 555 ? 7.939 29.695 -38.064 1.00 23.92 555 GLU A CA 1
ATOM 4449 C C . GLU A 1 555 ? 7.894 29.128 -39.497 1.00 23.92 555 GLU A C 1
ATOM 4451 O O . GLU A 1 555 ? 7.594 29.852 -40.450 1.00 23.92 555 GLU A O 1
ATOM 4456 N N . ILE A 1 556 ? 8.138 27.825 -39.650 1.00 24.06 556 ILE A N 1
ATOM 4457 C CA . ILE A 1 556 ? 7.790 27.066 -40.858 1.00 24.06 556 ILE A CA 1
ATOM 4458 C C . ILE A 1 556 ? 7.017 25.834 -40.394 1.00 24.06 556 ILE A C 1
ATOM 4460 O O . ILE A 1 556 ? 7.597 24.918 -39.814 1.00 24.06 556 ILE A O 1
ATOM 4464 N N . TYR A 1 557 ? 5.708 25.823 -40.645 1.00 24.36 557 TYR A N 1
ATOM 4465 C CA . TYR A 1 557 ? 4.889 24.626 -40.475 1.00 24.36 557 TYR A CA 1
ATOM 4466 C C . TYR A 1 557 ? 5.217 23.614 -41.578 1.00 24.36 557 TYR A C 1
ATOM 4468 O O . TYR A 1 557 ? 5.223 23.951 -42.762 1.00 24.36 557 TYR A O 1
ATOM 4476 N N . GLY A 1 558 ? 5.445 22.369 -41.172 1.00 25.12 558 GLY A N 1
ATOM 4477 C CA . GLY A 1 558 ? 5.512 21.204 -42.043 1.00 25.12 558 GLY A CA 1
ATOM 4478 C C . GLY A 1 558 ? 4.839 20.039 -41.332 1.00 25.12 558 GLY A C 1
ATOM 4479 O O . GLY A 1 558 ? 5.434 19.443 -40.440 1.00 25.12 558 GLY A O 1
ATOM 4480 N N . GLU A 1 559 ? 3.586 19.763 -41.685 1.00 28.19 559 GLU A N 1
ATOM 4481 C CA . GLU A 1 559 ? 2.858 18.594 -41.190 1.00 28.19 559 GLU A CA 1
ATOM 4482 C C . GLU A 1 559 ? 3.369 17.341 -41.915 1.00 28.19 559 GLU A C 1
ATOM 4484 O O . GLU A 1 559 ? 3.311 17.272 -43.142 1.00 28.19 559 GLU A O 1
ATOM 4489 N N . ASP A 1 560 ? 3.850 16.350 -41.162 1.00 27.31 560 ASP A N 1
ATOM 4490 C CA . ASP A 1 560 ? 4.210 15.027 -41.684 1.00 27.31 560 ASP A CA 1
ATOM 4491 C C . ASP A 1 560 ? 3.623 13.943 -40.761 1.00 27.31 560 ASP A C 1
ATOM 4493 O O . ASP A 1 560 ? 4.245 13.477 -39.805 1.00 27.31 560 ASP A O 1
ATOM 4497 N N . GLU A 1 561 ? 2.359 13.583 -41.011 1.00 29.75 561 GLU A N 1
ATOM 4498 C CA . GLU A 1 561 ? 1.559 12.606 -40.244 1.00 29.75 561 GLU A CA 1
ATOM 4499 C C . GLU A 1 561 ? 1.995 11.139 -40.490 1.00 29.75 561 GLU A C 1
ATOM 4501 O O . GLU A 1 561 ? 1.173 10.229 -40.571 1.00 29.75 561 GLU A O 1
ATOM 4506 N N . ALA A 1 562 ? 3.302 10.888 -40.618 1.00 29.11 562 ALA A N 1
ATOM 4507 C CA . ALA A 1 562 ? 3.876 9.589 -40.985 1.00 29.11 562 ALA A CA 1
ATOM 4508 C C . ALA A 1 562 ? 4.697 8.903 -39.869 1.00 29.11 562 ALA A C 1
ATOM 4510 O O . ALA A 1 562 ? 5.270 7.839 -40.103 1.00 29.11 562 ALA A O 1
ATOM 4511 N N . ALA A 1 563 ? 4.775 9.491 -38.666 1.00 31.91 563 ALA A N 1
ATOM 4512 C CA . ALA A 1 563 ? 5.734 9.093 -37.622 1.00 31.91 563 ALA A CA 1
ATOM 4513 C C . ALA A 1 563 ? 5.129 8.821 -36.222 1.00 31.91 563 ALA A C 1
ATOM 4515 O O . ALA A 1 563 ? 5.829 8.960 -35.222 1.00 31.91 563 ALA A O 1
ATOM 4516 N N . LYS A 1 564 ? 3.842 8.449 -36.124 1.00 28.64 564 LYS A N 1
ATOM 4517 C CA . LYS A 1 564 ? 3.167 8.180 -34.829 1.00 28.64 564 LYS A CA 1
ATOM 4518 C C . LYS A 1 564 ? 3.196 6.722 -34.349 1.00 28.64 564 LYS A C 1
ATOM 4520 O O . LYS A 1 564 ? 2.987 6.499 -33.163 1.00 28.64 564 LYS A O 1
ATOM 4525 N N . ASP A 1 565 ? 3.491 5.758 -35.223 1.00 30.66 565 ASP A N 1
ATOM 4526 C CA . ASP A 1 565 ? 3.516 4.323 -34.893 1.00 30.66 565 ASP A CA 1
ATOM 4527 C C . ASP A 1 565 ? 4.945 3.746 -34.920 1.00 30.66 565 ASP A C 1
ATOM 4529 O O . ASP A 1 565 ? 5.284 2.936 -35.784 1.00 30.66 565 ASP A O 1
ATOM 4533 N N . CYS A 1 566 ? 5.805 4.163 -33.981 1.00 26.25 566 CYS A N 1
ATOM 4534 C CA . CYS A 1 566 ? 7.033 3.430 -33.637 1.00 26.25 566 CYS A CA 1
ATOM 4535 C C . CYS A 1 566 ? 7.653 3.915 -32.308 1.00 26.25 566 CYS A C 1
ATOM 4537 O O . CYS A 1 566 ? 8.000 5.090 -32.215 1.00 26.25 566 CYS A O 1
ATOM 4539 N N . LEU A 1 567 ? 7.909 2.965 -31.387 1.00 27.16 567 LEU A N 1
ATOM 4540 C CA . LEU A 1 567 ? 8.506 3.101 -30.034 1.00 27.16 567 LEU A CA 1
ATOM 4541 C C . LEU A 1 567 ? 7.563 3.628 -28.930 1.00 27.16 567 LEU A C 1
ATOM 4543 O O . LEU A 1 567 ? 7.434 4.858 -28.775 1.00 27.16 567 LEU A O 1
#

Secondary structure (DSSP, 8-state):
-HHHHHHT-EEEEEEETTEEEEEEETTGGG--EEEEEEE--TTPPTTPPPEEEEEEEE-GGG--SSEEEEEEEEEETTS-EEEEEEEEEEEE-PPTT-----S---TT---TT--SEEEETTTT--S--SSTTSS-SS-TTSHHHHHHHHHTT-SEEEEEEEE-TT--EEE-SSSEEEEES---SS--GGGEEEEEGGGS-HHHHHTEEE----S---S-EEEE--GGGTTT-----SHHHHHH-S--S-TTHHHHT-SS-BHHHHHHHS-TTSEEEEEE----BBTTS-BS----S-HHHHHHHHHHHHHHH-TT--EEEEES-HHHHHHHHHH-SSS-EEEEE--S-SSSPPBSSGGGS-HHHHHHHHHHTT-SEEEEEHHHHHH-THHHHHHHHTT-EEEEESGGGSSHHHHHHHHHHT-SEEEES-HHHH---SS---HHHHHHHHHHHHHHHHHHHTTS------PPP----------------------------------------TTTTHHHHHHHHHHHHHHHHTTS------------------------TT-SS--

Organism: Camponotus floridanus (NCBI:txid104421)

Radius of gyration: 30.52 Å; chains: 1; bounding box: 57×123×86 Å

Foldseek 3Di:
DLVLLQPQWKWKWKDDPPDTDIDTDSPLQPDKDKAWDFAQDPPDDPPDGTHTFFIWIDHSVQVPAQWDKDKTFTAGPVRDGDGIDIITMGIFDHQPPDPDDPPDFCQQDDDPPLWLFEEAELQQDAQDDLPNVQHGFFHRVFLLSNQVSLVLQGLAYEWEWFAALVGFTWTDDAQWAWEAPDPDLDDDPVRTDIDGRNDHDPVRLQQWAFDDHPNPDPDGYTYGDAPVCPVPDDGDLTNVCVVVVDDDDDPVVVNRSTHTDTPLNNLQPHDLSHEYEYEYDDWFQFQVRDISDDDPDRLNSGCSSVVVSCVVSNPPHQYEYEYQDLVNQLSVSSNDRHHAYAYEAAADDPPDGHTNDPCRHHLVSVLVSCVVSVGQYYEYECVNCVVPVCSLVVRVVSVHAYEYDDPQLADQVSSVVCSVSTHSYYYDHRSVPRPDDPDSDHVSVVVVVVVVVVVVVVVVVVPDDPDDDDDDDDDDDDDDDDDDDDDDDDDDDDDDDDDDDDDDDDDDDDDDDVPPVSVVVVVVVVVVVVVPVPVPDDDDDDDDDDDDDDDDDDDDDDDDPPPPPDD

InterPro domains:
  IPR017946 PLC-like phosphodiesterase, TIM beta/alpha-barrel domain superfamily [G3DSA:3.20.20.190] (115-439)
  IPR017946 PLC-like phosphodiesterase, TIM beta/alpha-barrel domain superfamily [SSF51695] (119-433)
  IPR030395 Glycerophosphodiester phosphodiesterase domain [PF03009] (121-432)
  IPR030395 Glycerophosphodiester phosphodiesterase domain [PS51704] (116-438)
  IPR051578 Glycerophosphodiester Phosphodiesterase [PTHR22958] (51-449)
  IPR057506 GPCPD1-like, C2 domain [PF25329] (42-95)

Sequence (567 aa):
MDELKLKETYLVLFKICQGLFDEALSRFFFQAYLVDYYVYSSKCFPGEPPNHIGFSYILPSTLQSSVGLVTVPITSTKHRPIGQLTVEYVVIKPIPDYPWDTSISYAKHWEQRWSGLDVGHRGLGTSFKFEMKNCANVRENTIASLKTASYHGADMVEFDVQLSKDLIPVIYHDFYVSISMKRKKQIEAMDMLEIPVKDLTLEQLHLLKDYCYPADSLGKVLYFVDKAEQRVNKLVYHTAEGREKNPRFFDEDLEDHQPFPTLQTVLQELEQHVGCNIEIKWTMQLKDGTFELNHPFDLNIYLDIILKVVLEYGGDRKIVFSAFNPDICAMIRLKQNKYPVIFLTQGVTLKYPTYHDPRCQTIPMAIKHALAADILGINVHTEDILRDPSQVKLVKDAGLIMFCWGDDNNDKATIQYLKKLGLHAVIYDKIDEYNAKEVKESIFLVDARESQKELIALAHCSQIPQTQISTPLNTEKECYLDRPSTTISFTKNSIGGENIYSVPTLKISANCEENKEINEITKDFSTCANTFGNLAANTKNVSNLICGQSTALSEIYGEDEAAKDCL